Protein AF-A0AAV5PZK2-F1 (afdb_monomer_lite)

pLDDT: mean 74.11, std 14.69, range [27.91, 94.0]

Sequence (622 aa):
MKRLNHRIDTLTKRNEQLEMKLKTRRAEPDDVMRTETTGKLGEQQDKNAQLALKLSDEQYKNAQLALKLRELQNLVNKYISGNSKDGFVKDLESDRNELIMALKEAKLEIEEKEQKIKDLEKNPDFEVGDIEKIKTVIQEKNDKIEEFENVLSGLETEHEAALDEINKLKNERIEIAKDYESIQTEYQVVKDDIYKKDEIIDSLKNDLENISIHYKNEINSHTQQQSNLESRIELLNQEVANKKLEIINLKTEFAGALKPQDNNKHKELIDEITEKVKILTTGKSKLENENQMMDTKLYEISLQLKQIQHKMSGKDDLIKELQEEITDLQKERSLLNKKLSVKSGKMIDIIDAIEQLQIKNSAISRGVDMIMNTERKLAKESSKVSEKIQDADFTKADIELVKSSYAKKLEASNLEYNKLRNELFVTINDIRNERNKARDAYTVSQSELKTLKLKYSGVQNEVAELKKRLKFEIAEKVKLVAQLKSSQISEWSPPTPISPSIIDNNKIKDIEREVEILEHQKQLLLLKLSSVSERCSDLEYQSKFYELEIDNKNELLEKSANILGLSNGRMLSKEMDPLRKLRVIFLVPLAIARMKRRLKVAKEKERKIGNEKKLIQSFLRG

Foldseek 3Di:
DVVVVVVVVVVVVVVVVVVVVVVVVVPPDPVVVVVVVVVVVVVVVVVVVVVVVVVVVVVVVVVVVVVVVVVVVVVVVVVVVCPCPVPVLVVLVVVLVVLVVVLVVLVVVLVVLVVVLVVVVVPPPDDVVVSVVSVVVSVVSVVVSVVSVVVSVVSVVVSVVVVVVVVVVVVVVVVVVVVVVVVVVVVVVVVVVVVVVVVVVVVVVVVVVVVVVVVVVVVVVVVVVVVVVVVVVVVVVVVVVVVVVVVVVVVVVVVPPDDDDDDPPPVVVVVVVVVVVVVVVVVVVVVVVVVVVVVVVVVVVVVVVVVVVVVVVVVVVVVVVVVVVVVVVVVVVVVVVVVVVVVVVVVVVVVVVVVVVVVVVVVVVVVVVVVVVVVVVVVVVVVVVVVVVVVVVVVVVVVVVVVVVVVVVVVVVVVVVVVVVVVVVVVVVVVVVVVVVVVVVVVVVVVVVVVVVVVVVVVVVVVVVVVVVVVVVVVVVVVVVVPPDDDDDDDDDDDDDDDDDDDDPPVVVVVVVVVVVVVVVVVVVVVVVVVVVVVVVVVVVVVVVVVVVVVVVVVVVVVVCVVVVVPDDDDDDPDDPPVVVVCCVVVVVVVVVVVVVVVVVVVVVVVVVVVVVVVVVVVVVD

Radius of gyration: 87.57 Å; chains: 1; bounding box: 189×75×275 Å

Secondary structure (DSSP, 8-state):
-HHHHHHHHHHHHHHHHHHHHHHHHTTS-HHHHHHHHHHHHHHHHHHHHHHHHHHHHHHHHHHHHHHHHHHHHHHHHHHHH--HHHHHHHHHHHHHHHHHHHHHHHHHHHHHHHHHHHHHTT-TTS-HHHHHHHHHHHHHHHHHHHHHHHHHHHHHHHHHHHHHHHHHHHHHHHHHHHHHHHHHHHHHHHHHHHHHHHHHHHHHHHHHHHHHHHHHHHHHHHHHHHHHHHHHHHHHHHHHHHHHHHHHHHHHHHHHS-------HHHHHHHHHHHHHHHHHHHHHHHHHHHHHHHHHHHHHHHHHHHHHHHHHHHHHHHHHHHHHHHHHHHHHHHHHHHHHHHHHHHHHHHHHHHHHHHHHHHHHHHHHHHHHHHHHHHHHHHHHHHHHHHHHHHHHHHHHHHHHHHHHHHHHHHHHHHHHHHHHHHHHHHHHHHHHHHHHHHHHHHHHHHHHHHHHHHHHHHHHHHHHHHHHHHHHHHHHHHSS-------------------TTHHHHHHHHHHHHHHHHHHHHHHHHHHHHHHHHHHHHHHHHHHHHHHHHHHHHHHHHHHT-STT----S---HHHHHHHHHHHHHHHHHHHHHHHHHHHHHHHHHHHHHHHHHTTT-

Structure (mmCIF, N/CA/C/O backbone):
data_AF-A0AAV5PZK2-F1
#
_entry.id   AF-A0AAV5PZK2-F1
#
loop_
_atom_site.group_PDB
_atom_site.id
_atom_site.type_symbol
_atom_site.label_atom_id
_atom_site.label_alt_id
_atom_site.label_comp_id
_atom_site.label_asym_id
_atom_site.label_entity_id
_atom_site.label_seq_id
_atom_site.pdbx_PDB_ins_code
_atom_site.Cartn_x
_atom_site.Cartn_y
_atom_site.Cartn_z
_atom_site.occupancy
_atom_site.B_iso_or_equiv
_atom_site.auth_seq_id
_atom_site.auth_comp_id
_atom_site.auth_asym_id
_atom_site.auth_atom_id
_atom_site.pdbx_PDB_model_num
ATOM 1 N N . MET A 1 1 ? 43.089 33.808 -97.650 1.00 55.25 1 MET A N 1
ATOM 2 C CA . MET A 1 1 ? 42.189 33.057 -98.563 1.00 55.25 1 MET A CA 1
ATOM 3 C C . MET A 1 1 ? 42.349 31.554 -98.338 1.00 55.25 1 MET A C 1
ATOM 5 O O . MET A 1 1 ? 42.499 31.209 -97.178 1.00 55.25 1 MET A O 1
ATOM 9 N N . LYS A 1 2 ? 42.344 30.669 -99.354 1.00 58.62 2 LYS A N 1
ATOM 10 C CA . LYS A 1 2 ? 42.087 29.201 -99.261 1.00 58.62 2 LYS A CA 1
ATOM 11 C C . LYS A 1 2 ? 42.376 28.478 -97.918 1.00 58.62 2 LYS A C 1
ATOM 13 O O . LYS A 1 2 ? 41.446 27.908 -97.358 1.00 58.62 2 LYS A O 1
ATOM 18 N N . ARG A 1 3 ? 43.602 28.510 -97.365 1.00 59.31 3 ARG A N 1
ATOM 19 C CA . ARG A 1 3 ? 43.928 27.857 -96.063 1.00 59.31 3 ARG A CA 1
ATOM 20 C C . ARG A 1 3 ? 43.139 28.406 -94.860 1.00 59.31 3 ARG A C 1
ATOM 22 O O . ARG A 1 3 ? 42.917 27.685 -93.896 1.00 59.31 3 ARG A O 1
ATOM 29 N N . LEU A 1 4 ? 42.748 29.675 -94.912 1.00 65.19 4 LEU A N 1
ATOM 30 C CA . LEU A 1 4 ? 42.010 30.386 -93.869 1.00 65.19 4 LEU A CA 1
ATOM 31 C C . LEU A 1 4 ? 40.519 30.018 -93.925 1.00 65.19 4 LEU A C 1
ATOM 33 O O . LEU A 1 4 ? 39.956 29.661 -92.898 1.00 65.19 4 LEU A O 1
ATOM 37 N N . ASN A 1 5 ? 39.930 29.962 -95.127 1.00 66.75 5 ASN A N 1
ATOM 38 C CA . ASN A 1 5 ? 38.573 29.446 -95.353 1.00 66.75 5 ASN A CA 1
ATOM 39 C C . ASN A 1 5 ? 38.436 28.003 -94.836 1.00 66.75 5 ASN A C 1
ATOM 41 O O . ASN A 1 5 ? 37.579 27.737 -94.007 1.00 66.75 5 ASN A O 1
ATOM 45 N N . HIS A 1 6 ? 39.360 27.106 -95.200 1.00 78.50 6 HIS A N 1
ATOM 46 C CA . HIS A 1 6 ? 39.339 25.717 -94.719 1.00 78.50 6 HIS A CA 1
ATOM 47 C C . HIS A 1 6 ? 39.433 25.592 -93.183 1.00 78.50 6 HIS A C 1
ATOM 49 O O . HIS A 1 6 ? 38.895 24.653 -92.591 1.00 78.50 6 HIS A O 1
ATOM 55 N N . ARG A 1 7 ? 40.096 26.550 -92.516 1.00 75.81 7 ARG A N 1
ATOM 56 C CA . ARG A 1 7 ? 40.164 26.616 -91.049 1.00 75.81 7 ARG A CA 1
ATOM 57 C C . ARG A 1 7 ? 38.897 27.202 -90.418 1.00 75.81 7 ARG A C 1
ATOM 59 O O . ARG A 1 7 ? 38.575 26.832 -89.297 1.00 75.81 7 ARG A O 1
ATOM 66 N N . ILE A 1 8 ? 38.163 28.052 -91.135 1.00 78.44 8 ILE A N 1
ATOM 67 C CA . ILE A 1 8 ? 36.807 28.469 -90.757 1.00 78.44 8 ILE A CA 1
ATOM 68 C C . ILE A 1 8 ? 35.858 27.269 -90.890 1.00 78.44 8 ILE A C 1
ATOM 70 O O . ILE A 1 8 ? 35.242 26.898 -89.900 1.00 78.44 8 ILE A O 1
ATOM 74 N N . ASP A 1 9 ? 35.837 26.574 -92.032 1.00 81.25 9 ASP A N 1
ATOM 75 C CA . ASP A 1 9 ? 34.951 25.419 -92.278 1.00 81.25 9 ASP A CA 1
ATOM 76 C C . ASP A 1 9 ? 35.102 24.306 -91.222 1.00 81.25 9 ASP A C 1
ATOM 78 O O . ASP A 1 9 ? 34.124 23.696 -90.787 1.00 81.25 9 ASP A O 1
ATOM 82 N N . THR A 1 10 ? 36.339 24.037 -90.790 1.00 82.44 10 THR A N 1
ATOM 83 C CA . THR A 1 10 ? 36.637 23.035 -89.750 1.00 82.44 10 THR A CA 1
ATOM 84 C C . THR A 1 10 ? 36.306 23.506 -88.333 1.00 82.44 10 THR A C 1
ATOM 86 O O . THR A 1 10 ? 36.040 22.664 -87.476 1.00 82.44 10 THR A O 1
ATOM 89 N N . LEU A 1 11 ? 36.266 24.817 -88.073 1.00 81.38 11 LEU A N 1
ATOM 90 C CA . LEU A 1 11 ? 35.762 25.372 -86.813 1.00 81.38 11 LEU A CA 1
ATOM 91 C C . LEU A 1 11 ? 34.227 25.396 -86.788 1.00 81.38 11 LEU A C 1
ATOM 93 O O . LEU A 1 11 ? 33.649 24.960 -85.797 1.00 81.38 11 LEU A 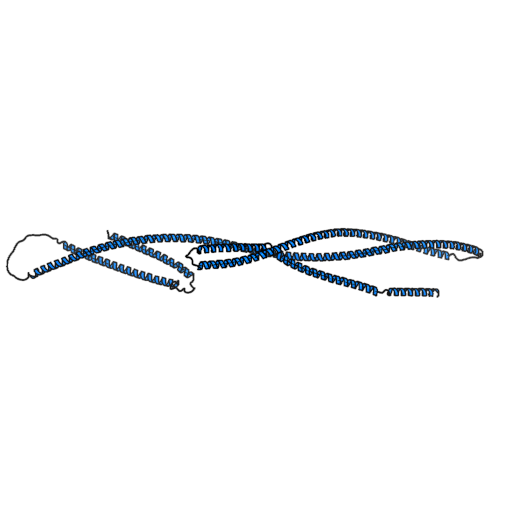O 1
ATOM 97 N N . THR A 1 12 ? 33.566 25.791 -87.882 1.00 84.94 12 THR A N 1
ATOM 98 C CA . THR A 1 12 ? 32.098 25.766 -88.013 1.00 84.94 12 THR A CA 1
ATOM 99 C C . THR A 1 12 ? 31.554 24.359 -87.764 1.00 84.94 12 THR A C 1
ATOM 101 O O . THR A 1 12 ? 30.760 24.168 -86.846 1.00 84.94 12 THR A O 1
ATOM 104 N N . LYS A 1 13 ? 32.088 23.342 -88.457 1.00 84.31 13 LYS A N 1
ATOM 105 C CA . LYS A 1 13 ? 31.694 21.934 -88.250 1.00 84.31 13 LYS A CA 1
ATOM 106 C C . LYS A 1 13 ? 31.956 21.421 -86.833 1.00 84.31 13 LYS A C 1
ATOM 108 O O . LYS A 1 13 ? 31.236 20.554 -86.342 1.00 84.31 13 LYS A O 1
ATOM 113 N N . ARG A 1 14 ? 32.981 21.942 -86.152 1.00 83.00 14 ARG A N 1
ATOM 114 C CA . ARG A 1 14 ? 33.279 21.577 -84.759 1.00 83.00 14 ARG A CA 1
ATOM 115 C C . ARG A 1 14 ? 32.309 22.241 -83.779 1.00 83.00 14 ARG A C 1
ATOM 117 O O . ARG A 1 14 ? 31.931 21.596 -82.805 1.00 83.00 14 ARG A O 1
ATOM 124 N N . ASN A 1 15 ? 31.860 23.464 -84.056 1.00 84.19 15 ASN A N 1
ATOM 125 C CA . ASN A 1 15 ? 30.797 24.121 -83.295 1.00 84.19 15 ASN A CA 1
ATOM 126 C C . ASN A 1 15 ? 29.444 23.426 -83.506 1.00 84.19 15 ASN A C 1
ATOM 128 O O . ASN A 1 15 ? 28.780 23.126 -82.522 1.00 84.19 15 ASN A O 1
ATOM 132 N N . GLU A 1 16 ? 29.081 23.065 -84.740 1.00 85.94 16 GLU A N 1
ATOM 133 C CA . GLU A 1 16 ? 27.873 22.274 -85.044 1.00 85.94 16 GLU A CA 1
ATOM 134 C C . GLU A 1 16 ? 27.852 20.943 -84.265 1.00 85.94 16 GLU A C 1
ATOM 136 O O . GLU A 1 16 ? 26.851 20.589 -83.641 1.00 85.94 16 GLU A O 1
ATOM 141 N N . GLN A 1 17 ? 28.982 20.225 -84.219 1.00 80.25 17 GLN A N 1
ATOM 142 C CA . GLN A 1 17 ? 29.118 18.999 -83.421 1.00 80.25 17 GLN A CA 1
ATOM 143 C C . GLN A 1 17 ? 29.022 19.240 -81.905 1.00 80.25 17 GLN A C 1
ATOM 145 O O . GLN A 1 17 ? 28.528 18.371 -81.183 1.00 80.25 17 GLN A O 1
ATOM 150 N N . LEU A 1 18 ? 29.485 20.390 -81.406 1.00 77.44 18 LEU A N 1
ATOM 151 C CA . LEU A 1 18 ? 29.359 20.761 -79.995 1.00 77.44 18 LEU A CA 1
ATOM 152 C C . LEU A 1 18 ? 27.924 21.171 -79.643 1.00 77.44 18 LEU A C 1
ATOM 154 O O . LEU A 1 18 ? 27.420 20.722 -78.617 1.00 77.44 18 LEU A O 1
ATOM 158 N N . GLU A 1 19 ? 27.231 21.925 -80.499 1.00 80.06 19 GLU A N 1
ATOM 159 C CA . GLU A 1 19 ? 25.806 22.226 -80.327 1.00 80.06 19 GLU A CA 1
ATOM 160 C C . GLU A 1 19 ? 24.946 20.964 -80.352 1.00 80.06 19 GLU A C 1
ATOM 162 O O . GLU A 1 19 ? 24.062 20.818 -79.511 1.00 80.06 19 GLU A O 1
ATOM 167 N N . MET A 1 20 ? 25.215 20.026 -81.266 1.00 77.69 20 MET A N 1
ATOM 168 C CA . MET A 1 20 ? 24.519 18.738 -81.304 1.00 77.69 20 MET A CA 1
ATOM 169 C C . MET A 1 20 ? 24.725 17.954 -80.005 1.00 77.69 20 MET A C 1
ATOM 171 O O . MET A 1 20 ? 23.744 17.478 -79.435 1.00 77.69 20 MET A O 1
ATOM 175 N N . LYS A 1 21 ? 25.960 17.889 -79.481 1.00 74.31 21 LYS A N 1
ATOM 176 C CA . LYS A 1 21 ? 26.269 17.248 -78.187 1.00 74.31 21 LYS A CA 1
ATOM 177 C C . LYS A 1 21 ? 25.634 17.963 -76.989 1.00 74.31 21 LYS A C 1
ATOM 179 O O . LYS A 1 21 ? 25.180 17.301 -76.059 1.00 74.31 21 LYS A O 1
ATOM 184 N N . LEU A 1 22 ? 25.558 19.294 -77.011 1.00 71.94 22 LEU A N 1
ATOM 185 C CA . LEU A 1 22 ? 24.868 20.084 -75.986 1.00 71.94 22 LEU A CA 1
ATOM 186 C C . LEU A 1 22 ? 23.344 19.923 -76.058 1.00 71.94 22 LEU A C 1
ATOM 188 O O . LEU A 1 22 ? 22.700 19.881 -75.016 1.00 71.94 22 LEU A O 1
ATOM 192 N N . LYS A 1 23 ? 22.766 19.772 -77.257 1.00 71.50 23 LYS A N 1
ATOM 193 C CA . LYS A 1 23 ? 21.352 19.415 -77.444 1.00 71.50 23 LYS A CA 1
ATOM 194 C C . LYS A 1 23 ? 21.071 17.993 -76.961 1.00 71.50 23 LYS A C 1
ATOM 196 O O . LYS A 1 23 ? 20.076 17.807 -76.277 1.00 71.50 23 LYS A O 1
ATOM 201 N N . THR A 1 24 ? 21.962 17.025 -77.209 1.00 65.44 24 THR A N 1
ATOM 202 C CA . THR A 1 24 ? 21.801 15.65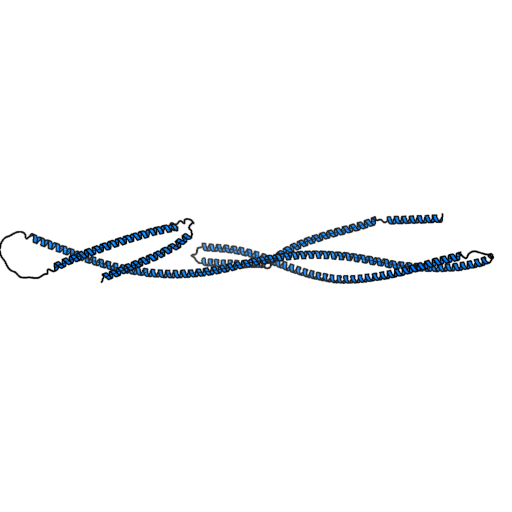9 -76.659 1.00 65.44 24 THR A CA 1
ATOM 203 C C . THR A 1 24 ? 21.842 15.663 -75.129 1.00 65.44 24 THR A C 1
ATOM 205 O O . THR A 1 24 ? 20.932 15.138 -74.502 1.00 65.44 24 THR A O 1
ATOM 208 N N . ARG A 1 25 ? 22.817 16.350 -74.514 1.00 58.09 25 ARG A N 1
ATOM 209 C CA . ARG A 1 25 ? 22.899 16.509 -73.045 1.00 58.09 25 ARG A CA 1
ATOM 210 C C . ARG A 1 25 ? 21.805 17.381 -72.413 1.00 58.09 25 ARG A C 1
ATOM 212 O O . ARG A 1 25 ? 21.695 17.412 -71.197 1.00 58.09 25 ARG A O 1
ATOM 219 N N . ARG A 1 26 ? 21.016 18.107 -73.211 1.00 56.50 26 ARG A N 1
ATOM 220 C CA . ARG A 1 26 ? 19.790 18.805 -72.775 1.00 56.50 26 ARG A CA 1
ATOM 221 C C . ARG A 1 26 ? 18.509 18.039 -73.135 1.00 56.50 26 ARG A C 1
ATOM 223 O O . ARG A 1 26 ? 17.422 18.563 -72.922 1.00 56.50 26 ARG A O 1
ATOM 230 N N . ALA A 1 27 ? 18.640 16.842 -73.709 1.00 50.22 27 ALA A N 1
ATOM 231 C CA . ALA A 1 27 ? 17.541 15.945 -74.066 1.00 50.22 27 ALA A CA 1
ATOM 232 C C . ALA A 1 27 ? 17.549 14.636 -73.249 1.00 50.22 27 ALA A C 1
ATOM 234 O O . ALA A 1 27 ? 16.603 13.858 -73.343 1.00 50.22 27 ALA A O 1
ATOM 235 N N . GLU A 1 28 ? 18.571 14.406 -72.419 1.00 51.72 28 GLU A N 1
ATOM 236 C CA . GLU A 1 28 ? 18.468 13.517 -71.256 1.00 51.72 28 GLU A CA 1
ATOM 237 C C . GLU A 1 28 ? 17.485 14.177 -70.261 1.00 51.72 28 GLU A C 1
ATOM 239 O O . GLU A 1 28 ? 17.747 15.309 -69.846 1.00 51.72 28 GLU A O 1
ATOM 244 N N . PRO A 1 29 ? 16.320 13.577 -69.929 1.00 51.56 29 PRO A N 1
ATOM 245 C CA . PRO A 1 29 ? 15.247 14.353 -69.308 1.00 51.56 29 PRO A CA 1
ATOM 246 C C . PRO A 1 29 ? 15.420 14.500 -67.793 1.00 51.56 29 PRO A C 1
ATOM 248 O O . PRO A 1 29 ? 15.316 13.518 -67.052 1.00 51.56 29 PRO A O 1
ATOM 251 N N . ASP A 1 30 ? 15.527 15.747 -67.322 1.00 51.25 30 ASP A N 1
ATOM 252 C CA . ASP A 1 30 ? 15.334 16.103 -65.905 1.00 51.25 30 ASP A CA 1
ATOM 253 C C . ASP A 1 30 ? 14.009 15.537 -65.354 1.00 51.25 30 ASP A C 1
ATOM 255 O O . ASP A 1 30 ? 13.923 15.178 -64.181 1.00 51.25 30 ASP A O 1
ATOM 259 N N . ASP A 1 31 ? 12.984 15.394 -66.203 1.00 51.59 31 ASP A N 1
ATOM 260 C CA . ASP A 1 31 ? 11.686 14.814 -65.843 1.00 51.59 31 ASP A CA 1
ATOM 261 C C . ASP A 1 31 ? 11.745 13.315 -65.496 1.00 51.59 31 ASP A C 1
ATOM 263 O O . ASP A 1 31 ? 10.973 12.86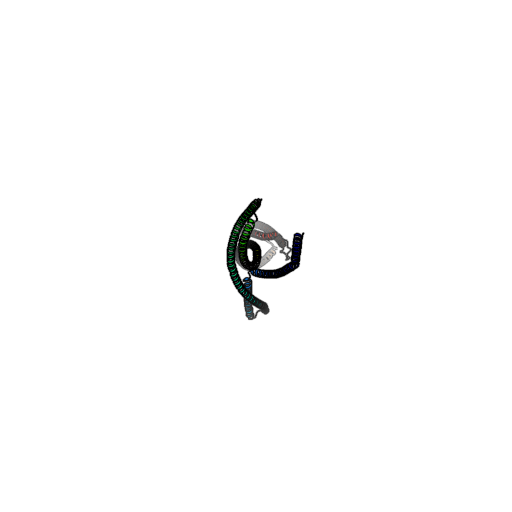5 -64.651 1.00 51.59 31 ASP A O 1
ATOM 267 N N . VAL A 1 32 ? 12.669 12.525 -66.062 1.00 55.09 32 VAL A N 1
ATOM 268 C CA . VAL A 1 32 ? 12.826 11.106 -65.673 1.00 55.09 32 VAL A CA 1
ATOM 269 C C . VAL A 1 32 ? 13.455 11.012 -64.281 1.00 55.09 32 VAL A C 1
ATOM 271 O O . VAL A 1 32 ? 12.925 10.342 -63.400 1.00 55.09 32 VAL A O 1
ATOM 274 N N . MET A 1 33 ? 14.521 11.777 -64.029 1.00 55.03 33 MET A N 1
ATOM 275 C CA . MET A 1 33 ? 15.121 11.873 -62.691 1.00 55.03 33 MET A CA 1
ATOM 276 C C . MET A 1 33 ? 14.135 12.442 -61.660 1.00 55.03 33 MET A C 1
ATOM 278 O O . MET A 1 33 ? 14.099 11.982 -60.517 1.00 55.03 33 MET A O 1
ATOM 282 N N . ARG A 1 34 ? 13.288 13.404 -62.048 1.00 55.16 34 ARG A N 1
ATOM 283 C CA . ARG A 1 34 ? 12.218 13.935 -61.191 1.00 55.16 34 ARG A CA 1
ATOM 284 C C . ARG A 1 34 ? 11.117 12.916 -60.927 1.00 55.16 34 ARG A C 1
ATOM 286 O O . ARG A 1 34 ? 10.726 12.796 -59.776 1.00 55.16 34 ARG A O 1
ATOM 293 N N . THR A 1 35 ? 10.636 12.177 -61.925 1.00 57.97 35 THR A N 1
ATOM 294 C CA . THR A 1 35 ? 9.593 11.150 -61.724 1.00 57.97 35 THR A CA 1
ATOM 295 C C . THR A 1 35 ? 10.094 9.970 -60.893 1.00 57.97 35 THR A C 1
ATOM 297 O O . THR A 1 35 ? 9.372 9.509 -60.013 1.00 57.97 35 THR A O 1
ATOM 300 N N . GLU A 1 36 ? 11.345 9.531 -61.063 1.00 57.41 36 GLU A N 1
ATOM 301 C CA . GLU A 1 36 ? 11.929 8.524 -60.170 1.00 57.41 36 GLU A CA 1
ATOM 302 C C . GLU A 1 36 ? 12.126 9.041 -58.740 1.00 57.41 36 GLU A C 1
ATOM 304 O O . GLU A 1 36 ? 11.847 8.313 -57.788 1.00 57.41 36 GLU A O 1
ATOM 309 N N . THR A 1 37 ? 12.606 10.275 -58.553 1.00 57.44 37 THR A N 1
ATOM 310 C CA . THR A 1 37 ? 12.822 10.821 -57.200 1.00 57.44 37 THR A CA 1
ATOM 311 C C . THR A 1 37 ? 11.512 11.157 -56.490 1.00 57.44 37 THR A C 1
ATOM 313 O O . THR A 1 37 ? 11.410 10.888 -55.296 1.00 57.44 37 THR A O 1
ATOM 316 N N . THR A 1 38 ? 10.482 11.650 -57.188 1.00 62.06 38 THR A N 1
ATOM 317 C CA . THR A 1 38 ? 9.142 11.840 -56.601 1.00 62.06 38 THR A CA 1
ATOM 318 C C . THR A 1 38 ? 8.416 10.518 -56.371 1.00 62.06 38 THR A C 1
ATOM 320 O O . THR A 1 38 ? 7.765 10.384 -55.341 1.00 62.06 38 THR A O 1
ATOM 323 N N . GLY A 1 39 ? 8.583 9.515 -57.240 1.00 68.94 39 GLY A N 1
ATOM 324 C CA . GLY A 1 39 ? 8.065 8.161 -57.022 1.00 68.94 39 GLY A CA 1
ATOM 325 C C . GLY A 1 39 ? 8.684 7.495 -55.789 1.00 68.94 39 GLY A C 1
ATOM 326 O O . GLY A 1 39 ? 7.964 7.037 -54.905 1.00 68.94 39 GLY A O 1
ATOM 327 N N . LYS A 1 40 ? 10.018 7.533 -55.664 1.00 71.94 40 LYS A N 1
ATOM 328 C CA . LYS A 1 40 ? 10.745 7.015 -54.489 1.00 71.94 40 LYS A CA 1
ATOM 329 C C . LYS A 1 40 ? 10.407 7.796 -53.212 1.00 71.94 40 LYS A C 1
ATOM 331 O O . LYS A 1 40 ? 10.293 7.188 -52.149 1.00 71.94 40 LYS A O 1
ATOM 336 N N . LEU A 1 41 ? 10.187 9.112 -53.307 1.00 71.06 41 LEU A N 1
ATOM 337 C CA . LEU A 1 41 ? 9.701 9.934 -52.193 1.00 71.06 41 LEU A CA 1
ATOM 338 C C . LEU A 1 41 ? 8.264 9.563 -51.792 1.00 71.06 41 LEU A C 1
ATOM 340 O O . LEU A 1 41 ? 7.992 9.464 -50.599 1.00 71.06 41 LEU A O 1
ATOM 344 N N . GLY A 1 42 ? 7.376 9.312 -52.758 1.00 75.69 42 GLY A N 1
ATOM 345 C CA . GLY A 1 42 ? 6.009 8.837 -52.531 1.00 75.69 42 GLY A CA 1
ATOM 346 C C . GLY A 1 42 ? 5.988 7.477 -51.836 1.00 75.69 42 GLY A C 1
ATOM 347 O O . GLY A 1 42 ? 5.422 7.354 -50.756 1.00 75.69 42 GLY A O 1
ATOM 348 N N . GLU A 1 43 ? 6.728 6.491 -52.355 1.00 74.69 43 GLU A N 1
ATOM 349 C CA . GLU A 1 43 ? 6.916 5.196 -51.685 1.00 74.69 43 GLU A CA 1
ATOM 350 C C . GLU A 1 43 ? 7.454 5.340 -50.253 1.00 74.69 43 GLU A C 1
ATOM 352 O O . GLU A 1 43 ? 7.084 4.572 -49.365 1.00 74.69 43 GLU A O 1
ATOM 357 N N . GLN A 1 44 ? 8.364 6.289 -50.014 1.00 75.81 44 GLN A N 1
ATOM 358 C CA . GLN A 1 44 ? 8.921 6.538 -48.687 1.00 75.81 44 GLN A CA 1
ATOM 359 C C . GLN A 1 44 ? 7.912 7.236 -47.760 1.00 75.81 44 GLN A C 1
ATOM 361 O O . GLN A 1 44 ? 7.884 6.937 -46.566 1.00 75.81 44 GLN A O 1
ATOM 366 N N . GLN A 1 45 ? 7.051 8.106 -48.292 1.00 76.19 45 GLN A N 1
ATOM 367 C CA . GLN A 1 45 ? 5.924 8.698 -47.569 1.00 76.19 45 GLN A CA 1
ATOM 368 C C . GLN A 1 45 ? 4.862 7.644 -47.227 1.00 76.19 45 GLN A C 1
ATOM 370 O O . GLN A 1 45 ? 4.457 7.580 -46.069 1.00 76.19 45 GLN A O 1
ATOM 375 N N . ASP A 1 46 ? 4.507 6.750 -48.151 1.00 78.38 46 ASP A N 1
ATOM 376 C CA . ASP A 1 46 ? 3.583 5.635 -47.903 1.00 78.38 46 ASP A CA 1
ATOM 377 C C . ASP A 1 46 ? 4.141 4.651 -46.867 1.00 78.38 46 ASP A C 1
ATOM 379 O O . ASP A 1 46 ? 3.438 4.250 -45.937 1.00 78.38 46 ASP A O 1
ATOM 383 N N . LYS A 1 47 ? 5.431 4.298 -46.957 1.00 81.06 47 LYS A N 1
ATOM 384 C CA . LYS A 1 47 ? 6.108 3.462 -45.948 1.00 81.06 47 LYS A CA 1
ATOM 385 C C . LYS A 1 47 ? 6.139 4.154 -44.581 1.00 81.06 47 LYS A C 1
ATOM 387 O O . LYS A 1 47 ? 5.907 3.492 -43.571 1.00 81.06 47 LYS A O 1
ATOM 392 N N . ASN A 1 48 ? 6.352 5.470 -44.528 1.00 75.81 48 ASN A N 1
ATOM 393 C CA . ASN A 1 48 ? 6.270 6.243 -43.286 1.00 75.81 48 ASN A CA 1
ATOM 394 C C . ASN A 1 48 ? 4.834 6.317 -42.736 1.00 75.81 48 ASN A C 1
ATOM 396 O O . ASN A 1 48 ? 4.653 6.182 -41.528 1.00 75.81 48 ASN A O 1
ATOM 400 N N . ALA A 1 49 ? 3.816 6.463 -43.588 1.00 78.19 49 ALA A N 1
ATOM 401 C CA . ALA A 1 49 ? 2.411 6.455 -43.188 1.00 78.19 49 ALA A CA 1
ATOM 402 C C . ALA A 1 49 ? 1.994 5.085 -42.626 1.00 78.19 49 ALA A C 1
ATOM 404 O O . ALA A 1 49 ? 1.414 5.015 -41.546 1.00 78.19 49 ALA A O 1
ATOM 405 N N . GLN A 1 50 ? 2.374 3.985 -43.287 1.00 81.50 50 GLN A N 1
ATOM 406 C CA . GLN A 1 50 ? 2.159 2.622 -42.784 1.00 81.50 50 GLN A CA 1
ATOM 407 C C . GLN A 1 50 ? 2.894 2.359 -41.461 1.00 81.50 50 GLN A C 1
ATOM 409 O O . GLN A 1 50 ? 2.367 1.659 -40.596 1.00 81.50 50 GLN A O 1
ATOM 414 N N . LEU A 1 51 ? 4.101 2.908 -41.282 1.00 80.81 51 LEU A N 1
ATOM 415 C CA . LEU A 1 51 ? 4.833 2.825 -40.016 1.00 80.81 51 LEU A CA 1
ATOM 416 C C . LEU A 1 51 ? 4.157 3.642 -38.909 1.00 80.81 51 LEU A C 1
ATOM 418 O O . LEU A 1 51 ? 4.043 3.139 -37.798 1.00 80.81 51 LEU A O 1
ATOM 422 N N . ALA A 1 52 ? 3.665 4.849 -39.201 1.00 76.94 52 ALA A N 1
ATOM 423 C CA . ALA A 1 52 ? 2.922 5.671 -38.245 1.00 76.94 52 ALA A CA 1
ATOM 424 C C . ALA A 1 52 ? 1.596 5.012 -37.824 1.00 76.94 52 ALA A C 1
ATOM 426 O O . ALA A 1 52 ? 1.254 5.023 -36.644 1.00 76.94 52 ALA A O 1
ATOM 427 N N . LEU A 1 53 ? 0.888 4.376 -38.763 1.00 81.50 53 LEU A N 1
ATOM 428 C CA . LEU A 1 53 ? -0.357 3.653 -38.493 1.00 81.50 53 LEU A CA 1
ATOM 429 C C . LEU A 1 53 ? -0.095 2.429 -37.595 1.00 81.50 53 LEU A C 1
ATOM 431 O O . LEU A 1 53 ? -0.729 2.289 -36.554 1.00 81.50 53 LEU A O 1
ATOM 435 N N . LYS A 1 54 ? 0.946 1.635 -37.892 1.00 83.56 54 LYS A N 1
ATOM 436 C CA . LYS A 1 54 ? 1.406 0.544 -37.009 1.00 83.56 54 LYS A CA 1
ATOM 437 C C . LYS A 1 54 ? 1.878 1.035 -35.636 1.00 83.56 54 LYS A C 1
ATOM 439 O O . LYS A 1 54 ? 1.662 0.348 -34.644 1.00 83.56 54 LYS A O 1
ATOM 444 N N . LEU A 1 55 ? 2.512 2.209 -35.560 1.00 81.81 55 LEU A N 1
ATOM 445 C CA . LEU A 1 55 ? 2.901 2.819 -34.286 1.00 81.81 55 LEU A CA 1
ATOM 446 C C . LEU A 1 55 ? 1.663 3.199 -33.458 1.00 81.81 55 LEU A C 1
ATOM 448 O O . LEU A 1 55 ? 1.660 2.998 -32.247 1.00 81.81 55 LEU A O 1
ATOM 452 N N . SER A 1 56 ? 0.608 3.697 -34.110 1.00 78.62 56 SER A N 1
ATOM 453 C CA . SER A 1 56 ? -0.673 4.018 -33.475 1.00 78.62 56 SER A CA 1
ATOM 454 C C . SER A 1 56 ? -1.397 2.761 -32.974 1.00 78.62 56 SER A C 1
ATOM 456 O O . SER A 1 56 ? -1.865 2.757 -31.837 1.00 78.62 56 SER A O 1
ATOM 458 N N . ASP A 1 57 ? -1.400 1.671 -33.750 1.00 83.25 57 ASP A N 1
ATOM 459 C CA . ASP A 1 57 ? -1.942 0.371 -33.321 1.00 83.25 57 ASP A CA 1
ATOM 460 C C . ASP A 1 57 ? -1.198 -0.186 -32.092 1.00 83.25 57 ASP A C 1
ATOM 462 O O . ASP A 1 57 ? -1.824 -0.656 -31.141 1.00 83.25 57 ASP A O 1
ATOM 466 N N . GLU A 1 58 ? 0.138 -0.116 -32.071 1.00 81.25 58 GLU A N 1
ATOM 467 C CA . GLU A 1 58 ? 0.947 -0.537 -30.916 1.00 81.25 58 GLU A CA 1
ATOM 468 C C . GLU A 1 58 ? 0.730 0.372 -29.694 1.00 81.25 58 GLU A C 1
ATOM 470 O O . GLU A 1 58 ? 0.590 -0.125 -28.576 1.00 81.25 58 GLU A O 1
ATOM 475 N N . GLN A 1 59 ? 0.618 1.692 -29.884 1.00 78.44 59 GLN A N 1
ATOM 476 C CA . GLN A 1 59 ? 0.253 2.628 -28.813 1.00 78.44 59 GLN A CA 1
ATOM 477 C C . GLN A 1 59 ? -1.144 2.333 -28.248 1.00 78.44 59 GLN A C 1
ATOM 479 O O . GLN A 1 59 ? -1.330 2.360 -27.031 1.00 78.44 59 GLN A O 1
ATOM 484 N N . TYR A 1 60 ? -2.111 1.989 -29.101 1.00 84.31 60 TYR A N 1
ATOM 485 C CA . TYR A 1 60 ? -3.461 1.613 -28.685 1.00 84.31 60 TYR A CA 1
ATOM 486 C C . TYR A 1 60 ? -3.476 0.290 -27.897 1.00 84.31 60 TYR A C 1
ATOM 488 O O . TYR A 1 60 ? -4.102 0.215 -26.836 1.00 84.31 60 TYR A O 1
ATOM 496 N N . LYS A 1 61 ? -2.716 -0.727 -28.331 1.00 80.94 61 LYS A N 1
ATOM 497 C CA . LYS A 1 61 ? -2.508 -1.967 -27.555 1.00 80.94 61 LYS A CA 1
ATOM 498 C C . LYS A 1 61 ? -1.846 -1.691 -26.206 1.00 80.94 61 LYS A C 1
ATOM 500 O O . LYS A 1 61 ? -2.315 -2.206 -25.194 1.00 80.94 61 LYS A O 1
ATOM 505 N N . ASN A 1 62 ? -0.804 -0.858 -26.162 1.00 77.50 62 ASN A N 1
ATOM 506 C CA . ASN A 1 62 ? -0.155 -0.471 -24.907 1.00 77.50 62 ASN A CA 1
ATOM 507 C C . ASN A 1 62 ? -1.116 0.274 -23.971 1.00 77.50 62 ASN A C 1
ATOM 509 O O . ASN A 1 62 ? -1.111 0.005 -22.773 1.00 77.50 62 ASN A O 1
ATOM 513 N N . ALA A 1 63 ? -1.995 1.136 -24.489 1.00 75.25 63 ALA A N 1
ATOM 514 C CA . ALA A 1 63 ? -3.038 1.777 -23.689 1.00 75.25 63 ALA A CA 1
ATOM 515 C C . ALA A 1 63 ? -4.043 0.756 -23.114 1.00 75.25 63 ALA A C 1
ATOM 517 O O . ALA A 1 63 ? -4.384 0.832 -21.933 1.00 75.25 63 ALA A O 1
ATOM 518 N N . GLN A 1 64 ? -4.468 -0.244 -23.898 1.00 81.88 64 GLN A N 1
ATOM 519 C CA . GLN A 1 64 ? -5.313 -1.340 -23.399 1.00 81.88 64 GLN A CA 1
ATOM 520 C C . GLN A 1 64 ? -4.598 -2.210 -22.348 1.00 81.88 64 GLN A C 1
ATOM 522 O O . GLN A 1 64 ? -5.200 -2.579 -21.338 1.00 81.88 64 GLN A O 1
ATOM 527 N N . LEU A 1 65 ? -3.312 -2.517 -22.545 1.00 79.31 65 LEU A N 1
ATOM 528 C CA . LEU A 1 65 ? -2.496 -3.263 -21.581 1.00 79.31 65 LEU A CA 1
ATOM 529 C C . LEU A 1 65 ? -2.273 -2.468 -20.288 1.00 79.31 65 LEU A C 1
ATOM 531 O O . LEU A 1 65 ? -2.368 -3.040 -19.206 1.00 79.31 65 LEU A O 1
ATOM 535 N N . ALA A 1 66 ? -2.056 -1.153 -20.375 1.00 74.44 66 ALA A N 1
ATOM 536 C CA . ALA A 1 66 ? -1.946 -0.267 -19.220 1.00 74.44 66 ALA A CA 1
ATOM 537 C C . ALA A 1 66 ? -3.262 -0.179 -18.426 1.00 74.44 66 ALA A C 1
ATOM 539 O O . ALA A 1 66 ? -3.233 -0.157 -17.195 1.00 74.44 66 ALA A O 1
ATOM 540 N N . LEU A 1 67 ? -4.418 -0.188 -19.104 1.00 78.69 67 LEU A N 1
ATOM 541 C CA . LEU A 1 67 ? -5.728 -0.284 -18.450 1.00 78.69 67 LEU A CA 1
ATOM 542 C C . LEU A 1 67 ? -5.894 -1.625 -17.721 1.00 78.69 67 LEU A C 1
ATOM 544 O O . LEU A 1 67 ? -6.170 -1.613 -16.523 1.00 78.69 67 LEU A O 1
ATOM 548 N N . LYS A 1 68 ? -5.607 -2.760 -18.374 1.00 78.19 68 LYS A N 1
ATOM 549 C CA . LYS A 1 68 ? -5.640 -4.086 -17.724 1.00 78.19 68 LYS A CA 1
ATOM 550 C C . LYS A 1 68 ? -4.661 -4.201 -16.553 1.00 78.19 68 LYS A C 1
ATOM 552 O O . LYS A 1 68 ? -5.014 -4.741 -15.510 1.00 78.19 68 LYS A O 1
ATOM 557 N N . LEU A 1 69 ? -3.451 -3.653 -16.674 1.00 74.88 69 LEU A N 1
ATOM 558 C CA . LEU A 1 69 ? -2.486 -3.578 -15.571 1.00 74.88 69 LEU A CA 1
ATOM 559 C C . LEU A 1 69 ? -3.005 -2.723 -14.411 1.00 74.88 69 LEU A C 1
ATOM 561 O O . LEU A 1 69 ? -2.729 -3.041 -13.258 1.00 74.88 69 LEU A O 1
ATOM 565 N N . ARG A 1 70 ? -3.776 -1.666 -14.686 1.00 75.88 70 ARG A N 1
ATOM 566 C CA . ARG A 1 70 ? -4.411 -0.832 -13.658 1.00 75.88 70 ARG A CA 1
ATOM 567 C C . ARG A 1 70 ? -5.591 -1.537 -12.987 1.00 75.88 70 ARG A C 1
ATOM 569 O O . ARG A 1 70 ? -5.743 -1.414 -11.778 1.00 75.88 70 ARG A O 1
ATOM 576 N N . GLU A 1 71 ? -6.382 -2.305 -13.731 1.00 73.69 71 GLU A N 1
ATOM 577 C CA . GLU A 1 71 ? -7.445 -3.166 -13.192 1.00 73.69 71 GLU A CA 1
ATOM 578 C C . GLU A 1 71 ? -6.864 -4.277 -12.307 1.00 73.69 71 GLU A C 1
ATOM 580 O O . GLU A 1 71 ? -7.289 -4.436 -11.163 1.00 73.69 71 GLU A O 1
ATOM 585 N N . LEU A 1 72 ? -5.818 -4.965 -12.776 1.00 69.69 72 LEU A N 1
ATOM 586 C CA . LEU A 1 72 ? -5.073 -5.954 -11.995 1.00 69.69 72 LEU A CA 1
ATOM 587 C C . LEU A 1 72 ? -4.404 -5.325 -10.767 1.00 69.69 72 LEU A C 1
ATOM 589 O O . LEU A 1 72 ? -4.507 -5.887 -9.683 1.00 69.69 72 LEU A O 1
ATOM 593 N N . GLN A 1 73 ? -3.792 -4.139 -10.876 1.00 69.50 73 GLN A N 1
ATOM 594 C CA . GLN A 1 73 ? -3.274 -3.416 -9.706 1.00 69.50 73 GLN A CA 1
ATOM 595 C C . GLN A 1 73 ? -4.390 -3.016 -8.736 1.00 69.50 73 GLN A C 1
ATOM 597 O O . GLN A 1 73 ? -4.170 -3.072 -7.533 1.00 69.50 73 GLN A O 1
ATOM 602 N N . ASN A 1 74 ? -5.586 -2.652 -9.202 1.00 69.00 74 ASN A N 1
ATOM 603 C CA . ASN A 1 74 ? -6.716 -2.351 -8.319 1.00 69.00 74 ASN A CA 1
ATOM 604 C C . ASN A 1 74 ? -7.234 -3.611 -7.602 1.00 69.00 74 ASN A C 1
ATOM 606 O O . ASN A 1 74 ? -7.516 -3.548 -6.407 1.00 69.00 74 ASN A O 1
ATOM 610 N N . LEU A 1 75 ? -7.303 -4.756 -8.291 1.00 61.81 75 LEU A N 1
ATOM 611 C CA . LEU A 1 75 ? -7.635 -6.056 -7.692 1.00 61.81 75 LEU A CA 1
ATOM 612 C C . LEU A 1 75 ? -6.574 -6.494 -6.674 1.00 61.81 75 LEU A C 1
ATOM 614 O O . LEU A 1 75 ? -6.914 -6.828 -5.543 1.00 61.81 75 LEU A O 1
ATOM 618 N N . VAL A 1 76 ? -5.292 -6.425 -7.036 1.00 62.06 76 VAL A N 1
ATOM 619 C CA . VAL A 1 76 ? -4.160 -6.735 -6.149 1.00 62.06 76 VAL A CA 1
ATOM 620 C C . VAL A 1 76 ? -4.131 -5.792 -4.946 1.00 62.06 76 VAL A C 1
ATOM 622 O O . VAL A 1 76 ? -3.992 -6.260 -3.824 1.00 62.06 76 VAL A O 1
ATOM 625 N N . ASN A 1 77 ? -4.355 -4.488 -5.131 1.00 58.38 77 ASN A N 1
ATOM 626 C CA . ASN A 1 77 ? -4.442 -3.537 -4.021 1.00 58.38 77 ASN A CA 1
ATOM 627 C C . ASN A 1 77 ? -5.640 -3.833 -3.109 1.00 58.38 77 ASN A C 1
ATOM 629 O O . ASN A 1 77 ? -5.476 -3.766 -1.898 1.00 58.38 77 ASN A O 1
ATOM 633 N N . LYS A 1 78 ? -6.807 -4.219 -3.651 1.00 56.66 78 LYS A N 1
ATOM 634 C CA . LYS A 1 78 ? -7.970 -4.673 -2.863 1.00 56.66 78 LYS A CA 1
ATOM 635 C C . LYS A 1 78 ? -7.653 -5.948 -2.061 1.00 56.66 78 LYS A C 1
ATOM 637 O O . LYS A 1 78 ? -8.082 -6.070 -0.920 1.00 56.66 78 LYS A O 1
ATOM 642 N N . TYR A 1 79 ? -6.866 -6.862 -2.632 1.00 50.50 79 TYR A N 1
ATOM 643 C CA . TYR A 1 79 ? -6.389 -8.086 -1.976 1.00 50.50 79 TYR A CA 1
ATOM 644 C C . TYR A 1 79 ? -5.211 -7.884 -1.002 1.00 50.50 79 TYR A C 1
ATOM 646 O O . TYR A 1 79 ? -4.953 -8.777 -0.202 1.00 50.50 79 TYR A O 1
ATOM 654 N N . ILE A 1 80 ? -4.489 -6.759 -1.070 1.00 51.31 80 ILE A N 1
ATOM 655 C CA . ILE A 1 80 ? -3.368 -6.422 -0.170 1.00 51.31 80 ILE A CA 1
ATOM 656 C C . ILE A 1 80 ? -3.817 -5.485 0.962 1.00 51.31 80 ILE A C 1
ATOM 658 O O . ILE A 1 80 ? -3.321 -5.605 2.078 1.00 51.31 80 ILE A O 1
ATOM 662 N N . SER A 1 81 ? -4.774 -4.581 0.721 1.00 47.91 81 SER A N 1
ATOM 663 C CA . SER A 1 81 ? -5.427 -3.820 1.797 1.00 47.91 81 SER A CA 1
ATOM 664 C C . SER A 1 81 ? -6.365 -4.697 2.632 1.00 47.91 81 SER A C 1
ATOM 666 O O . SER A 1 81 ? -6.564 -4.433 3.817 1.00 47.91 81 SER A O 1
ATOM 668 N N . GLY A 1 82 ? -6.902 -5.765 2.036 1.00 41.34 82 GLY A N 1
ATOM 669 C CA . GLY A 1 82 ? -7.557 -6.854 2.748 1.00 41.34 82 GLY A CA 1
ATOM 670 C C . GLY A 1 82 ? -6.541 -7.757 3.443 1.00 41.34 82 GLY A C 1
ATOM 671 O O . GLY A 1 82 ? -6.128 -8.772 2.889 1.00 41.34 82 GLY A O 1
ATOM 672 N N . ASN A 1 83 ? -6.222 -7.460 4.705 1.00 40.59 83 ASN A N 1
ATOM 673 C CA . ASN A 1 83 ? -5.436 -8.338 5.592 1.00 40.59 83 ASN A CA 1
ATOM 674 C C . ASN A 1 83 ? -6.212 -9.621 6.007 1.00 40.59 83 ASN A C 1
ATOM 676 O O . ASN A 1 83 ? -5.939 -10.236 7.034 1.00 40.59 83 ASN A O 1
ATOM 680 N N . SER A 1 84 ? -7.219 -10.004 5.216 1.00 45.62 84 SER A N 1
ATOM 681 C CA . SER A 1 84 ? -8.294 -10.947 5.514 1.00 45.62 84 SER A CA 1
ATOM 682 C C . SER A 1 84 ? -8.190 -12.265 4.738 1.00 45.62 84 SER A C 1
ATOM 684 O O . SER A 1 84 ? -9.162 -13.007 4.690 1.00 45.62 84 SER A O 1
ATOM 686 N N . LYS A 1 85 ? -7.033 -12.598 4.144 1.00 48.47 85 LYS A N 1
ATOM 687 C CA . LYS A 1 85 ? -6.813 -13.949 3.583 1.00 48.47 85 LYS A CA 1
ATOM 688 C C . LYS A 1 85 ? -6.789 -15.036 4.657 1.00 48.47 85 LYS A C 1
ATOM 690 O O . LYS A 1 85 ? -7.323 -16.111 4.424 1.00 48.47 85 LYS A O 1
ATOM 695 N N . ASP A 1 86 ? -6.218 -14.724 5.818 1.00 51.25 86 ASP A N 1
ATOM 696 C CA . ASP A 1 86 ? -6.419 -15.510 7.038 1.00 51.25 86 ASP A CA 1
ATOM 697 C C . ASP A 1 86 ? -7.747 -15.137 7.705 1.00 51.25 86 ASP A C 1
ATOM 699 O O . ASP A 1 86 ? -8.447 -16.028 8.162 1.00 51.25 86 ASP A O 1
ATOM 703 N N . GLY A 1 87 ? -8.083 -13.838 7.741 1.00 52.41 87 GLY A N 1
ATOM 704 C CA . GLY A 1 87 ? -9.297 -13.304 8.371 1.00 52.41 87 GLY A CA 1
ATOM 705 C C . GLY A 1 87 ? -10.569 -13.988 7.885 1.00 52.41 87 GLY A C 1
ATOM 706 O O . GLY A 1 87 ? -11.088 -14.819 8.598 1.00 52.41 87 GLY A O 1
ATOM 707 N N . PHE A 1 88 ? -11.017 -13.746 6.652 1.00 54.56 88 PHE A N 1
ATOM 708 C CA . PHE A 1 88 ? -12.340 -14.171 6.179 1.00 54.56 88 PHE A CA 1
ATOM 709 C C . PHE A 1 88 ? -12.586 -15.688 6.279 1.00 54.56 88 PHE A C 1
ATOM 711 O O . PHE A 1 88 ? -13.703 -16.106 6.558 1.00 54.56 88 PHE A O 1
ATOM 718 N N . VAL A 1 89 ? -11.550 -16.519 6.107 1.00 58.62 89 VAL A N 1
ATOM 719 C CA . VAL A 1 89 ? -11.667 -17.975 6.316 1.00 58.62 89 VAL A CA 1
ATOM 720 C C . VAL A 1 89 ? -11.753 -18.312 7.807 1.00 58.62 89 VAL A C 1
ATOM 722 O O . VAL A 1 89 ? -12.604 -19.106 8.182 1.00 58.62 89 VAL A O 1
ATOM 725 N N . LYS A 1 90 ? -10.947 -17.680 8.672 1.00 62.41 90 LYS A N 1
ATOM 726 C CA . LYS A 1 90 ? -11.041 -17.856 10.134 1.00 62.41 90 LYS A CA 1
ATOM 727 C C . LYS A 1 90 ? -12.295 -17.239 10.740 1.00 62.41 90 LYS A C 1
ATOM 729 O O . LYS A 1 90 ? -12.756 -17.743 11.751 1.00 62.41 90 LYS A O 1
ATOM 734 N N . ASP A 1 91 ? -12.828 -16.183 10.141 1.00 66.31 91 ASP A N 1
ATOM 735 C CA . ASP A 1 91 ? -14.075 -15.531 10.522 1.00 66.31 91 ASP A CA 1
ATOM 736 C C . ASP A 1 91 ? -15.231 -16.495 10.198 1.00 66.31 91 ASP A C 1
ATOM 738 O O . ASP A 1 91 ? -15.985 -16.848 11.095 1.00 66.31 91 ASP A O 1
ATOM 742 N N . LEU A 1 92 ? -15.274 -17.069 8.984 1.00 69.69 92 LEU A N 1
ATOM 743 C CA . LEU A 1 92 ? -16.220 -18.140 8.626 1.00 69.69 92 LEU A CA 1
ATOM 744 C C . LEU A 1 92 ? -16.046 -19.414 9.477 1.00 69.69 92 LEU A C 1
ATOM 746 O O . LEU A 1 92 ? -17.039 -20.008 9.896 1.00 69.69 92 LEU A O 1
ATOM 750 N N . GLU A 1 93 ? -14.813 -19.847 9.769 1.00 69.31 93 GLU A N 1
ATOM 751 C CA . GLU A 1 93 ? -14.563 -20.953 10.704 1.00 69.31 93 GLU A CA 1
ATOM 752 C C . GLU A 1 93 ? -15.009 -20.596 12.132 1.00 69.31 93 GLU A C 1
ATOM 754 O O . GLU A 1 93 ? -15.520 -21.465 12.837 1.00 69.31 93 GLU A O 1
ATOM 759 N N . SER A 1 94 ? -14.843 -19.348 12.576 1.00 73.44 94 SER A N 1
ATOM 760 C CA . SER A 1 94 ? -15.260 -18.877 13.901 1.00 73.44 94 SER A CA 1
ATOM 761 C C . SER A 1 94 ? -16.780 -18.834 14.006 1.00 73.44 94 SER A C 1
ATOM 763 O O . SER A 1 94 ? -17.327 -19.470 14.900 1.00 73.44 94 SER A O 1
ATOM 765 N N . ASP A 1 95 ? -17.463 -18.194 13.057 1.00 73.00 95 ASP A N 1
ATOM 766 C CA . ASP A 1 95 ? -18.925 -18.107 12.987 1.00 73.00 95 ASP A CA 1
ATOM 767 C C . ASP A 1 95 ? -19.556 -19.509 12.910 1.00 73.00 95 ASP A C 1
ATOM 769 O O . ASP A 1 95 ? -20.504 -19.816 13.636 1.00 73.00 95 ASP A O 1
ATOM 773 N N . ARG A 1 96 ? -18.977 -20.417 12.108 1.00 75.56 96 ARG A N 1
ATOM 774 C CA . ARG A 1 96 ? -19.364 -21.839 12.057 1.00 75.56 96 ARG A CA 1
ATOM 775 C C . ARG A 1 96 ? -19.171 -22.536 13.407 1.00 75.56 96 ARG A C 1
ATOM 777 O O . ARG A 1 96 ? -20.043 -23.293 13.828 1.00 75.56 96 ARG A O 1
ATOM 784 N N . ASN A 1 97 ? -18.056 -22.298 14.099 1.00 75.12 97 ASN A N 1
ATOM 785 C CA . ASN A 1 97 ? -17.797 -22.887 15.416 1.00 75.12 97 ASN A CA 1
ATOM 786 C C . ASN A 1 97 ? -18.720 -22.313 16.510 1.00 75.12 97 ASN A C 1
ATOM 788 O O . ASN A 1 97 ? -19.206 -23.083 17.340 1.00 75.12 97 ASN A O 1
ATOM 792 N N . GLU A 1 98 ? -19.012 -21.009 16.501 1.00 77.69 98 GLU A N 1
ATOM 793 C CA . GLU A 1 98 ? -19.975 -20.382 17.416 1.00 77.69 98 GLU A CA 1
ATOM 794 C C . GLU A 1 98 ? -21.397 -20.900 17.169 1.00 77.69 98 GLU A C 1
ATOM 796 O O . GLU A 1 98 ? -22.071 -21.291 18.124 1.00 77.69 98 GLU A O 1
ATOM 801 N N . LEU A 1 99 ? -21.826 -21.030 15.907 1.00 73.38 99 LEU A N 1
ATOM 802 C CA . LEU A 1 99 ? -23.101 -21.661 15.549 1.00 73.38 99 LEU A CA 1
ATOM 803 C C . LEU A 1 99 ? -23.171 -23.118 16.028 1.00 73.38 99 LEU A C 1
ATOM 805 O O . LEU A 1 99 ? -24.149 -23.500 16.666 1.00 73.38 99 LEU A O 1
ATOM 809 N N . ILE A 1 100 ? -22.127 -23.926 15.809 1.00 74.94 100 ILE A N 1
ATOM 810 C CA . ILE A 1 100 ? -22.063 -25.316 16.302 1.00 74.94 100 ILE A CA 1
ATOM 811 C C . ILE A 1 100 ? -22.145 -25.383 17.838 1.00 74.94 100 ILE A C 1
ATOM 813 O O . ILE A 1 100 ? -22.736 -26.322 18.381 1.00 74.94 100 ILE A O 1
ATOM 817 N N . MET A 1 101 ? -21.576 -24.411 18.555 1.00 74.75 101 MET A N 1
ATOM 818 C CA . MET A 1 101 ? -21.672 -24.322 20.017 1.00 74.75 101 MET A CA 1
ATOM 819 C C . MET A 1 101 ? -23.079 -23.916 20.477 1.00 74.75 101 MET A C 1
ATOM 821 O O . MET A 1 101 ? -23.666 -24.620 21.298 1.00 74.75 101 MET A O 1
ATOM 825 N N . ALA A 1 102 ? -23.661 -22.862 19.901 1.00 72.69 102 ALA A N 1
ATOM 826 C CA . ALA A 1 102 ? -25.017 -22.407 20.217 1.00 72.69 102 ALA A CA 1
ATOM 827 C C . ALA A 1 102 ? -26.081 -23.480 19.917 1.00 72.69 102 ALA A C 1
ATOM 829 O O . ALA A 1 102 ? -27.031 -23.658 20.679 1.00 72.69 102 ALA A O 1
ATOM 830 N N . LEU A 1 103 ? -25.899 -24.246 18.839 1.00 73.69 103 LEU A N 1
ATOM 831 C CA . LEU A 1 103 ? -26.784 -25.340 18.435 1.00 73.69 103 LEU A CA 1
ATOM 832 C C . LEU A 1 103 ? -26.680 -26.539 19.397 1.00 73.69 103 LEU A C 1
ATOM 834 O O . LEU A 1 103 ? -27.697 -27.150 19.734 1.00 73.69 103 LEU A O 1
ATOM 838 N N . LYS A 1 104 ? -25.481 -26.835 19.924 1.00 78.88 104 LYS A N 1
ATOM 839 C CA . LYS A 1 104 ? -25.300 -27.810 21.018 1.00 78.88 104 LYS A CA 1
ATOM 840 C C . LYS A 1 104 ? -25.978 -27.356 22.308 1.00 78.88 104 LYS A C 1
ATOM 842 O O . LYS A 1 104 ? -26.705 -28.151 22.897 1.00 78.88 104 LYS A O 1
ATOM 847 N N . GLU A 1 105 ? -25.782 -26.106 22.730 1.00 76.50 105 GLU A N 1
ATOM 848 C CA . GLU A 1 105 ? -26.453 -25.565 23.921 1.00 76.50 105 GLU A CA 1
ATOM 849 C C . GLU A 1 105 ? -27.980 -25.590 23.766 1.00 76.50 105 GLU A C 1
ATOM 851 O O . GLU A 1 105 ? -28.677 -26.028 24.677 1.00 76.50 105 GLU A O 1
ATOM 856 N N . ALA A 1 106 ? -28.509 -25.208 22.597 1.00 71.19 106 ALA A N 1
ATOM 857 C CA . ALA A 1 106 ? -29.943 -25.244 22.319 1.00 71.19 106 ALA A CA 1
ATOM 858 C C . ALA A 1 106 ? -30.530 -26.663 22.406 1.00 71.19 106 ALA A C 1
ATOM 860 O O . ALA A 1 106 ? -31.585 -26.839 23.016 1.00 71.19 106 ALA A O 1
ATOM 861 N N . LYS A 1 107 ? -29.847 -27.678 21.853 1.00 77.69 107 LYS A N 1
ATOM 862 C CA . LYS A 1 107 ? -30.283 -29.084 21.949 1.00 77.69 107 LYS A CA 1
ATOM 863 C C . LYS A 1 107 ? -30.246 -29.602 23.391 1.00 77.69 107 LYS A C 1
ATOM 865 O O . LYS A 1 107 ? -31.202 -30.240 23.824 1.00 77.69 107 LYS A O 1
ATOM 870 N N . LEU A 1 108 ? -29.216 -29.253 24.160 1.00 80.31 108 LEU A N 1
ATOM 871 C CA . LEU A 1 108 ? -29.087 -29.643 25.570 1.00 80.31 108 LEU A CA 1
ATOM 872 C C . LEU A 1 108 ? -30.162 -28.962 26.450 1.00 80.31 108 LEU A C 1
ATOM 874 O O . LEU A 1 108 ? -30.779 -29.603 27.299 1.00 80.31 108 LEU A O 1
ATOM 878 N N . GLU A 1 109 ? -30.482 -27.689 26.187 1.00 74.81 109 GLU A N 1
ATOM 879 C CA . GLU A 1 109 ? -31.564 -26.962 26.873 1.00 74.81 109 GLU A CA 1
ATOM 880 C C . GLU A 1 109 ? -32.969 -27.511 26.536 1.00 74.81 109 GLU A C 1
ATOM 882 O O . GLU A 1 109 ? -33.906 -27.347 27.326 1.00 74.81 109 GLU A O 1
ATOM 887 N N . ILE A 1 110 ? -33.138 -28.166 25.378 1.00 74.75 110 ILE A N 1
ATOM 888 C CA . ILE A 1 110 ? -34.356 -28.917 25.036 1.00 74.75 110 ILE A CA 1
ATOM 889 C C . ILE A 1 110 ? -34.394 -30.243 25.798 1.00 74.75 110 ILE A C 1
ATOM 891 O O . ILE A 1 110 ? -35.415 -30.520 26.425 1.00 74.75 110 ILE A O 1
ATOM 895 N N . GLU A 1 111 ? -33.307 -31.025 25.824 1.00 78.81 111 GLU A N 1
ATOM 896 C CA . GLU A 1 111 ? -33.250 -32.285 26.586 1.00 78.81 111 GLU A CA 1
ATOM 897 C C . GLU A 1 111 ? -33.598 -32.072 28.071 1.00 78.81 111 GLU A C 1
ATOM 899 O O . GLU A 1 111 ? -34.420 -32.809 28.621 1.00 78.81 111 GLU A O 1
ATOM 904 N N . GLU A 1 112 ? -33.073 -31.019 28.713 1.00 77.94 112 GLU A N 1
ATOM 905 C CA . GLU A 1 112 ? -33.445 -30.670 30.095 1.00 77.94 112 GLU A CA 1
ATOM 906 C C . GLU A 1 112 ? -34.945 -30.359 30.261 1.00 77.94 112 GLU A C 1
ATOM 908 O O . GLU A 1 112 ? -35.552 -30.711 31.281 1.00 77.94 112 GLU A O 1
ATOM 913 N N . LYS A 1 113 ? -35.564 -29.688 29.281 1.00 77.00 113 LYS A N 1
ATOM 914 C CA . LYS A 1 113 ? -36.988 -29.309 29.326 1.00 77.00 113 LYS A CA 1
ATOM 915 C C . LYS A 1 113 ? -37.906 -30.483 29.012 1.00 77.00 113 LYS A C 1
ATOM 917 O O . LYS A 1 113 ? -38.925 -30.634 29.683 1.00 77.00 113 LYS A O 1
ATOM 922 N N . GLU A 1 114 ? -37.533 -31.353 28.080 1.00 76.06 114 GLU A N 1
ATOM 923 C CA . GLU A 1 114 ? -38.225 -32.621 27.855 1.00 76.06 114 GLU A CA 1
ATOM 924 C C . GLU A 1 114 ? -38.158 -33.534 29.077 1.00 76.06 114 GLU A C 1
ATOM 926 O O . GLU A 1 114 ? -39.151 -34.174 29.421 1.00 76.06 114 GLU A O 1
ATOM 931 N N . GLN A 1 115 ? -37.005 -33.607 29.748 1.00 76.75 115 GLN A N 1
ATOM 932 C CA . GLN A 1 115 ? -36.869 -34.406 30.962 1.00 76.75 115 GLN A CA 1
ATOM 933 C C . GLN A 1 115 ? -37.734 -33.832 32.094 1.00 76.75 115 GLN A C 1
ATOM 935 O O . GLN A 1 115 ? -38.431 -34.586 32.771 1.00 76.75 115 GLN A O 1
ATOM 940 N N . LYS A 1 116 ? -37.809 -32.498 32.216 1.00 77.19 116 LYS A N 1
ATOM 941 C CA . LYS A 1 116 ? -38.791 -31.817 33.079 1.00 77.19 116 LYS A CA 1
ATOM 942 C C . LYS A 1 116 ? -40.237 -32.161 32.726 1.00 77.19 116 LYS A C 1
ATOM 944 O O . LYS A 1 116 ? -41.005 -32.426 33.642 1.00 77.19 116 LYS A O 1
ATOM 949 N N . ILE A 1 117 ? -40.615 -32.206 31.445 1.00 69.75 117 ILE A N 1
ATOM 950 C CA . ILE A 1 117 ? -41.951 -32.674 31.036 1.00 69.75 117 ILE A CA 1
ATOM 951 C C . ILE A 1 117 ? -42.168 -34.120 31.500 1.00 69.75 117 ILE A C 1
ATOM 953 O O . ILE A 1 117 ? -43.159 -34.381 32.173 1.00 69.75 117 ILE A O 1
ATOM 957 N N . LYS A 1 118 ? -41.227 -35.036 31.236 1.00 77.19 118 LYS A N 1
ATOM 958 C CA . LYS A 1 118 ? -41.315 -36.455 31.638 1.00 77.19 118 LYS A CA 1
ATOM 959 C C . LYS A 1 118 ? -41.414 -36.651 33.157 1.00 77.19 118 LYS A C 1
ATOM 961 O O . LYS A 1 118 ? -41.922 -37.682 33.590 1.00 77.19 118 LYS A O 1
ATOM 966 N N . ASP A 1 119 ? -40.932 -35.711 33.969 1.00 74.44 119 ASP A N 1
ATOM 967 C CA . ASP A 1 119 ? -41.060 -35.747 35.432 1.00 74.44 119 ASP A CA 1
ATOM 968 C C . ASP A 1 119 ? -42.322 -35.035 35.955 1.00 74.44 119 ASP A C 1
ATOM 970 O O . ASP A 1 119 ? -42.885 -35.467 36.962 1.00 74.44 119 ASP A O 1
ATOM 974 N N . LEU A 1 120 ? -42.830 -34.020 35.247 1.00 67.12 120 LEU A N 1
ATOM 975 C CA . LEU A 1 120 ? -44.131 -33.397 35.525 1.00 67.12 120 LEU A CA 1
ATOM 976 C C . LEU A 1 120 ? -45.306 -34.300 35.110 1.00 67.12 120 LEU A C 1
ATOM 978 O O . LEU A 1 120 ? -46.255 -34.440 35.872 1.00 67.12 120 LEU A O 1
ATOM 982 N N . GLU A 1 121 ? -45.219 -34.992 33.970 1.00 66.69 121 GLU A N 1
ATOM 983 C CA . GLU A 1 121 ? -46.232 -35.947 33.480 1.00 66.69 121 GLU A CA 1
ATOM 984 C C . GLU A 1 121 ? -46.395 -37.181 34.403 1.00 66.69 121 GLU A C 1
ATOM 986 O O . GLU A 1 121 ? -47.385 -37.904 34.299 1.00 66.69 121 GLU A O 1
ATOM 991 N N . LYS A 1 122 ? -45.470 -37.409 35.351 1.00 69.94 122 LYS A N 1
ATOM 992 C CA . LYS A 1 122 ? -45.586 -38.430 36.417 1.00 69.94 122 LYS A CA 1
ATOM 993 C C . LYS A 1 122 ? -46.317 -37.935 37.672 1.00 69.94 122 LYS A C 1
ATOM 995 O O . LYS A 1 122 ? -46.571 -38.742 38.566 1.00 69.94 122 LYS A O 1
ATOM 1000 N N . ASN A 1 123 ? -46.597 -36.636 37.785 1.00 56.03 123 ASN A N 1
ATOM 1001 C CA . ASN A 1 123 ? -47.019 -35.997 39.029 1.00 56.03 123 ASN A CA 1
ATOM 1002 C C . ASN A 1 123 ? -48.469 -35.472 38.899 1.00 56.03 123 ASN A C 1
ATOM 1004 O O . ASN A 1 123 ? -48.694 -34.480 38.206 1.00 56.03 123 ASN A O 1
ATOM 1008 N N . PRO A 1 124 ? -49.473 -36.127 39.517 1.00 54.56 124 PRO A N 1
ATOM 1009 C CA . PRO A 1 124 ? -50.883 -35.977 39.130 1.00 54.56 124 PRO A CA 1
ATOM 1010 C C . PRO A 1 124 ? -51.541 -34.637 39.502 1.00 54.56 124 PRO A C 1
ATOM 1012 O O . PRO A 1 124 ? -52.636 -34.362 39.020 1.00 54.56 124 PRO A O 1
ATOM 1015 N N . ASP A 1 125 ? -50.894 -33.810 40.328 1.00 52.88 125 ASP A N 1
ATOM 1016 C CA . ASP A 1 125 ? -51.434 -32.534 40.824 1.00 52.88 125 ASP A CA 1
ATOM 1017 C C . ASP A 1 125 ? -51.022 -31.305 39.973 1.00 52.88 125 ASP A C 1
ATOM 1019 O O . ASP A 1 125 ? -51.213 -30.167 40.404 1.00 52.88 125 ASP A O 1
ATOM 1023 N N . PHE A 1 126 ? -50.417 -31.494 38.790 1.00 51.44 126 PHE A N 1
ATOM 1024 C CA . PHE A 1 126 ? -49.881 -30.393 37.970 1.00 51.44 126 PHE A CA 1
ATOM 1025 C C . PHE A 1 126 ? -50.852 -29.905 36.877 1.00 51.44 126 PHE A C 1
ATOM 1027 O O . PHE A 1 126 ? -51.486 -30.703 36.187 1.00 51.44 126 PHE A O 1
ATOM 1034 N N . GLU A 1 127 ? -50.951 -28.585 36.671 1.00 57.44 127 GLU A N 1
ATOM 1035 C CA . GLU A 1 127 ? -51.850 -28.012 35.659 1.00 57.44 127 GLU A CA 1
ATOM 1036 C C . GLU A 1 127 ? -51.333 -28.239 34.225 1.00 57.44 127 GLU A C 1
ATOM 1038 O O . GLU A 1 127 ? -50.233 -27.820 33.858 1.00 57.44 127 GLU A O 1
ATOM 1043 N N . VAL A 1 128 ? -52.178 -28.839 33.376 1.00 62.28 128 VAL A N 1
ATOM 1044 C CA . VAL A 1 128 ? -51.885 -29.158 31.960 1.00 62.28 128 VAL A CA 1
ATOM 1045 C C . VAL A 1 128 ? -51.382 -27.940 31.171 1.00 62.28 128 VAL A C 1
ATOM 1047 O O . VAL A 1 128 ? -50.476 -28.068 30.348 1.00 62.28 128 VAL A O 1
ATOM 1050 N N . GLY A 1 129 ? -51.907 -26.748 31.472 1.00 65.75 129 GLY A N 1
ATOM 1051 C CA . GLY A 1 129 ? -51.544 -25.507 30.788 1.00 65.75 129 GLY A CA 1
ATOM 1052 C C . GLY A 1 129 ? -50.084 -25.072 30.969 1.00 65.75 129 GLY A C 1
ATOM 1053 O O . GLY A 1 129 ? -49.595 -24.285 30.163 1.00 65.75 129 GLY A O 1
ATOM 1054 N N . ASP A 1 130 ? -49.356 -25.571 31.974 1.00 68.44 130 ASP A N 1
ATOM 1055 C CA . ASP A 1 130 ? -47.905 -25.347 32.078 1.00 68.44 130 ASP A CA 1
ATOM 1056 C C . ASP A 1 130 ? -47.104 -26.325 31.206 1.00 68.44 130 ASP A C 1
ATOM 1058 O O . ASP A 1 130 ? -46.093 -25.934 30.621 1.00 68.44 130 ASP A O 1
ATOM 1062 N N . ILE A 1 131 ? -47.585 -27.559 31.020 1.00 68.75 131 ILE A N 1
ATOM 1063 C CA . ILE A 1 131 ? -46.984 -28.516 30.077 1.00 68.75 131 ILE A CA 1
ATOM 1064 C C . ILE A 1 131 ? -47.152 -28.008 28.637 1.00 68.75 131 ILE A C 1
ATOM 1066 O O . ILE A 1 131 ? -46.211 -28.089 27.848 1.00 68.75 131 ILE A O 1
ATOM 1070 N N . GLU A 1 132 ? -48.306 -27.424 28.299 1.00 74.94 132 GLU A N 1
ATOM 1071 C CA . GLU A 1 132 ? -48.535 -26.806 26.986 1.00 74.94 132 GLU A CA 1
ATOM 1072 C C . GLU A 1 132 ? -47.607 -25.607 26.735 1.00 74.94 132 GLU A C 1
ATOM 1074 O O . GLU A 1 132 ? -46.995 -25.544 25.670 1.00 74.94 132 GLU A O 1
ATOM 1079 N N . LYS A 1 133 ? -47.391 -24.725 27.728 1.00 76.06 133 LYS A N 1
ATOM 1080 C CA . LYS A 1 133 ? -46.411 -23.621 27.626 1.00 76.06 133 LYS A CA 1
ATOM 1081 C C . LYS A 1 133 ? -44.993 -24.132 27.356 1.00 76.06 133 LYS A C 1
ATOM 1083 O O . LYS A 1 133 ? -44.293 -23.575 26.509 1.00 76.06 133 LYS A O 1
ATOM 1088 N N . ILE A 1 134 ? -44.557 -25.189 28.050 1.00 72.25 134 ILE A N 1
ATOM 1089 C CA . ILE A 1 134 ? -43.224 -25.772 27.826 1.00 72.25 134 ILE A CA 1
ATOM 1090 C C . ILE A 1 134 ? -43.157 -26.416 26.431 1.00 72.25 134 ILE A C 1
ATOM 1092 O O . ILE A 1 134 ? -42.157 -26.229 25.743 1.00 72.25 134 ILE A O 1
ATOM 1096 N N . LYS A 1 135 ? -44.221 -27.085 25.962 1.00 78.38 135 LYS A N 1
ATOM 1097 C CA . LYS A 1 135 ? -44.294 -27.641 24.596 1.00 78.38 135 LYS A CA 1
ATOM 1098 C C . LYS A 1 135 ? -44.218 -26.548 23.519 1.00 78.38 135 LYS A C 1
ATOM 1100 O O . LYS A 1 135 ? -43.454 -26.718 22.573 1.00 78.38 135 LYS A O 1
ATOM 1105 N N . THR A 1 136 ? -44.877 -25.396 23.685 1.00 79.06 136 THR A N 1
ATOM 1106 C CA . THR A 1 136 ? -44.696 -24.254 22.761 1.00 79.06 136 THR A CA 1
ATOM 1107 C C . THR A 1 136 ? -43.274 -23.687 22.785 1.00 79.06 136 THR A C 1
ATOM 1109 O O . THR A 1 136 ? -42.719 -23.414 21.728 1.00 79.06 136 THR A O 1
ATOM 1112 N N . VAL A 1 137 ? -42.634 -23.587 23.958 1.00 76.81 137 VAL A N 1
ATOM 1113 C CA . VAL A 1 137 ? -41.236 -23.118 24.075 1.00 76.81 137 VAL A CA 1
ATOM 1114 C C . VAL A 1 137 ? -40.232 -24.117 23.484 1.00 76.81 137 VAL A C 1
ATOM 1116 O O . VAL A 1 137 ? -39.183 -23.704 22.994 1.00 76.81 137 VAL A O 1
ATOM 1119 N N . ILE A 1 138 ? -40.533 -25.420 23.504 1.00 75.88 138 ILE A N 1
ATOM 1120 C CA . ILE A 1 138 ? -39.745 -26.442 22.798 1.00 75.88 138 ILE A CA 1
ATOM 1121 C C . ILE A 1 138 ? -39.930 -26.304 21.282 1.00 75.88 138 ILE A C 1
ATOM 1123 O O . ILE A 1 138 ? -38.935 -26.344 20.563 1.00 75.88 138 ILE A O 1
ATOM 1127 N N . GLN A 1 139 ? -41.149 -26.062 20.787 1.00 79.88 139 GLN A N 1
ATOM 1128 C CA . GLN A 1 139 ? -41.375 -25.844 19.354 1.00 79.88 139 GLN A CA 1
ATOM 1129 C C . GLN A 1 139 ? -40.635 -24.596 18.843 1.00 79.88 139 GLN A C 1
ATOM 1131 O O . GLN A 1 139 ? -39.824 -24.716 17.935 1.00 79.88 139 GLN A O 1
ATOM 1136 N N . GLU A 1 140 ? -40.770 -23.442 19.512 1.00 78.81 140 GLU A N 1
ATOM 1137 C CA . GLU A 1 140 ? -40.022 -22.212 19.176 1.00 78.81 140 GLU A CA 1
ATOM 1138 C C . GLU A 1 140 ? -38.487 -22.379 19.212 1.00 78.81 140 GLU A C 1
ATOM 1140 O O . GLU A 1 140 ? -37.750 -21.562 18.651 1.00 78.81 140 GLU A O 1
ATOM 1145 N N . LYS A 1 141 ? -37.986 -23.395 19.926 1.00 77.75 141 LYS A N 1
ATOM 1146 C CA . LYS A 1 141 ? -36.565 -23.762 19.988 1.00 77.75 141 LYS A CA 1
ATOM 1147 C C . LYS A 1 141 ? -36.172 -24.744 18.880 1.00 77.75 141 LYS A C 1
ATOM 1149 O O . LYS A 1 141 ? -35.085 -24.588 18.334 1.00 77.75 141 LYS A O 1
ATOM 1154 N N . ASN A 1 142 ? -37.043 -25.685 18.512 1.00 79.50 142 ASN A N 1
ATOM 1155 C CA . ASN A 1 142 ? -36.860 -26.573 17.361 1.00 79.50 142 ASN A CA 1
ATOM 1156 C C . ASN A 1 142 ? -36.856 -25.789 16.043 1.00 79.50 142 ASN A C 1
ATOM 1158 O O . ASN A 1 142 ? -35.928 -25.951 15.257 1.00 79.50 142 ASN A O 1
ATOM 1162 N N . ASP A 1 143 ? -37.815 -24.879 15.850 1.00 81.38 143 ASP A N 1
ATOM 1163 C CA . ASP A 1 143 ? -37.921 -24.043 14.644 1.00 81.38 143 ASP A CA 1
ATOM 1164 C C . ASP A 1 143 ? -36.628 -23.223 14.419 1.00 81.38 143 ASP A C 1
ATOM 1166 O O . ASP A 1 143 ? -36.147 -23.073 13.297 1.00 81.38 143 ASP A O 1
ATOM 1170 N N . LYS A 1 144 ? -36.000 -22.754 15.509 1.00 79.31 144 LYS A N 1
ATOM 1171 C CA . LYS A 1 144 ? -34.703 -22.051 15.479 1.00 79.31 144 LYS A CA 1
ATOM 1172 C C . LYS A 1 144 ? -33.505 -22.967 15.254 1.00 79.31 144 LYS A C 1
ATOM 1174 O O . LYS A 1 144 ? -32.507 -22.523 14.699 1.00 79.31 144 LYS A O 1
ATOM 1179 N N . ILE A 1 145 ? -33.568 -24.227 15.682 1.00 77.25 145 ILE A N 1
ATOM 1180 C CA . ILE A 1 145 ? -32.539 -25.215 15.338 1.00 77.25 145 ILE A CA 1
ATOM 1181 C C . ILE A 1 145 ? -32.595 -25.509 13.839 1.00 77.25 145 ILE A C 1
ATOM 1183 O O . ILE A 1 145 ? -31.543 -25.533 13.212 1.00 77.25 145 ILE A O 1
ATOM 1187 N N . GLU A 1 146 ? -33.785 -25.647 13.251 1.00 83.00 146 GLU A N 1
ATOM 1188 C CA . GLU A 1 146 ? -33.935 -25.808 11.801 1.00 83.00 146 GLU A CA 1
ATOM 1189 C C . GLU A 1 146 ? -33.420 -24.567 11.042 1.00 83.00 146 GLU A C 1
ATOM 1191 O O . GLU A 1 146 ? -32.695 -24.708 10.057 1.00 83.00 146 GLU A O 1
ATOM 1196 N N . GLU A 1 147 ? -33.680 -23.350 11.537 1.00 82.69 147 GLU A N 1
ATOM 1197 C CA . GLU A 1 147 ? -33.079 -22.114 11.004 1.00 82.69 147 GLU A CA 1
ATOM 1198 C C . GLU A 1 147 ? -31.533 -22.143 11.066 1.00 82.69 147 GLU A C 1
ATOM 1200 O O . GLU A 1 147 ? -30.870 -21.896 10.055 1.00 82.69 147 GLU A O 1
ATOM 1205 N N . PHE A 1 148 ? -30.940 -22.522 12.207 1.00 75.31 148 PHE A N 1
ATOM 1206 C CA . PHE A 1 148 ? -29.481 -22.638 12.351 1.00 75.31 148 PHE A CA 1
ATOM 1207 C C . PHE A 1 148 ? -28.859 -23.759 11.501 1.00 75.31 148 PHE A C 1
ATOM 1209 O O . PHE A 1 148 ? -27.764 -23.569 10.974 1.00 75.31 148 PHE A O 1
ATOM 1216 N N . GLU A 1 149 ? -29.519 -24.911 11.341 1.00 82.75 149 GLU A N 1
ATOM 1217 C CA . GLU A 1 149 ? -29.024 -26.020 10.509 1.00 82.75 149 GLU A CA 1
ATOM 1218 C C . GLU A 1 149 ? -29.027 -25.646 9.019 1.00 82.75 149 GLU A C 1
ATOM 1220 O O . GLU A 1 149 ? -28.057 -25.930 8.311 1.00 82.75 149 GLU A O 1
ATOM 1225 N N . ASN A 1 150 ? -30.046 -24.911 8.557 1.00 83.62 150 ASN A N 1
ATOM 1226 C CA . ASN A 1 150 ? -30.059 -24.345 7.207 1.00 83.62 150 ASN A CA 1
ATOM 1227 C C . ASN A 1 150 ? -28.911 -23.336 7.002 1.00 83.62 150 ASN A C 1
ATOM 1229 O O . ASN A 1 150 ? -28.175 -23.452 6.019 1.00 83.62 150 ASN A O 1
ATOM 1233 N N . VAL A 1 151 ? -28.700 -22.397 7.937 1.00 81.62 151 VAL A N 1
ATOM 1234 C CA . VAL A 1 151 ? -27.596 -21.414 7.863 1.00 81.62 151 VAL A CA 1
ATOM 1235 C C . VAL A 1 151 ? -26.221 -22.093 7.866 1.00 81.62 151 VAL A C 1
ATOM 1237 O O . VAL A 1 151 ? -25.362 -21.724 7.064 1.00 81.62 151 VAL A O 1
ATOM 1240 N N . LEU A 1 152 ? -26.018 -23.119 8.701 1.00 78.81 152 LEU A N 1
ATOM 1241 C CA . LEU A 1 152 ? -24.781 -23.909 8.713 1.00 78.81 152 LEU A CA 1
ATOM 1242 C C . LEU A 1 152 ? -24.521 -24.596 7.369 1.00 78.81 152 LEU A C 1
ATOM 1244 O O . LEU A 1 152 ? -23.396 -24.532 6.881 1.00 78.81 152 LEU A O 1
ATOM 1248 N N . SER A 1 153 ? -25.541 -25.188 6.737 1.00 81.25 153 SER A N 1
ATOM 1249 C CA . SER A 1 153 ? -25.367 -25.822 5.421 1.00 81.25 153 SER A CA 1
ATOM 1250 C C . SER A 1 153 ? -24.945 -24.820 4.335 1.00 81.25 153 SER A C 1
ATOM 1252 O O . SER A 1 153 ? -24.082 -25.128 3.513 1.00 81.25 153 SER A O 1
ATOM 1254 N N . GLY A 1 154 ? -25.480 -23.592 4.377 1.00 81.44 154 GLY A N 1
ATOM 1255 C CA . GLY A 1 154 ? -25.064 -22.502 3.494 1.00 81.44 154 GLY A CA 1
ATOM 1256 C C . GLY A 1 154 ? -23.593 -22.138 3.697 1.00 81.44 154 GLY A C 1
ATOM 1257 O O . GLY A 1 154 ? -22.812 -22.203 2.747 1.00 81.44 154 GLY A O 1
ATOM 1258 N N . LEU A 1 155 ? -23.199 -21.853 4.943 1.00 76.44 155 LEU A N 1
ATOM 1259 C CA . LEU A 1 155 ? -21.816 -21.524 5.312 1.00 76.44 155 LEU A CA 1
ATOM 1260 C C . LEU A 1 155 ? -20.820 -22.628 4.928 1.00 76.44 155 LEU A C 1
ATOM 1262 O O . LEU A 1 155 ? -19.715 -22.322 4.483 1.00 76.44 155 LEU A O 1
ATOM 1266 N N . GLU A 1 156 ? -21.191 -23.904 5.057 1.00 79.75 156 GLU A N 1
ATOM 1267 C CA . GLU A 1 156 ? -20.329 -25.016 4.642 1.00 79.75 156 GLU A CA 1
ATOM 1268 C C . GLU A 1 156 ? -20.138 -25.060 3.116 1.00 79.75 156 GLU A C 1
ATOM 1270 O O . GLU A 1 156 ? -19.003 -25.216 2.662 1.00 79.75 156 GLU A O 1
ATOM 1275 N N . THR A 1 157 ? -21.185 -24.807 2.318 1.00 84.62 157 THR A N 1
ATOM 1276 C CA . THR A 1 157 ? -21.038 -24.712 0.850 1.00 84.62 157 THR A CA 1
ATOM 1277 C C . THR A 1 157 ? -20.253 -23.479 0.387 1.00 84.62 157 THR A C 1
ATOM 1279 O O . THR A 1 157 ? -19.463 -23.579 -0.554 1.00 84.62 157 THR A O 1
ATOM 1282 N N . GLU A 1 158 ? -20.401 -22.328 1.052 1.00 78.00 158 GLU A N 1
ATOM 1283 C CA . GLU A 1 158 ? -19.594 -21.133 0.758 1.00 78.00 158 GLU A CA 1
ATOM 1284 C C . GLU A 1 158 ? -18.118 -21.343 1.132 1.00 78.00 158 GLU A C 1
ATOM 1286 O O . GLU A 1 158 ? -17.222 -20.932 0.391 1.00 78.00 158 GLU A O 1
ATOM 1291 N N . HIS A 1 159 ? -17.850 -22.045 2.237 1.00 78.12 159 HIS A N 1
ATOM 1292 C CA . HIS A 1 159 ? -16.501 -22.397 2.674 1.00 78.12 159 HIS A CA 1
ATOM 1293 C C . HIS A 1 159 ? -15.807 -23.390 1.721 1.00 78.12 159 HIS A C 1
ATOM 1295 O O . HIS A 1 159 ? -14.633 -23.200 1.395 1.00 78.12 159 HIS A O 1
ATOM 1301 N N . GLU A 1 160 ? -16.507 -24.417 1.218 1.00 82.25 160 GLU A N 1
ATOM 1302 C CA . GLU A 1 160 ? -15.956 -25.308 0.181 1.00 82.25 160 GLU A CA 1
ATOM 1303 C C . GLU A 1 160 ? -15.663 -24.556 -1.128 1.00 82.25 160 GLU A C 1
ATOM 1305 O O . GLU A 1 160 ? -14.567 -24.689 -1.679 1.00 82.25 160 GLU A O 1
ATOM 1310 N N . ALA A 1 161 ? -16.577 -23.693 -1.588 1.00 82.50 161 ALA A N 1
ATOM 1311 C CA . ALA A 1 161 ? -16.359 -22.877 -2.784 1.00 82.50 161 ALA A CA 1
ATOM 1312 C C . ALA A 1 161 ? -15.152 -21.926 -2.637 1.00 82.50 161 ALA A C 1
ATOM 1314 O O . ALA A 1 161 ? -14.348 -21.785 -3.565 1.00 82.50 161 ALA A O 1
ATOM 1315 N N . ALA A 1 162 ? -14.981 -21.314 -1.460 1.00 74.12 162 ALA A N 1
ATOM 1316 C CA . ALA A 1 162 ? -13.827 -20.474 -1.150 1.00 74.12 162 ALA A CA 1
ATOM 1317 C C . ALA A 1 162 ? -12.510 -21.273 -1.127 1.00 74.12 162 ALA A C 1
ATOM 1319 O O . ALA A 1 162 ? -11.493 -20.789 -1.631 1.00 74.12 162 ALA A O 1
ATOM 1320 N N . LEU A 1 163 ? -12.509 -22.501 -0.593 1.00 78.69 163 LEU A N 1
ATOM 1321 C CA . LEU A 1 163 ? -11.339 -23.385 -0.619 1.00 78.69 163 LEU A CA 1
ATOM 1322 C C . LEU A 1 163 ? -10.927 -23.765 -2.047 1.00 78.69 163 LEU A C 1
ATOM 1324 O O . LEU A 1 163 ? -9.732 -23.740 -2.358 1.00 78.69 163 LEU A O 1
ATOM 1328 N N . ASP A 1 164 ? -11.881 -24.066 -2.927 1.00 84.81 164 ASP A N 1
ATOM 1329 C CA . ASP A 1 164 ? -11.594 -24.384 -4.330 1.00 84.81 164 ASP A CA 1
ATOM 1330 C C . ASP A 1 164 ? -11.048 -23.175 -5.106 1.00 84.81 164 ASP A C 1
ATOM 1332 O O . ASP A 1 164 ? -10.064 -23.312 -5.844 1.00 84.81 164 ASP A O 1
ATOM 1336 N N . GLU A 1 165 ? -11.584 -21.967 -4.891 1.00 83.38 165 GLU A N 1
ATOM 1337 C CA . GLU A 1 165 ? -11.010 -20.749 -5.482 1.00 83.38 165 GLU A CA 1
ATOM 1338 C C . GLU A 1 165 ? -9.597 -20.464 -4.935 1.00 83.38 165 GLU A C 1
ATOM 1340 O O . GLU A 1 165 ? -8.681 -20.160 -5.707 1.00 83.38 165 GLU A O 1
ATOM 1345 N N . ILE A 1 166 ? -9.363 -20.648 -3.629 1.00 74.50 166 ILE A N 1
ATOM 1346 C CA . ILE A 1 166 ? -8.028 -20.538 -3.016 1.00 74.50 166 ILE A CA 1
ATOM 1347 C C . ILE A 1 166 ? -7.048 -21.543 -3.637 1.00 74.50 166 ILE A C 1
ATOM 1349 O O . ILE A 1 166 ? -5.916 -21.169 -3.960 1.00 74.50 166 ILE A O 1
ATOM 1353 N N . ASN A 1 167 ? -7.458 -22.798 -3.840 1.00 79.94 167 ASN A N 1
ATOM 1354 C CA . ASN A 1 167 ? -6.628 -23.830 -4.464 1.00 79.94 167 ASN A CA 1
ATOM 1355 C C . ASN A 1 167 ? -6.310 -23.500 -5.930 1.00 79.94 167 ASN A C 1
ATOM 1357 O O . ASN A 1 167 ? -5.159 -23.633 -6.355 1.00 79.94 167 ASN A O 1
ATOM 1361 N N . LYS A 1 168 ? -7.287 -22.991 -6.688 1.00 88.25 168 LYS A N 1
ATOM 1362 C CA . LYS A 1 168 ? -7.085 -22.521 -8.063 1.00 88.25 168 LYS A CA 1
ATOM 1363 C C . LYS A 1 168 ? -6.086 -21.359 -8.130 1.00 88.25 168 LYS A C 1
ATOM 1365 O O . LYS A 1 168 ? -5.077 -21.467 -8.825 1.00 88.25 168 LYS A O 1
ATOM 1370 N N . LEU A 1 169 ? -6.291 -20.300 -7.342 1.00 79.00 169 LEU A N 1
ATOM 1371 C CA . LEU A 1 169 ? -5.390 -19.137 -7.271 1.00 79.00 169 LEU A CA 1
ATOM 1372 C C . LEU A 1 169 ? -3.970 -19.516 -6.805 1.00 79.00 169 LEU A C 1
ATOM 1374 O O . LEU A 1 169 ? -2.980 -18.896 -7.199 1.00 79.00 169 LEU A O 1
ATOM 1378 N N . LYS A 1 170 ? -3.848 -20.547 -5.961 1.00 80.94 170 LYS A N 1
ATOM 1379 C CA . LYS A 1 170 ? -2.566 -21.103 -5.506 1.00 80.94 170 LYS A CA 1
ATOM 1380 C C . LYS A 1 170 ? -1.822 -21.833 -6.630 1.00 80.94 170 LYS A C 1
ATOM 1382 O O . LYS A 1 170 ? -0.600 -21.716 -6.687 1.00 80.94 170 LYS A O 1
ATOM 1387 N N . ASN A 1 171 ? -2.535 -22.512 -7.530 1.00 85.38 171 ASN A N 1
ATOM 1388 C CA . ASN A 1 171 ? -1.957 -23.137 -8.723 1.00 85.38 171 ASN A CA 1
ATOM 1389 C C . ASN A 1 171 ? -1.552 -22.089 -9.773 1.00 85.38 171 ASN A C 1
ATOM 1391 O O . ASN A 1 171 ? -0.411 -22.109 -10.226 1.00 85.38 171 ASN A O 1
ATOM 1395 N N . GLU A 1 172 ? -2.415 -21.112 -10.070 1.00 86.44 172 GLU A N 1
ATOM 1396 C CA . GLU A 1 172 ? -2.103 -19.995 -10.984 1.00 86.44 172 GLU A CA 1
ATOM 1397 C C . GLU A 1 172 ? -0.849 -19.223 -10.528 1.00 86.44 172 GLU A C 1
ATOM 1399 O O . GLU A 1 172 ? 0.033 -18.908 -11.327 1.00 86.44 172 GLU A O 1
ATOM 1404 N N . ARG A 1 173 ? -0.690 -19.002 -9.213 1.00 82.50 173 ARG A N 1
ATOM 1405 C CA . ARG A 1 173 ? 0.532 -18.420 -8.630 1.00 82.50 173 ARG A CA 1
ATOM 1406 C C . ARG A 1 173 ? 1.793 -19.256 -8.903 1.00 82.50 173 ARG A C 1
ATOM 1408 O O . ARG A 1 173 ? 2.869 -18.677 -9.041 1.00 82.50 173 ARG A O 1
ATOM 1415 N N . ILE A 1 174 ? 1.692 -20.586 -8.930 1.00 83.56 174 ILE A N 1
ATOM 1416 C CA . ILE A 1 174 ? 2.830 -21.485 -9.191 1.00 83.56 174 ILE A CA 1
ATOM 1417 C C . ILE A 1 174 ? 3.229 -21.439 -10.672 1.00 83.56 174 ILE A C 1
ATOM 1419 O O . ILE A 1 174 ? 4.417 -21.516 -10.974 1.00 83.56 174 ILE A O 1
ATOM 1423 N N . GLU A 1 175 ? 2.277 -21.275 -11.590 1.00 87.81 175 GLU A N 1
ATOM 1424 C CA . GLU A 1 175 ? 2.575 -21.095 -13.017 1.00 87.81 175 GLU A CA 1
ATOM 1425 C C . GLU A 1 175 ? 3.235 -19.735 -13.279 1.00 87.81 175 GLU A C 1
ATOM 1427 O O . GLU A 1 175 ? 4.334 -19.696 -13.828 1.00 87.81 175 GLU A O 1
ATOM 1432 N N . ILE A 1 176 ? 2.678 -18.644 -12.737 1.00 83.62 176 ILE A N 1
ATOM 1433 C CA . ILE A 1 176 ? 3.272 -17.295 -12.829 1.00 83.62 176 ILE A CA 1
ATOM 1434 C C . ILE A 1 176 ? 4.708 -17.258 -12.265 1.00 83.62 176 ILE A C 1
ATOM 1436 O O . ILE A 1 176 ? 5.559 -16.532 -12.780 1.00 83.62 176 ILE A O 1
ATOM 1440 N N . ALA A 1 177 ? 5.007 -18.044 -11.223 1.00 76.19 177 ALA A N 1
ATOM 1441 C CA . ALA A 1 177 ? 6.361 -18.152 -10.679 1.00 76.19 177 ALA A CA 1
ATOM 1442 C C . ALA A 1 177 ? 7.346 -18.828 -11.656 1.00 76.19 177 ALA A C 1
ATOM 1444 O O . ALA A 1 177 ? 8.467 -18.346 -11.805 1.00 76.19 177 ALA A O 1
ATOM 1445 N N . LYS A 1 178 ? 6.926 -19.890 -12.359 1.00 85.31 178 LYS A N 1
ATOM 1446 C CA . LYS A 1 178 ? 7.747 -20.560 -13.387 1.00 85.31 178 LYS A CA 1
ATOM 1447 C C . LYS A 1 178 ? 7.989 -19.659 -14.596 1.00 85.31 178 LYS A C 1
ATOM 1449 O O . LYS A 1 178 ? 9.115 -19.582 -15.081 1.00 85.31 178 LYS A O 1
ATOM 1454 N N . ASP A 1 179 ? 6.955 -18.953 -15.052 1.00 86.31 179 ASP A N 1
ATOM 1455 C CA . ASP A 1 179 ? 7.066 -18.000 -16.161 1.00 86.31 179 ASP A CA 1
ATOM 1456 C C . ASP A 1 179 ? 8.068 -16.889 -15.817 1.00 86.31 179 ASP A C 1
ATOM 1458 O O . ASP A 1 179 ? 8.927 -16.541 -16.628 1.00 86.31 179 ASP A O 1
ATOM 1462 N N . TYR A 1 180 ? 8.021 -16.381 -14.580 1.00 80.25 180 TYR A N 1
ATOM 1463 C CA . TYR A 1 180 ? 8.986 -15.405 -14.079 1.00 80.25 180 TYR A CA 1
ATOM 1464 C C . TYR A 1 180 ? 10.426 -15.956 -14.046 1.00 80.25 180 TYR A C 1
ATOM 1466 O O . TYR A 1 180 ? 11.347 -15.266 -14.485 1.00 80.25 180 TYR A O 1
ATOM 1474 N N . GLU A 1 181 ? 10.639 -17.197 -13.593 1.00 84.19 181 GLU A N 1
ATOM 1475 C CA . GLU A 1 181 ? 11.959 -17.853 -13.619 1.00 84.19 181 GLU A CA 1
ATOM 1476 C C . GLU A 1 181 ? 12.486 -18.065 -15.053 1.00 84.19 181 GLU A C 1
ATOM 1478 O O . GLU A 1 181 ? 13.675 -17.838 -15.312 1.00 84.19 181 GLU A O 1
ATOM 1483 N N . SER A 1 182 ? 11.616 -18.414 -16.011 1.00 88.62 182 SER A N 1
ATOM 1484 C CA . SER A 1 182 ? 11.975 -18.511 -17.436 1.00 88.62 182 SER A CA 1
ATOM 1485 C C . SER A 1 182 ? 12.394 -17.149 -17.992 1.00 88.62 182 SER A C 1
ATOM 1487 O O . SER A 1 182 ? 13.497 -17.011 -18.522 1.00 88.62 182 SER A O 1
ATOM 1489 N N . ILE A 1 183 ? 11.578 -16.110 -17.780 1.00 85.56 183 ILE A N 1
ATOM 1490 C CA . ILE A 1 183 ? 11.856 -14.737 -18.231 1.00 85.56 183 ILE A CA 1
ATOM 1491 C C . ILE A 1 183 ? 13.156 -14.200 -17.611 1.00 85.56 183 ILE A C 1
ATOM 1493 O O . ILE A 1 183 ? 13.947 -13.551 -18.298 1.00 85.56 183 ILE A O 1
ATOM 1497 N N . GLN A 1 184 ? 13.420 -14.485 -16.331 1.00 81.88 184 GLN A N 1
ATOM 1498 C CA . GLN A 1 184 ? 14.668 -14.098 -15.667 1.00 81.88 184 GLN A CA 1
ATOM 1499 C C . GLN A 1 184 ? 15.888 -14.814 -16.275 1.00 81.88 184 GLN A C 1
ATOM 1501 O O . GLN A 1 184 ? 16.952 -14.203 -16.419 1.00 81.88 184 GLN A O 1
ATOM 1506 N N . THR A 1 185 ? 15.734 -16.079 -16.672 1.00 87.62 185 THR A N 1
ATOM 1507 C CA . THR A 1 185 ? 16.786 -16.863 -17.338 1.00 87.62 185 THR A CA 1
ATOM 1508 C C . THR A 1 185 ? 17.066 -16.332 -18.747 1.00 87.62 185 THR A C 1
ATOM 1510 O O . THR A 1 185 ? 18.217 -16.052 -19.085 1.00 87.62 185 THR A O 1
ATOM 1513 N N . GLU A 1 186 ? 16.022 -16.098 -19.547 1.00 88.06 186 GLU A N 1
ATOM 1514 C CA . GLU A 1 186 ? 16.118 -15.487 -20.880 1.00 88.06 186 GLU A CA 1
ATOM 1515 C C . GLU A 1 186 ? 16.757 -14.093 -20.832 1.00 88.06 186 GLU A C 1
ATOM 1517 O O . GLU A 1 186 ? 17.634 -13.779 -21.640 1.00 88.06 186 GLU A O 1
ATOM 1522 N N . TYR A 1 187 ? 16.380 -13.265 -19.852 1.00 83.19 187 TYR A N 1
ATOM 1523 C CA . TYR A 1 187 ? 16.970 -11.943 -19.642 1.00 83.19 187 TYR A CA 1
ATOM 1524 C C . TYR A 1 187 ? 18.482 -12.014 -19.388 1.00 83.19 187 TYR A C 1
ATOM 1526 O O . TYR A 1 187 ? 19.236 -11.220 -19.957 1.00 83.19 187 TYR A O 1
ATOM 1534 N N . GLN A 1 188 ? 18.942 -12.966 -18.571 1.00 82.06 188 GLN A N 1
ATOM 1535 C CA . GLN A 1 188 ? 20.368 -13.130 -18.292 1.00 82.06 188 GLN A CA 1
ATOM 1536 C C . GLN A 1 188 ? 21.130 -13.630 -19.534 1.00 82.06 188 GLN A C 1
ATOM 1538 O O . GLN A 1 188 ? 22.179 -13.071 -19.847 1.00 82.06 188 GLN A O 1
ATOM 1543 N N . VAL A 1 189 ? 20.562 -14.557 -20.319 1.00 91.00 189 VAL A N 1
ATOM 1544 C CA . VAL A 1 189 ? 21.132 -14.960 -21.621 1.00 91.00 189 VAL A CA 1
ATOM 1545 C C . VAL A 1 189 ? 21.256 -13.758 -22.564 1.00 91.00 189 VAL A C 1
ATOM 1547 O O . VAL A 1 189 ? 22.327 -13.527 -23.117 1.00 91.00 189 VAL A O 1
ATOM 1550 N N . VAL A 1 190 ? 20.201 -12.948 -22.714 1.00 86.19 190 VAL A N 1
ATOM 1551 C CA . VAL A 1 190 ? 20.209 -11.742 -23.567 1.00 86.19 190 VAL A CA 1
ATOM 1552 C C . VAL A 1 190 ? 21.230 -10.703 -23.091 1.00 86.19 190 VAL A C 1
ATOM 1554 O O . VAL A 1 190 ? 21.836 -10.025 -23.919 1.00 86.19 190 VAL A O 1
ATOM 1557 N N . LYS A 1 191 ? 21.442 -10.576 -21.779 1.00 83.94 191 LYS A N 1
ATOM 1558 C CA . LYS A 1 191 ? 22.444 -9.683 -21.183 1.00 83.94 191 LYS A CA 1
ATOM 1559 C C . LYS A 1 191 ? 23.873 -10.146 -21.483 1.00 83.94 191 LYS A C 1
ATOM 1561 O O . LYS A 1 191 ? 24.687 -9.333 -21.916 1.00 83.94 191 LYS A O 1
ATOM 1566 N N . ASP A 1 192 ? 24.161 -11.436 -21.347 1.00 87.38 192 ASP A N 1
ATOM 1567 C CA . ASP A 1 192 ? 25.480 -11.994 -21.672 1.00 87.38 192 ASP A CA 1
ATOM 1568 C C . ASP A 1 192 ? 25.766 -11.931 -23.180 1.00 87.38 192 ASP A C 1
ATOM 1570 O O . ASP A 1 192 ? 26.895 -11.691 -23.607 1.00 87.38 192 ASP A O 1
ATOM 1574 N N . ASP A 1 193 ? 24.727 -12.051 -24.006 1.00 88.88 193 ASP A N 1
ATOM 1575 C CA . ASP A 1 193 ? 24.810 -11.859 -25.452 1.00 88.88 193 ASP A CA 1
ATOM 1576 C C . ASP A 1 193 ? 24.915 -10.389 -25.898 1.00 88.88 193 ASP A C 1
ATOM 1578 O O . ASP A 1 193 ? 25.204 -10.139 -27.071 1.00 88.88 193 ASP A O 1
ATOM 1582 N N . ILE A 1 194 ? 24.687 -9.423 -25.000 1.00 83.81 194 ILE A N 1
ATOM 1583 C CA . ILE A 1 194 ? 25.002 -8.005 -25.220 1.00 83.81 194 ILE A CA 1
ATOM 1584 C C . ILE A 1 194 ? 26.486 -7.763 -24.937 1.00 83.81 194 ILE A C 1
ATOM 1586 O O . ILE A 1 194 ? 27.163 -7.252 -25.822 1.00 83.81 194 ILE A O 1
ATOM 1590 N N . TYR A 1 195 ? 27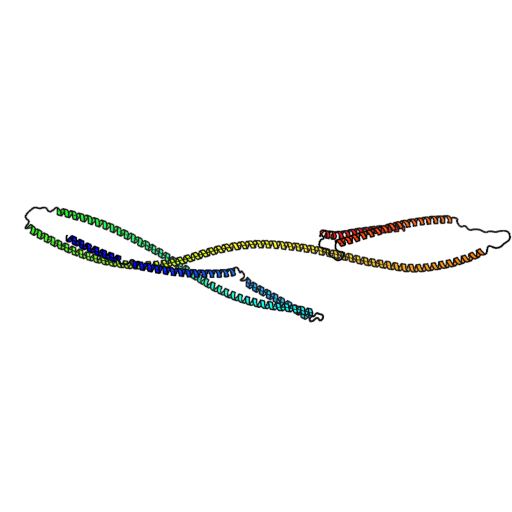.018 -8.223 -23.797 1.00 84.38 195 TYR A N 1
ATOM 1591 C CA . TYR A 1 195 ? 28.437 -8.028 -23.461 1.00 84.38 195 TYR A CA 1
ATOM 1592 C C . TYR A 1 195 ? 29.389 -8.579 -24.534 1.00 84.38 195 TYR A C 1
ATOM 1594 O O . TYR A 1 195 ? 30.269 -7.853 -24.986 1.00 84.38 195 TYR A O 1
ATOM 1602 N N . LYS A 1 196 ? 29.149 -9.795 -25.049 1.00 87.88 196 LYS A N 1
ATOM 1603 C CA . LYS A 1 196 ? 29.932 -10.360 -26.173 1.00 87.88 196 LYS A CA 1
ATOM 1604 C C . LYS A 1 196 ? 29.902 -9.486 -27.434 1.00 87.88 196 LYS A C 1
ATOM 1606 O O . LYS A 1 196 ? 30.830 -9.512 -28.234 1.00 87.88 196 LYS A O 1
ATOM 1611 N N . LYS A 1 197 ? 28.807 -8.753 -27.667 1.00 87.25 197 LYS A N 1
ATOM 1612 C CA . LYS A 1 197 ? 28.663 -7.867 -28.834 1.00 87.25 197 LYS A CA 1
ATOM 1613 C C . LYS A 1 197 ? 29.334 -6.519 -28.594 1.00 87.25 197 LYS A C 1
ATOM 1615 O O . LYS A 1 197 ? 29.894 -5.979 -29.540 1.00 87.25 197 LYS A O 1
ATOM 1620 N N . ASP A 1 198 ? 29.349 -6.028 -27.358 1.00 83.94 198 ASP A N 1
ATOM 1621 C CA . ASP A 1 198 ? 30.135 -4.854 -26.975 1.00 83.94 198 ASP A CA 1
ATOM 1622 C C . ASP A 1 198 ? 31.651 -5.142 -27.100 1.00 83.94 198 ASP A C 1
ATOM 1624 O O . ASP A 1 198 ? 32.369 -4.332 -27.682 1.00 83.94 198 ASP A O 1
ATOM 1628 N N . GLU A 1 199 ? 32.121 -6.336 -26.708 1.00 87.56 199 GLU A N 1
ATOM 1629 C CA . GLU A 1 199 ? 33.503 -6.805 -26.947 1.00 87.56 199 GLU A CA 1
ATOM 1630 C C . GLU A 1 199 ? 33.869 -6.837 -28.446 1.00 87.56 199 GLU A C 1
ATOM 1632 O O . GLU A 1 199 ? 34.922 -6.337 -28.846 1.00 87.56 199 GLU A O 1
ATOM 1637 N N . ILE A 1 200 ? 32.986 -7.375 -29.301 1.00 88.19 200 ILE A N 1
ATOM 1638 C CA . ILE A 1 200 ? 33.178 -7.381 -30.765 1.00 88.19 200 ILE A CA 1
ATOM 1639 C C . ILE A 1 200 ? 33.199 -5.950 -31.324 1.00 88.19 200 ILE A C 1
ATOM 1641 O O . ILE A 1 200 ? 34.034 -5.632 -32.171 1.00 88.19 200 ILE A O 1
ATOM 1645 N N . ILE A 1 201 ? 32.314 -5.070 -30.845 1.00 85.81 201 ILE A N 1
ATOM 1646 C CA . ILE A 1 201 ? 32.272 -3.655 -31.241 1.00 85.81 201 ILE A CA 1
ATOM 1647 C C . ILE A 1 201 ? 33.577 -2.939 -30.865 1.00 85.81 201 ILE A C 1
ATOM 1649 O O . ILE A 1 201 ? 34.065 -2.132 -31.656 1.00 85.81 201 ILE A O 1
ATOM 1653 N N . ASP A 1 202 ? 34.162 -3.231 -29.703 1.00 86.81 202 ASP A N 1
ATOM 1654 C CA . ASP A 1 202 ? 35.437 -2.642 -29.286 1.00 86.81 202 ASP A CA 1
ATOM 1655 C C . ASP A 1 202 ? 36.634 -3.196 -30.077 1.00 86.81 202 ASP A C 1
ATOM 1657 O O . ASP A 1 202 ? 37.527 -2.420 -30.423 1.00 86.81 202 ASP A O 1
ATOM 1661 N N . SER A 1 203 ? 36.622 -4.473 -30.486 1.00 90.94 203 SER A N 1
ATOM 1662 C CA . SER A 1 203 ? 37.592 -4.982 -31.475 1.00 90.94 203 SER A CA 1
ATOM 1663 C C . SER A 1 203 ? 37.484 -4.221 -32.798 1.00 90.94 203 SER A C 1
ATOM 1665 O O . SER A 1 203 ? 38.469 -3.652 -33.263 1.00 90.94 203 SER A O 1
ATOM 1667 N N . LEU A 1 204 ? 36.274 -4.114 -33.359 1.00 88.38 204 LEU A N 1
ATOM 1668 C CA . LEU A 1 204 ? 36.037 -3.448 -34.644 1.00 88.38 204 LEU A CA 1
ATOM 1669 C C . LEU A 1 204 ? 36.397 -1.952 -34.624 1.00 88.38 204 LEU A C 1
ATOM 1671 O O . LEU A 1 204 ? 36.808 -1.412 -35.651 1.00 88.38 204 LEU A O 1
ATOM 1675 N N . LYS A 1 205 ? 36.293 -1.270 -33.471 1.00 88.06 205 LYS A N 1
ATOM 1676 C CA . LYS A 1 205 ? 36.819 0.099 -33.298 1.00 88.06 205 LYS A CA 1
ATOM 1677 C C . LYS A 1 205 ? 38.339 0.138 -33.444 1.00 88.06 205 LYS A C 1
ATOM 1679 O O . LYS A 1 205 ? 38.838 0.975 -34.192 1.00 88.06 205 LYS A O 1
ATOM 1684 N N . ASN A 1 206 ? 39.054 -0.761 -32.765 1.00 90.50 206 ASN A N 1
ATOM 1685 C CA . ASN A 1 206 ? 40.515 -0.838 -32.832 1.00 90.50 206 ASN A CA 1
ATOM 1686 C C . ASN A 1 206 ? 40.984 -1.180 -34.255 1.00 90.50 206 ASN A C 1
ATOM 1688 O O . ASN A 1 206 ? 41.910 -0.556 -34.770 1.00 90.50 206 ASN A O 1
ATOM 1692 N N . ASP A 1 207 ? 40.315 -2.122 -34.922 1.00 90.00 207 ASP A N 1
ATOM 1693 C CA . ASP A 1 207 ? 40.613 -2.501 -36.306 1.00 90.00 207 ASP A CA 1
ATOM 1694 C C . ASP A 1 207 ? 40.385 -1.325 -37.275 1.00 90.00 207 ASP A C 1
ATOM 1696 O O . ASP A 1 207 ? 41.241 -1.028 -38.111 1.00 90.00 207 ASP A O 1
ATOM 1700 N N . LEU A 1 208 ? 39.287 -0.578 -37.115 1.00 87.94 208 LEU A N 1
ATOM 1701 C CA . LEU A 1 208 ? 38.996 0.609 -37.923 1.00 87.94 208 LEU A CA 1
ATOM 1702 C C . LEU A 1 208 ? 39.959 1.779 -37.637 1.00 87.94 208 LEU A C 1
ATOM 1704 O O . LEU A 1 208 ? 40.313 2.517 -38.560 1.00 87.94 208 LEU A O 1
ATOM 1708 N N . GLU A 1 209 ? 40.438 1.938 -36.400 1.00 89.62 209 GLU A N 1
ATOM 1709 C CA . GLU A 1 209 ? 41.501 2.895 -36.066 1.00 89.62 209 GLU A CA 1
ATOM 1710 C C . GLU A 1 209 ? 42.841 2.496 -36.710 1.00 89.62 209 GLU A C 1
ATOM 1712 O O . GLU A 1 209 ? 43.483 3.333 -37.349 1.00 89.62 209 GLU A O 1
ATOM 1717 N N . ASN A 1 210 ? 43.217 1.214 -36.660 1.00 91.62 210 ASN A N 1
ATOM 1718 C CA . ASN A 1 210 ? 44.405 0.687 -37.339 1.00 91.62 210 ASN A CA 1
ATOM 1719 C C . ASN A 1 210 ? 44.349 0.907 -38.864 1.00 91.62 210 ASN A C 1
ATOM 1721 O O . ASN A 1 210 ? 45.324 1.371 -39.460 1.00 91.62 210 ASN A O 1
ATOM 1725 N N . ILE A 1 211 ? 43.199 0.647 -39.497 1.00 90.06 211 ILE A N 1
ATOM 1726 C CA . ILE A 1 211 ? 42.967 0.895 -40.932 1.00 90.06 211 ILE A CA 1
ATOM 1727 C C . ILE A 1 211 ? 43.051 2.399 -41.256 1.00 90.06 211 ILE A C 1
ATOM 1729 O O . ILE A 1 211 ? 43.669 2.793 -42.247 1.00 90.06 211 ILE A O 1
ATOM 1733 N N . SER A 1 212 ? 42.492 3.259 -40.399 1.00 89.75 212 SER A N 1
ATOM 1734 C CA . SER A 1 212 ? 42.581 4.721 -40.531 1.00 89.75 212 SER A CA 1
ATOM 1735 C C . SER A 1 212 ? 44.033 5.218 -40.457 1.00 89.75 212 SER A C 1
ATOM 1737 O O . SER A 1 212 ? 44.463 6.036 -41.278 1.00 89.75 212 SER A O 1
ATOM 1739 N N . ILE A 1 213 ? 44.830 4.674 -39.531 1.00 90.31 213 ILE A N 1
ATOM 1740 C CA . ILE A 1 213 ? 46.269 4.951 -39.411 1.00 90.31 213 ILE A CA 1
ATOM 1741 C C . ILE A 1 213 ? 47.028 4.463 -40.657 1.00 90.31 213 ILE A C 1
ATOM 1743 O O . ILE A 1 213 ? 47.870 5.202 -41.173 1.00 90.31 213 ILE A O 1
ATOM 1747 N N . HIS A 1 214 ? 46.711 3.272 -41.181 1.00 92.31 214 HIS A N 1
ATOM 1748 C CA . HIS A 1 214 ? 47.320 2.734 -42.404 1.00 92.31 214 HIS A CA 1
ATOM 1749 C C . HIS A 1 214 ? 47.109 3.668 -43.603 1.00 92.31 214 HIS A C 1
ATOM 1751 O O . HIS A 1 214 ? 48.082 4.169 -44.171 1.00 92.31 214 HIS A O 1
ATOM 1757 N N . TYR A 1 215 ? 45.854 3.986 -43.936 1.00 88.81 215 TYR A N 1
ATOM 1758 C CA . TYR A 1 215 ? 45.547 4.857 -45.074 1.00 88.81 215 TYR A CA 1
ATOM 1759 C C . TYR A 1 215 ? 46.118 6.268 -44.907 1.00 88.81 215 TYR A C 1
ATOM 1761 O O . TYR A 1 215 ? 46.593 6.859 -45.876 1.00 88.81 215 TYR A O 1
ATOM 1769 N N . LYS A 1 216 ? 46.151 6.812 -43.684 1.00 91.19 216 LYS A N 1
ATOM 1770 C CA . LYS A 1 216 ? 46.802 8.101 -43.406 1.00 91.19 216 LYS A CA 1
ATOM 1771 C C . LYS A 1 216 ? 48.302 8.067 -43.726 1.00 91.19 216 LYS A C 1
ATOM 1773 O O . LYS A 1 216 ? 48.830 9.034 -44.275 1.00 91.19 216 LYS A O 1
ATOM 1778 N N . ASN A 1 217 ? 48.982 6.958 -43.436 1.00 91.44 217 ASN A N 1
ATOM 1779 C CA . ASN A 1 217 ? 50.397 6.775 -43.759 1.00 91.44 217 ASN A CA 1
ATOM 1780 C C . ASN A 1 217 ? 50.633 6.581 -45.269 1.00 91.44 217 ASN A C 1
ATOM 1782 O O . ASN A 1 217 ? 51.573 7.168 -45.810 1.00 91.44 217 ASN A O 1
ATOM 1786 N N . GLU A 1 218 ? 49.765 5.849 -45.973 1.00 91.56 218 GLU A N 1
ATOM 1787 C CA . GLU A 1 218 ? 49.820 5.730 -47.440 1.00 91.56 218 GLU A CA 1
ATOM 1788 C C . GLU A 1 218 ? 49.586 7.075 -48.140 1.00 91.56 218 GLU A C 1
ATOM 1790 O O . GLU A 1 218 ? 50.349 7.444 -49.033 1.00 91.56 218 GLU A O 1
ATOM 1795 N N . ILE A 1 219 ? 48.595 7.858 -47.696 1.00 89.81 219 ILE A N 1
ATOM 1796 C CA . ILE A 1 219 ? 48.321 9.208 -48.215 1.00 89.81 219 ILE A CA 1
ATOM 1797 C C . ILE A 1 219 ? 49.538 10.122 -48.018 1.00 89.81 219 ILE A C 1
ATOM 1799 O O . ILE A 1 219 ? 49.932 10.824 -48.952 1.00 89.81 219 ILE A O 1
ATOM 1803 N N . ASN A 1 220 ? 50.183 10.084 -46.847 1.00 90.19 220 ASN A N 1
ATOM 1804 C CA . ASN A 1 220 ? 51.421 10.831 -46.601 1.00 90.19 220 ASN A CA 1
ATOM 1805 C C . ASN A 1 220 ? 52.550 10.392 -47.555 1.00 90.19 220 ASN A C 1
ATOM 1807 O O . ASN A 1 220 ? 53.231 11.241 -48.134 1.00 90.19 220 ASN A O 1
ATOM 1811 N N . SER A 1 221 ? 52.718 9.082 -47.772 1.00 93.00 221 SER A N 1
ATOM 1812 C CA . SER A 1 221 ? 53.731 8.534 -48.687 1.00 93.00 221 SER A CA 1
ATOM 1813 C C . SER A 1 221 ? 53.485 8.952 -50.142 1.00 93.00 221 SER A C 1
ATOM 1815 O O . SER A 1 221 ? 54.398 9.438 -50.811 1.00 93.00 221 SER A O 1
ATOM 1817 N N . HIS A 1 222 ? 52.244 8.857 -50.626 1.00 89.81 222 HIS A N 1
ATOM 1818 C CA . HIS A 1 222 ? 51.872 9.306 -51.968 1.00 89.81 222 HIS A CA 1
ATOM 1819 C C . HIS A 1 222 ? 51.992 10.826 -52.141 1.00 89.81 222 HIS A C 1
ATOM 1821 O O . HIS A 1 222 ? 52.448 11.276 -53.189 1.00 89.81 222 HIS A O 1
ATOM 1827 N N . THR A 1 223 ? 51.686 11.619 -51.109 1.00 89.94 223 THR A N 1
ATOM 1828 C CA . THR A 1 223 ? 51.900 13.079 -51.123 1.00 89.94 223 THR A CA 1
ATOM 1829 C C . THR A 1 223 ? 53.391 13.415 -51.265 1.00 89.94 223 THR A C 1
ATOM 1831 O O . THR A 1 223 ? 53.770 14.271 -52.065 1.00 89.94 223 THR A O 1
ATOM 1834 N N . GLN A 1 224 ? 54.266 12.688 -50.560 1.00 90.19 224 GLN A N 1
ATOM 1835 C CA . GLN A 1 224 ? 55.717 12.839 -50.695 1.00 90.19 224 GLN A CA 1
ATOM 1836 C C . GLN A 1 224 ? 56.220 12.394 -52.083 1.00 90.19 224 GLN A C 1
ATOM 1838 O O . GLN A 1 224 ? 57.061 13.065 -52.681 1.00 90.19 224 GLN A O 1
ATOM 1843 N N . GLN A 1 225 ? 55.684 11.297 -52.633 1.00 89.69 225 GLN A N 1
ATOM 1844 C CA . GLN A 1 225 ? 55.981 10.855 -54.002 1.00 89.69 225 GLN A CA 1
ATOM 1845 C C . GLN A 1 225 ? 55.555 11.897 -55.046 1.00 89.69 225 GLN A C 1
ATOM 1847 O O . GLN A 1 225 ? 56.329 12.183 -55.958 1.00 89.69 225 GLN A O 1
ATOM 1852 N N . GLN A 1 226 ? 54.370 12.497 -54.896 1.00 88.94 226 GLN A N 1
ATOM 1853 C CA . GLN A 1 226 ? 53.892 13.568 -55.769 1.00 88.94 226 GLN A CA 1
ATOM 1854 C C . GLN A 1 226 ? 54.828 14.784 -55.723 1.00 88.94 226 GLN A C 1
ATOM 1856 O O . GLN A 1 226 ? 55.282 15.223 -56.776 1.00 88.94 226 GLN A O 1
ATOM 1861 N N . SER A 1 227 ? 55.202 15.267 -54.533 1.00 89.00 227 SER A N 1
ATOM 1862 C CA . SER A 1 227 ? 56.123 16.408 -54.396 1.00 89.00 227 SER A CA 1
ATOM 1863 C C . SER A 1 227 ? 57.485 16.153 -55.065 1.00 89.00 227 SER A C 1
ATOM 1865 O O . SER A 1 227 ? 58.005 17.010 -55.787 1.00 89.00 227 SER A O 1
ATOM 1867 N N . ASN A 1 228 ? 58.032 14.941 -54.906 1.00 89.88 228 ASN A N 1
ATOM 1868 C CA . ASN A 1 228 ? 59.275 14.530 -55.568 1.00 89.88 228 ASN A CA 1
ATOM 1869 C C . ASN A 1 228 ? 59.144 14.528 -57.106 1.00 89.88 228 ASN A C 1
ATOM 1871 O O . ASN A 1 228 ? 60.074 14.930 -57.812 1.00 89.88 228 ASN A O 1
ATOM 1875 N N . LEU A 1 229 ? 57.997 14.089 -57.638 1.00 89.38 229 LEU A N 1
ATOM 1876 C CA . LEU A 1 229 ? 57.714 14.102 -59.077 1.00 89.38 229 LEU A CA 1
ATOM 1877 C C . LEU A 1 229 ? 57.526 15.526 -59.615 1.00 89.38 229 LEU A C 1
ATOM 1879 O O . LEU A 1 229 ? 58.054 15.836 -60.681 1.00 89.38 229 LEU A O 1
ATOM 1883 N N . GLU A 1 230 ? 56.847 16.402 -58.876 1.00 89.88 230 GLU A N 1
ATOM 1884 C CA . GLU A 1 230 ? 56.662 17.816 -59.229 1.00 89.88 230 GLU A CA 1
ATOM 1885 C C . GLU A 1 230 ? 58.010 18.545 -59.328 1.00 89.88 230 GLU A C 1
ATOM 1887 O O . GLU A 1 230 ? 58.300 19.162 -60.355 1.00 89.88 230 GLU A O 1
ATOM 1892 N N . SER A 1 231 ? 58.900 18.358 -58.346 1.00 89.56 231 SER A N 1
ATOM 1893 C CA . SER A 1 231 ? 60.271 18.893 -58.401 1.00 89.56 231 SER A CA 1
ATOM 1894 C C . SER A 1 231 ? 61.081 18.330 -59.578 1.00 89.56 231 SER A C 1
ATOM 1896 O O . SER A 1 231 ? 61.859 19.051 -60.208 1.00 89.56 231 SER A O 1
ATOM 1898 N N . ARG A 1 232 ? 60.895 17.051 -59.947 1.00 90.62 232 ARG A N 1
ATOM 1899 C CA . ARG A 1 232 ? 61.577 16.483 -61.125 1.00 90.62 232 ARG A CA 1
ATOM 1900 C C . ARG A 1 232 ? 61.014 17.021 -62.444 1.00 90.62 232 ARG A C 1
ATOM 1902 O O . ARG A 1 232 ? 61.789 17.217 -63.380 1.00 90.62 232 ARG A O 1
ATOM 1909 N N . ILE A 1 233 ? 59.711 17.296 -62.520 1.00 86.88 233 ILE A N 1
ATOM 1910 C CA . ILE A 1 233 ? 59.070 17.962 -63.664 1.00 86.88 233 ILE A CA 1
ATOM 1911 C C . ILE A 1 233 ? 59.591 19.398 -63.810 1.00 86.88 233 ILE A C 1
ATOM 1913 O O . ILE A 1 233 ? 59.879 19.827 -64.927 1.00 86.88 233 ILE A O 1
ATOM 1917 N N . GLU A 1 234 ? 59.774 20.131 -62.710 1.00 89.88 234 GLU A N 1
ATOM 1918 C CA . GLU A 1 234 ? 60.347 21.481 -62.740 1.00 89.88 234 GLU A CA 1
ATOM 1919 C C . GLU A 1 234 ? 61.784 21.486 -63.290 1.00 89.88 234 GLU A C 1
ATOM 1921 O O . GLU A 1 234 ? 62.076 22.234 -64.227 1.00 89.88 234 GLU A O 1
ATOM 1926 N N . LEU A 1 235 ? 62.650 20.585 -62.810 1.00 88.94 235 LEU A N 1
ATOM 1927 C CA . LEU A 1 235 ? 64.010 20.417 -63.342 1.00 88.94 235 LEU A CA 1
ATOM 1928 C C . LEU A 1 235 ? 64.012 20.088 -64.846 1.00 88.94 235 LEU A C 1
ATOM 1930 O O . LEU A 1 235 ? 64.752 20.704 -65.612 1.00 88.94 235 LEU A O 1
ATOM 1934 N N . LEU A 1 236 ? 63.149 19.172 -65.299 1.00 87.69 236 LEU A N 1
ATOM 1935 C CA . LEU A 1 236 ? 63.025 18.831 -66.722 1.00 87.69 236 LEU A CA 1
ATOM 1936 C C . LEU A 1 236 ? 62.529 20.018 -67.569 1.00 87.69 236 LEU A C 1
ATOM 1938 O O . LEU A 1 236 ? 62.983 20.205 -68.699 1.00 87.69 236 LEU A O 1
ATOM 1942 N N . ASN A 1 237 ? 61.645 20.863 -67.032 1.00 87.44 237 ASN A N 1
ATOM 1943 C CA . ASN A 1 237 ? 61.217 22.091 -67.704 1.00 87.44 237 ASN A CA 1
ATOM 1944 C C . ASN A 1 237 ? 62.365 23.110 -67.837 1.00 87.44 237 ASN A C 1
ATOM 1946 O O . ASN A 1 237 ? 62.470 23.763 -68.879 1.00 87.44 237 ASN A O 1
ATOM 1950 N N . GLN A 1 238 ? 63.254 23.208 -66.842 1.00 86.31 238 GLN A N 1
ATOM 1951 C CA . GLN A 1 238 ? 64.474 24.024 -66.922 1.00 86.31 238 GLN A CA 1
ATOM 1952 C C . GLN A 1 238 ? 65.470 23.461 -67.954 1.00 86.31 238 GLN A C 1
ATOM 1954 O O . GLN A 1 238 ? 65.961 24.212 -68.799 1.00 86.31 238 GLN A O 1
ATOM 1959 N N . GLU A 1 239 ? 65.708 22.143 -67.972 1.00 88.62 239 GLU A N 1
ATOM 1960 C CA . GLU A 1 239 ? 66.527 21.467 -68.995 1.00 88.62 239 GLU A CA 1
ATOM 1961 C C . GLU A 1 239 ? 65.996 21.757 -70.421 1.00 88.62 239 GLU A C 1
ATOM 1963 O O . GLU A 1 239 ? 66.756 22.137 -71.319 1.00 88.62 239 GLU A O 1
ATOM 1968 N N . VAL A 1 240 ? 64.674 21.674 -70.625 1.00 84.94 240 VAL A N 1
ATOM 1969 C CA . VAL A 1 240 ? 64.004 21.989 -71.902 1.00 84.94 240 VAL A CA 1
ATOM 1970 C C . VAL A 1 240 ? 64.088 23.480 -72.262 1.00 84.94 240 VAL A C 1
ATOM 1972 O O . VAL A 1 240 ? 64.211 23.813 -73.444 1.00 84.94 240 VAL A O 1
ATOM 1975 N N . ALA A 1 241 ? 64.032 24.393 -71.289 1.00 83.00 241 ALA A N 1
ATOM 1976 C CA . ALA A 1 241 ? 64.221 25.826 -71.527 1.00 83.00 241 ALA A CA 1
ATOM 1977 C C . ALA A 1 241 ? 65.658 26.136 -71.981 1.00 83.00 241 ALA A C 1
ATOM 1979 O O . ALA A 1 241 ? 65.851 26.809 -72.997 1.00 83.00 241 ALA A O 1
ATOM 1980 N N . ASN A 1 242 ? 66.656 25.558 -71.309 1.00 85.75 242 ASN A N 1
ATOM 1981 C CA . ASN A 1 242 ? 68.067 25.700 -71.667 1.00 85.75 242 ASN A CA 1
ATOM 1982 C C . ASN A 1 242 ? 68.348 25.155 -73.077 1.00 85.75 242 ASN A C 1
ATOM 1984 O O . ASN A 1 242 ? 68.960 25.843 -73.895 1.00 85.75 242 ASN A O 1
ATOM 1988 N N . LYS A 1 243 ? 67.808 23.978 -73.428 1.00 87.88 243 LYS A N 1
ATOM 1989 C CA . LYS A 1 243 ? 67.946 23.424 -74.787 1.00 87.88 243 LYS A CA 1
ATOM 1990 C C . LYS A 1 243 ? 67.237 24.249 -75.867 1.00 87.88 243 LYS A C 1
ATOM 1992 O O . LYS A 1 243 ? 67.714 24.290 -76.998 1.00 87.88 243 LYS A O 1
ATOM 1997 N N . LYS A 1 244 ? 66.154 24.969 -75.547 1.00 84.31 244 LYS A N 1
ATOM 1998 C CA . LYS A 1 244 ? 65.551 25.943 -76.481 1.00 84.31 244 LYS A CA 1
ATOM 1999 C C . LYS A 1 244 ? 66.471 27.141 -76.737 1.00 84.31 244 LYS A C 1
ATOM 2001 O O . LYS A 1 244 ? 66.560 27.568 -77.885 1.00 84.31 244 LYS A O 1
ATOM 2006 N N . LEU A 1 245 ? 67.166 27.652 -75.717 1.00 82.50 245 LEU A N 1
ATOM 2007 C CA . LEU A 1 245 ? 68.149 28.736 -75.875 1.00 82.50 245 LEU A CA 1
ATOM 2008 C C . LEU A 1 245 ? 69.362 28.286 -76.704 1.00 82.50 245 LEU A C 1
ATOM 2010 O O . LEU A 1 245 ? 69.759 28.985 -77.630 1.00 82.50 245 LEU A O 1
ATOM 2014 N N . GLU A 1 246 ? 69.884 27.084 -76.457 1.00 84.94 246 GLU A N 1
ATOM 2015 C CA . GLU A 1 246 ? 70.972 26.479 -77.242 1.00 84.94 246 GLU A CA 1
ATOM 2016 C C . GLU A 1 246 ? 70.611 26.368 -78.739 1.00 84.94 246 GLU A C 1
ATOM 2018 O O . GLU A 1 246 ? 71.381 26.781 -79.605 1.00 84.94 246 GLU A O 1
ATOM 2023 N N . ILE A 1 247 ? 69.387 25.921 -79.053 1.00 79.12 247 ILE A N 1
ATOM 2024 C CA . ILE A 1 247 ? 68.857 25.860 -80.429 1.00 79.12 247 ILE A CA 1
ATOM 2025 C C . ILE A 1 247 ? 68.690 27.256 -81.061 1.00 79.12 247 ILE A C 1
ATOM 2027 O O . ILE A 1 247 ? 68.808 27.389 -82.281 1.00 79.12 247 ILE A O 1
ATOM 2031 N N . ILE A 1 248 ? 68.398 28.295 -80.273 1.00 79.25 248 ILE A N 1
ATOM 2032 C CA . ILE A 1 248 ? 68.322 29.681 -80.763 1.00 79.25 248 ILE A CA 1
ATOM 2033 C C . ILE A 1 248 ? 69.727 30.202 -81.091 1.00 79.25 248 ILE A C 1
ATOM 2035 O O . ILE A 1 248 ? 69.931 30.693 -82.201 1.00 79.25 248 ILE A O 1
ATOM 2039 N N . ASN A 1 249 ? 70.693 30.016 -80.188 1.00 78.12 249 ASN A N 1
ATOM 2040 C CA . ASN A 1 249 ? 72.077 30.460 -80.368 1.00 78.12 249 ASN A CA 1
ATOM 2041 C C . ASN A 1 249 ? 72.713 29.830 -81.620 1.00 78.12 249 ASN A C 1
ATOM 2043 O O . ASN A 1 249 ? 73.203 30.552 -82.492 1.00 78.12 249 ASN A O 1
ATOM 2047 N N . LEU A 1 250 ? 72.590 28.507 -81.775 1.00 78.25 250 LEU A N 1
ATOM 2048 C CA . LEU A 1 250 ? 73.069 27.779 -82.956 1.00 78.25 250 LEU A CA 1
ATOM 2049 C C . LEU A 1 250 ? 72.415 28.278 -84.258 1.00 78.25 250 LEU A C 1
ATOM 2051 O O . LEU A 1 250 ? 73.069 28.338 -85.298 1.00 78.25 250 LEU A O 1
ATOM 2055 N N . LYS A 1 251 ? 71.138 28.688 -84.227 1.00 76.50 251 LYS A N 1
ATOM 2056 C CA . LYS A 1 251 ? 70.469 29.289 -85.397 1.00 76.50 251 LYS A CA 1
ATOM 2057 C C . LYS A 1 251 ? 71.002 30.680 -85.736 1.00 76.50 251 LYS A C 1
ATOM 2059 O O . LYS A 1 251 ? 71.084 31.003 -86.920 1.00 76.50 251 LYS A O 1
ATOM 2064 N N . THR A 1 252 ? 71.365 31.496 -84.746 1.00 71.50 252 THR A N 1
ATOM 2065 C CA . THR A 1 252 ? 72.005 32.799 -84.994 1.00 71.50 252 THR A CA 1
ATOM 2066 C C . THR A 1 252 ? 73.433 32.663 -85.517 1.00 71.50 252 THR A C 1
ATOM 2068 O O . THR A 1 252 ? 73.794 33.384 -86.443 1.00 71.50 252 THR A O 1
ATOM 2071 N N . GLU A 1 253 ? 74.217 31.702 -85.021 1.00 67.12 253 GLU A N 1
ATOM 2072 C CA . GLU A 1 253 ? 75.551 31.395 -85.562 1.00 67.12 253 GLU A CA 1
ATOM 2073 C C . GLU A 1 253 ? 75.464 30.927 -87.022 1.00 67.12 253 GLU A C 1
ATOM 2075 O O . GLU A 1 253 ? 76.143 31.469 -87.897 1.00 67.12 253 GLU A O 1
ATOM 2080 N N . PHE A 1 254 ? 74.547 30.000 -87.320 1.00 61.41 254 PHE A N 1
ATOM 2081 C CA . PHE A 1 254 ? 74.317 29.498 -88.679 1.00 61.41 254 PHE A CA 1
ATOM 2082 C C . PHE A 1 254 ? 73.843 30.593 -89.656 1.00 61.41 254 PHE A C 1
ATOM 2084 O O . PHE A 1 254 ? 74.120 30.522 -90.853 1.00 61.41 254 PHE A O 1
ATOM 2091 N N . ALA A 1 255 ? 73.160 31.631 -89.160 1.00 54.53 255 ALA A N 1
ATOM 2092 C CA . ALA A 1 255 ? 72.762 32.795 -89.954 1.00 54.53 255 ALA A CA 1
ATOM 2093 C C . ALA A 1 255 ? 73.914 33.791 -90.213 1.00 54.53 255 ALA A C 1
ATOM 2095 O O . ALA A 1 255 ? 73.838 34.566 -91.167 1.00 54.53 255 ALA A O 1
ATOM 2096 N N . GLY A 1 256 ? 74.974 33.782 -89.396 1.00 56.84 256 GLY A N 1
ATOM 2097 C CA . GLY A 1 256 ? 76.125 34.680 -89.540 1.00 56.84 256 GLY A CA 1
ATOM 2098 C C . GLY A 1 256 ? 77.138 34.252 -90.609 1.00 56.84 256 GLY A C 1
ATOM 2099 O O . GLY A 1 256 ? 77.799 35.099 -91.204 1.00 56.84 256 GLY A O 1
ATOM 2100 N N . ALA A 1 257 ? 77.242 32.952 -90.895 1.00 50.84 257 ALA A N 1
ATOM 2101 C CA . ALA A 1 257 ? 78.332 32.366 -91.685 1.00 50.84 257 ALA A CA 1
ATOM 2102 C C . ALA A 1 257 ? 78.226 32.517 -93.226 1.00 50.84 257 ALA A C 1
ATOM 2104 O O . ALA A 1 257 ? 79.000 31.893 -93.950 1.00 50.84 257 ALA A O 1
ATOM 2105 N N . LEU A 1 258 ? 77.272 33.295 -93.760 1.00 46.44 258 LEU A N 1
ATOM 2106 C CA . LEU A 1 258 ? 76.890 33.251 -95.186 1.00 46.44 258 LEU A CA 1
ATOM 2107 C C . LEU A 1 258 ? 76.822 34.626 -95.887 1.00 46.44 258 LEU A C 1
ATOM 2109 O O . LEU A 1 258 ? 75.747 35.091 -96.271 1.00 46.44 258 LEU A O 1
ATOM 2113 N N . LYS A 1 259 ? 77.987 35.238 -96.157 1.00 35.97 259 LYS A N 1
ATOM 2114 C CA . LYS A 1 259 ? 78.181 36.246 -97.230 1.00 35.97 259 LYS A CA 1
ATOM 2115 C C . LYS A 1 259 ? 79.534 36.051 -97.960 1.00 35.97 259 LYS A C 1
ATOM 2117 O O . LYS A 1 259 ? 80.425 35.454 -97.364 1.00 35.97 259 LYS A O 1
ATOM 2122 N N . PRO A 1 260 ? 79.678 36.447 -99.249 1.00 52.78 260 PRO A N 1
ATOM 2123 C CA . PRO A 1 260 ? 80.425 35.597 -100.194 1.00 52.78 260 PRO A CA 1
ATOM 2124 C C . PRO A 1 260 ? 81.490 36.275 -101.089 1.00 52.78 260 PRO A C 1
ATOM 2126 O O . PRO A 1 260 ? 81.288 37.394 -101.546 1.00 52.78 260 PRO A O 1
ATOM 2129 N N . GLN A 1 261 ? 82.529 35.512 -101.457 1.00 31.83 261 GLN A N 1
ATOM 2130 C CA . GLN A 1 261 ? 83.396 35.626 -102.656 1.00 31.83 261 GLN A CA 1
ATOM 2131 C C . GLN A 1 261 ? 84.245 34.327 -102.768 1.00 31.83 261 GLN A C 1
ATOM 2133 O O . GLN A 1 261 ? 84.443 33.672 -101.752 1.00 31.83 261 GLN A O 1
ATOM 2138 N N . ASP A 1 262 ? 84.760 33.864 -103.916 1.00 35.16 262 ASP A N 1
ATOM 2139 C CA . ASP A 1 262 ? 84.357 34.107 -105.311 1.00 35.16 262 ASP A CA 1
ATOM 2140 C C . ASP A 1 262 ? 84.733 32.908 -106.231 1.00 35.16 262 ASP A C 1
ATOM 2142 O O . ASP A 1 262 ? 85.336 31.931 -105.801 1.00 35.16 262 ASP A O 1
ATOM 2146 N N . ASN A 1 263 ? 84.320 32.972 -107.496 1.00 46.91 263 ASN A N 1
ATOM 2147 C CA . ASN A 1 263 ? 84.351 31.955 -108.561 1.00 46.91 263 ASN A CA 1
ATOM 2148 C C . ASN A 1 263 ? 85.526 30.939 -108.645 1.00 46.91 263 ASN A C 1
ATOM 2150 O O . ASN A 1 263 ? 86.544 31.208 -109.277 1.00 46.91 263 ASN A O 1
ATOM 2154 N N . ASN A 1 264 ? 85.266 29.683 -108.251 1.00 54.38 264 ASN A N 1
ATOM 2155 C CA . ASN A 1 264 ? 85.841 28.476 -108.894 1.00 54.38 264 ASN A CA 1
ATOM 2156 C C . ASN A 1 264 ? 84.802 27.330 -109.062 1.00 54.38 264 ASN A C 1
ATOM 2158 O O . ASN A 1 264 ? 85.108 26.148 -109.227 1.00 54.38 264 ASN A O 1
ATOM 2162 N N . LYS A 1 265 ? 83.516 27.704 -109.015 1.00 52.16 265 LYS A N 1
ATOM 2163 C CA . LYS A 1 265 ? 82.422 26.881 -108.473 1.00 52.16 265 LYS A CA 1
ATOM 2164 C C . LYS A 1 265 ? 82.022 25.618 -109.234 1.00 52.16 265 LYS A C 1
ATOM 2166 O O . LYS A 1 265 ? 81.374 24.777 -108.629 1.00 52.16 265 LYS A O 1
ATOM 2171 N N . HIS A 1 266 ? 82.308 25.454 -110.526 1.00 50.59 266 HIS A N 1
ATOM 2172 C CA . HIS A 1 266 ? 81.647 24.386 -111.300 1.00 50.59 266 HIS A CA 1
ATOM 2173 C C . HIS A 1 266 ? 82.207 22.973 -111.102 1.00 50.59 266 HIS A C 1
ATOM 2175 O O . HIS A 1 266 ? 81.478 22.018 -111.362 1.00 50.59 266 HIS A O 1
ATOM 2181 N N . LYS A 1 267 ? 83.440 22.820 -110.603 1.00 54.06 267 LYS A N 1
ATOM 2182 C CA . LYS A 1 267 ? 83.946 21.507 -110.168 1.00 54.06 267 LYS A CA 1
ATOM 2183 C C . LYS A 1 267 ? 83.588 21.241 -108.706 1.00 54.06 267 LYS A C 1
ATOM 2185 O O . LYS A 1 267 ? 82.993 20.214 -108.404 1.00 54.06 267 LYS A O 1
ATOM 2190 N N . GLU A 1 268 ? 83.826 22.228 -107.843 1.00 56.19 268 GLU A N 1
ATOM 2191 C CA . GLU A 1 268 ? 83.459 22.168 -106.425 1.00 56.19 268 GLU A CA 1
ATOM 2192 C C . GLU A 1 268 ? 81.961 21.929 -106.218 1.00 56.19 268 GLU A C 1
ATOM 2194 O O . GLU A 1 268 ? 81.615 21.161 -105.340 1.00 56.19 268 GLU A O 1
ATOM 2199 N N . LEU A 1 269 ? 81.058 22.476 -107.044 1.00 56.94 269 LEU A N 1
ATOM 2200 C CA . LEU A 1 269 ? 79.623 22.168 -106.959 1.00 56.94 269 LEU A CA 1
ATOM 2201 C C . LEU A 1 269 ? 79.305 20.692 -107.214 1.00 56.94 269 LEU A C 1
ATOM 2203 O O . LEU A 1 269 ? 78.321 20.206 -106.673 1.00 56.94 269 LEU A O 1
ATOM 2207 N N . ILE A 1 270 ? 80.087 19.969 -108.019 1.00 59.25 270 ILE A N 1
ATOM 2208 C CA . ILE A 1 270 ? 79.846 18.540 -108.272 1.00 59.25 270 ILE A CA 1
ATOM 2209 C C . ILE A 1 270 ? 80.319 17.714 -107.072 1.00 59.25 270 ILE A C 1
ATOM 2211 O O . ILE A 1 270 ? 79.582 16.844 -106.605 1.00 59.25 270 ILE A O 1
ATOM 2215 N N . ASP A 1 271 ? 81.489 18.033 -106.521 1.00 65.62 271 ASP A N 1
ATOM 2216 C CA . ASP A 1 271 ? 82.010 17.380 -105.317 1.00 65.62 271 ASP A CA 1
ATOM 2217 C C . ASP A 1 271 ? 81.166 17.744 -104.071 1.00 65.62 271 ASP A C 1
ATOM 2219 O O . ASP A 1 271 ? 80.823 16.874 -103.274 1.00 65.62 271 ASP A O 1
ATOM 2223 N N . GLU A 1 272 ? 80.713 18.996 -103.950 1.00 68.50 272 GLU A N 1
ATOM 2224 C CA . GLU A 1 272 ? 79.825 19.490 -102.889 1.00 68.50 272 GLU A CA 1
ATOM 2225 C C . GLU A 1 272 ? 78.403 18.922 -103.018 1.00 68.50 272 GLU A C 1
ATOM 2227 O O . GLU A 1 272 ? 77.804 18.573 -102.004 1.00 68.50 272 GLU A O 1
ATOM 2232 N N . ILE A 1 273 ? 77.847 18.769 -104.229 1.00 68.56 273 ILE A N 1
ATOM 2233 C CA . ILE A 1 273 ? 76.574 18.052 -104.430 1.00 68.56 273 ILE A CA 1
ATOM 2234 C C . ILE A 1 273 ? 76.745 16.569 -104.092 1.00 68.56 273 ILE A C 1
ATOM 2236 O O . ILE A 1 273 ? 75.864 16.003 -103.450 1.00 68.56 273 ILE A O 1
ATOM 2240 N N . THR A 1 274 ? 77.869 15.946 -104.449 1.00 72.19 274 THR A N 1
ATOM 2241 C CA . THR A 1 274 ? 78.149 14.542 -104.111 1.00 72.19 274 THR A CA 1
ATOM 2242 C C . THR A 1 274 ? 78.255 14.352 -102.596 1.00 72.19 274 THR A C 1
ATOM 2244 O O . THR A 1 274 ? 77.590 13.477 -102.038 1.00 72.19 274 THR A O 1
ATOM 2247 N N . GLU A 1 275 ? 78.993 15.216 -101.896 1.00 72.81 275 GLU A N 1
ATOM 2248 C CA . GLU A 1 275 ? 79.112 15.161 -100.437 1.00 72.81 275 GLU A CA 1
ATOM 2249 C C . GLU A 1 275 ? 77.792 15.557 -99.750 1.00 72.81 275 GLU A C 1
ATOM 2251 O O . GLU A 1 275 ? 77.399 14.913 -98.781 1.00 72.81 275 GLU A O 1
ATOM 2256 N N . LYS A 1 276 ? 77.011 16.508 -100.289 1.00 77.81 276 LYS A N 1
ATOM 2257 C CA . LYS A 1 276 ? 75.638 16.796 -99.824 1.00 77.81 276 LYS A CA 1
ATOM 2258 C C . LYS A 1 276 ? 74.700 15.608 -100.022 1.00 77.81 276 LYS A C 1
ATOM 2260 O O . LYS A 1 276 ? 73.919 15.324 -99.123 1.00 77.81 276 LYS A O 1
ATOM 2265 N N . VAL A 1 277 ? 74.778 14.873 -101.132 1.00 75.25 277 VAL A N 1
ATOM 2266 C CA . VAL A 1 277 ? 74.000 13.638 -101.355 1.00 75.25 277 VAL A CA 1
ATOM 2267 C C . VAL A 1 277 ? 74.421 12.546 -100.370 1.00 75.25 277 VAL A C 1
ATOM 2269 O O . VAL A 1 277 ? 73.568 11.843 -99.833 1.00 75.25 277 VAL A O 1
ATOM 2272 N N . LYS A 1 278 ? 75.708 12.437 -100.046 1.00 76.44 278 LYS A N 1
ATOM 2273 C CA . LYS A 1 278 ? 76.255 11.500 -99.050 1.00 76.44 278 LYS A CA 1
ATOM 2274 C C . LYS A 1 278 ? 75.846 11.872 -97.613 1.00 76.44 278 LYS A C 1
ATOM 2276 O O . LYS A 1 278 ? 75.452 10.998 -96.838 1.00 76.44 278 LYS A O 1
ATOM 2281 N N . ILE A 1 279 ? 75.825 13.166 -97.280 1.00 76.81 279 ILE A N 1
ATOM 2282 C CA . ILE A 1 279 ? 75.278 13.728 -96.031 1.00 76.81 279 ILE A CA 1
ATOM 2283 C C . ILE A 1 279 ? 73.758 13.516 -95.955 1.00 76.81 279 ILE A C 1
ATOM 2285 O O . ILE A 1 279 ? 73.250 13.136 -94.907 1.00 76.81 279 ILE A O 1
ATOM 2289 N N . LEU A 1 280 ? 73.021 13.682 -97.056 1.00 78.75 280 LEU A N 1
ATOM 2290 C CA . LEU A 1 280 ? 71.582 13.400 -97.123 1.00 78.75 280 LEU A CA 1
ATOM 2291 C C . LEU A 1 280 ? 71.277 11.898 -97.063 1.00 78.75 280 LEU A C 1
ATOM 2293 O O . LEU A 1 280 ? 70.259 11.516 -96.499 1.00 78.75 280 LEU A O 1
ATOM 2297 N N . THR A 1 281 ? 72.156 11.036 -97.576 1.00 78.06 281 THR A N 1
ATOM 2298 C CA . THR A 1 281 ? 72.001 9.572 -97.508 1.00 78.06 281 THR A CA 1
ATOM 2299 C C . THR A 1 281 ? 72.272 9.060 -96.094 1.00 78.06 281 THR A C 1
ATOM 2301 O O . THR A 1 281 ? 71.475 8.299 -95.553 1.00 78.06 281 THR A O 1
ATOM 2304 N N . THR A 1 282 ? 73.342 9.536 -95.450 1.00 76.56 282 THR A N 1
ATOM 2305 C CA . THR A 1 282 ? 73.627 9.233 -94.034 1.00 76.56 282 THR A CA 1
ATOM 2306 C C . THR A 1 282 ? 72.645 9.917 -93.076 1.00 76.56 282 THR A C 1
ATOM 2308 O O . THR A 1 282 ? 72.319 9.369 -92.025 1.00 76.56 282 THR A O 1
ATOM 2311 N N . GLY A 1 283 ? 72.115 11.084 -93.448 1.00 82.38 283 GLY A N 1
ATOM 2312 C CA . GLY A 1 283 ? 70.995 11.747 -92.784 1.00 82.38 283 GLY A CA 1
ATOM 2313 C C . GLY A 1 283 ? 69.700 10.945 -92.906 1.00 82.38 283 GLY A C 1
ATOM 2314 O O . GLY A 1 283 ? 69.032 10.733 -91.898 1.00 82.38 283 GLY A O 1
ATOM 2315 N N . LYS A 1 284 ? 69.388 10.410 -94.097 1.00 79.88 284 LYS A N 1
ATOM 2316 C CA . LYS A 1 284 ? 68.266 9.485 -94.300 1.00 79.88 284 LYS A CA 1
ATOM 2317 C C . LYS A 1 284 ? 68.424 8.255 -93.416 1.00 79.88 284 LYS A C 1
ATOM 2319 O O . LYS A 1 284 ? 67.513 7.987 -92.651 1.00 79.88 284 LYS A O 1
ATOM 2324 N N . SER A 1 285 ? 69.562 7.556 -93.443 1.00 77.56 285 SER A N 1
ATOM 2325 C CA . SER A 1 285 ? 69.742 6.353 -92.615 1.00 77.56 285 SER A CA 1
ATOM 2326 C C . SER A 1 285 ? 69.678 6.646 -91.110 1.00 77.56 285 SER A C 1
ATOM 2328 O O . SER A 1 285 ? 69.205 5.808 -90.350 1.00 77.56 285 SER A O 1
ATOM 2330 N N . LYS A 1 286 ? 70.102 7.838 -90.660 1.00 81.38 286 LYS A N 1
ATOM 2331 C CA . LYS A 1 286 ? 69.889 8.283 -89.270 1.00 81.38 286 LYS A CA 1
ATOM 2332 C C . LYS A 1 286 ? 68.406 8.476 -88.957 1.00 81.38 286 LYS A C 1
ATOM 2334 O O . LYS A 1 286 ? 67.935 7.891 -87.994 1.00 81.38 286 LYS A O 1
ATOM 2339 N N . LEU A 1 287 ? 67.669 9.211 -89.792 1.00 81.00 287 LEU A N 1
ATOM 2340 C CA . LEU A 1 287 ? 66.223 9.416 -89.633 1.00 81.00 287 LEU A CA 1
ATOM 2341 C C . LEU A 1 287 ? 65.427 8.102 -89.721 1.00 81.00 287 LEU A C 1
ATOM 2343 O O . LEU A 1 287 ? 64.442 7.930 -89.018 1.00 81.00 287 LEU A O 1
ATOM 2347 N N . GLU A 1 288 ? 65.861 7.162 -90.557 1.00 79.88 288 GLU A N 1
ATOM 2348 C CA . GLU A 1 288 ? 65.240 5.846 -90.749 1.00 79.88 288 GLU A CA 1
ATOM 2349 C C . GLU A 1 288 ? 65.460 4.954 -89.509 1.00 79.88 288 GLU A C 1
ATOM 2351 O O . GLU A 1 288 ? 64.516 4.325 -89.031 1.00 79.88 288 GLU A O 1
ATOM 2356 N N . ASN A 1 289 ? 66.650 5.013 -88.894 1.00 79.75 289 ASN A N 1
ATOM 2357 C CA . ASN A 1 289 ? 66.931 4.399 -87.589 1.00 79.75 289 ASN A CA 1
ATOM 2358 C C . ASN A 1 289 ? 66.186 5.099 -86.432 1.00 79.75 289 ASN A C 1
ATOM 2360 O O . ASN A 1 289 ? 65.653 4.432 -85.547 1.00 79.75 289 ASN A O 1
ATOM 2364 N N . GLU A 1 290 ? 66.117 6.434 -86.424 1.00 83.56 290 GLU A N 1
ATOM 2365 C CA . GLU A 1 290 ? 65.352 7.210 -85.435 1.00 83.56 290 GLU A CA 1
ATOM 2366 C C . GLU A 1 290 ? 63.851 6.905 -85.521 1.00 83.56 290 GLU A C 1
ATOM 2368 O O . GLU A 1 290 ? 63.193 6.799 -84.485 1.00 83.56 290 GLU A O 1
ATOM 2373 N N . ASN A 1 291 ? 63.312 6.693 -86.727 1.00 80.75 291 ASN A N 1
ATOM 2374 C CA . ASN A 1 291 ? 61.925 6.280 -86.919 1.00 80.75 291 ASN A CA 1
ATOM 2375 C C . ASN A 1 291 ? 61.691 4.866 -86.374 1.00 80.75 291 ASN A C 1
ATOM 2377 O O . ASN A 1 291 ? 60.761 4.683 -85.600 1.00 80.75 291 ASN A O 1
ATOM 2381 N N . GLN A 1 292 ? 62.579 3.904 -86.654 1.00 82.56 292 GLN A N 1
ATOM 2382 C CA . GLN A 1 292 ? 62.506 2.560 -86.056 1.00 82.56 292 GLN A CA 1
ATOM 2383 C C . GLN A 1 292 ? 62.592 2.596 -84.516 1.00 82.56 292 GLN A C 1
ATOM 2385 O O . GLN A 1 292 ? 61.867 1.868 -83.833 1.00 82.56 292 GLN A O 1
ATOM 2390 N N . MET A 1 293 ? 63.421 3.477 -83.940 1.00 82.88 293 MET A N 1
ATOM 2391 C CA . MET A 1 293 ? 63.446 3.708 -82.489 1.00 82.88 293 MET A CA 1
ATOM 2392 C C . MET A 1 293 ? 62.150 4.346 -81.967 1.00 82.88 293 MET A C 1
ATOM 2394 O O . MET A 1 293 ? 61.735 4.037 -80.850 1.00 82.88 293 MET A O 1
ATOM 2398 N N . MET A 1 294 ? 61.507 5.230 -82.734 1.00 81.69 294 MET A N 1
ATOM 2399 C CA . MET A 1 294 ? 60.207 5.803 -82.373 1.00 81.69 294 MET A CA 1
ATOM 2400 C C . MET A 1 294 ? 59.079 4.772 -82.475 1.00 81.69 294 MET A C 1
ATOM 2402 O O . MET A 1 294 ? 58.299 4.674 -81.534 1.00 81.69 294 MET A O 1
ATOM 2406 N N . ASP A 1 295 ? 59.039 3.945 -83.520 1.00 85.31 295 ASP A N 1
ATOM 2407 C CA . ASP A 1 295 ? 58.083 2.839 -83.663 1.00 85.31 295 ASP A CA 1
ATOM 2408 C C . ASP A 1 295 ? 58.221 1.830 -82.506 1.00 85.31 295 ASP A C 1
ATOM 2410 O O . ASP A 1 295 ? 57.225 1.423 -81.903 1.00 85.31 295 ASP A O 1
ATOM 2414 N N . THR A 1 296 ? 59.459 1.508 -82.110 1.00 86.38 296 THR A N 1
ATOM 2415 C CA . THR A 1 296 ? 59.749 0.656 -80.940 1.00 86.38 296 THR A CA 1
ATOM 2416 C C . THR A 1 296 ? 59.211 1.280 -79.645 1.00 86.38 296 THR A C 1
ATOM 2418 O O . THR A 1 296 ? 58.482 0.626 -78.900 1.00 86.38 296 THR A O 1
ATOM 2421 N N . LYS A 1 297 ? 59.479 2.571 -79.399 1.00 90.31 297 LYS A N 1
ATOM 2422 C CA . LYS A 1 297 ? 58.958 3.293 -78.221 1.00 90.31 297 LYS A CA 1
ATOM 2423 C C . LYS A 1 297 ? 57.433 3.420 -78.230 1.00 90.31 297 LYS A C 1
ATOM 2425 O O . LYS A 1 297 ? 56.808 3.336 -77.177 1.00 90.31 297 LYS A O 1
ATOM 2430 N N . LEU A 1 298 ? 56.811 3.603 -79.395 1.00 85.94 298 LEU A N 1
ATOM 2431 C CA . LEU A 1 298 ? 55.352 3.634 -79.537 1.00 85.94 298 LEU A CA 1
ATOM 2432 C C . LEU A 1 298 ? 54.729 2.272 -79.200 1.00 85.94 298 LEU A C 1
ATOM 2434 O O . LEU A 1 298 ? 53.679 2.228 -78.555 1.00 85.94 298 LEU A O 1
ATOM 2438 N N . TYR A 1 299 ? 55.390 1.168 -79.562 1.00 88.88 299 TYR A N 1
ATOM 2439 C CA . TYR A 1 299 ? 54.980 -0.176 -79.160 1.00 88.88 299 TYR A CA 1
ATOM 2440 C C . TYR A 1 299 ? 55.109 -0.392 -77.640 1.00 88.88 299 TYR A C 1
ATOM 2442 O O . TYR A 1 299 ? 54.158 -0.859 -77.010 1.00 88.88 299 TYR A O 1
ATOM 2450 N N . GLU A 1 300 ? 56.223 0.021 -77.025 1.00 90.12 300 GLU A N 1
ATOM 2451 C CA . GLU A 1 300 ? 56.411 -0.024 -75.564 1.00 90.12 300 GLU A CA 1
ATOM 2452 C C . GLU A 1 300 ? 55.345 0.795 -74.817 1.00 90.12 300 GLU A C 1
ATOM 2454 O O . GLU A 1 300 ? 54.720 0.291 -73.881 1.00 90.12 300 GLU A O 1
ATOM 2459 N N . ILE A 1 301 ? 55.068 2.025 -75.264 1.00 88.56 301 ILE A N 1
ATOM 2460 C CA . ILE A 1 301 ? 54.016 2.888 -74.703 1.00 88.56 301 ILE A CA 1
ATOM 2461 C C . ILE A 1 301 ? 52.632 2.239 -74.870 1.00 88.56 301 ILE A C 1
ATOM 2463 O O . ILE A 1 301 ? 51.830 2.253 -73.936 1.00 88.56 301 ILE A O 1
ATOM 2467 N N . SER A 1 302 ? 52.344 1.615 -76.018 1.00 90.12 302 SER A N 1
ATOM 2468 C CA . SER A 1 302 ? 51.090 0.879 -76.242 1.00 90.12 302 SER A CA 1
ATOM 2469 C C . SER A 1 302 ? 50.930 -0.306 -75.279 1.00 90.12 302 SER A C 1
ATOM 2471 O O . SER A 1 302 ? 49.836 -0.545 -74.759 1.00 90.12 302 SER A O 1
ATOM 2473 N N . LEU A 1 303 ? 52.021 -1.021 -74.984 1.00 89.19 303 LEU A N 1
ATOM 2474 C CA . LEU A 1 303 ? 52.029 -2.122 -74.022 1.00 89.19 303 LEU A CA 1
ATOM 2475 C C . LEU A 1 303 ? 51.821 -1.622 -72.582 1.00 89.19 303 LEU A C 1
ATOM 2477 O O . LEU A 1 303 ? 50.998 -2.180 -71.854 1.00 89.19 303 LEU A O 1
ATOM 2481 N N . GLN A 1 304 ? 52.497 -0.537 -72.192 1.00 91.12 304 GLN A N 1
ATOM 2482 C CA . GLN A 1 304 ? 52.318 0.110 -70.886 1.00 91.12 304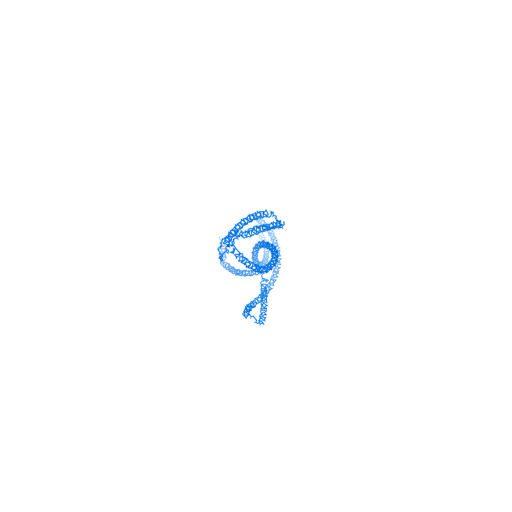 GLN A CA 1
ATOM 2483 C C . GLN A 1 304 ? 50.884 0.624 -70.697 1.00 91.12 304 GLN A C 1
ATOM 2485 O O . GLN A 1 304 ? 50.288 0.393 -69.646 1.00 91.12 304 GLN A O 1
ATOM 2490 N N . LEU A 1 305 ? 50.283 1.244 -71.719 1.00 86.94 305 LEU A N 1
ATOM 2491 C CA . LEU A 1 305 ? 48.889 1.700 -71.675 1.00 86.94 305 LEU A CA 1
ATOM 2492 C C . LEU A 1 305 ? 47.906 0.542 -71.444 1.00 86.94 305 LEU A C 1
ATOM 2494 O O . LEU A 1 305 ? 47.012 0.675 -70.611 1.00 86.94 305 LEU A O 1
ATOM 2498 N N . LYS A 1 306 ? 48.101 -0.614 -72.094 1.00 87.56 306 LYS A N 1
ATOM 2499 C CA . LYS A 1 306 ? 47.286 -1.820 -71.842 1.00 87.56 306 LYS A CA 1
ATOM 2500 C C . LYS A 1 306 ? 47.449 -2.346 -70.412 1.00 87.56 306 LYS A C 1
ATOM 2502 O O . LYS A 1 306 ? 46.460 -2.709 -69.778 1.00 87.56 306 LYS A O 1
ATOM 2507 N N . GLN A 1 307 ? 48.673 -2.354 -69.878 1.00 87.44 307 GLN A N 1
ATOM 2508 C CA . GLN A 1 307 ? 48.925 -2.743 -68.483 1.00 87.44 307 GLN A CA 1
ATOM 2509 C C . GLN A 1 307 ? 48.272 -1.773 -67.485 1.00 87.44 307 GLN A C 1
ATOM 2511 O O . GLN A 1 307 ? 47.732 -2.210 -66.470 1.00 87.44 307 GLN A O 1
ATOM 2516 N N . ILE A 1 308 ? 48.278 -0.468 -67.776 1.00 87.88 308 ILE A N 1
ATOM 2517 C CA . ILE A 1 308 ? 47.590 0.549 -66.969 1.00 87.88 308 ILE A CA 1
ATOM 2518 C C . ILE A 1 308 ? 46.071 0.349 -67.039 1.00 87.88 308 ILE A C 1
ATOM 2520 O O . ILE A 1 308 ? 45.430 0.327 -65.996 1.00 87.88 308 ILE A O 1
ATOM 2524 N N . GLN A 1 309 ? 45.494 0.117 -68.223 1.00 88.31 309 GLN A N 1
ATOM 2525 C CA . GLN A 1 309 ? 44.060 -0.174 -68.379 1.00 88.31 309 GLN A CA 1
ATOM 2526 C C . GLN A 1 309 ? 43.616 -1.401 -67.569 1.00 88.31 309 GLN A C 1
ATOM 2528 O O . GLN A 1 309 ? 42.622 -1.323 -66.852 1.00 88.31 309 GLN A O 1
ATOM 2533 N N . HIS A 1 310 ? 44.382 -2.496 -67.596 1.00 87.00 310 HIS A N 1
ATOM 2534 C CA . HIS A 1 310 ? 44.092 -3.673 -66.769 1.00 87.00 310 HIS A CA 1
ATOM 2535 C C . HIS A 1 310 ? 44.189 -3.366 -65.261 1.00 87.00 310 HIS A C 1
ATOM 2537 O O . HIS A 1 310 ? 43.378 -3.854 -64.473 1.00 87.00 310 HIS A O 1
ATOM 2543 N N . LYS A 1 311 ? 45.163 -2.547 -64.839 1.00 89.75 311 LYS A N 1
ATOM 2544 C CA . LYS A 1 311 ? 45.296 -2.108 -63.438 1.00 89.75 311 LYS A CA 1
ATOM 2545 C C . LYS A 1 311 ? 44.188 -1.146 -62.999 1.00 89.75 311 LYS A C 1
ATOM 2547 O O . LYS A 1 311 ? 43.867 -1.133 -61.817 1.00 89.75 311 LYS A O 1
ATOM 2552 N N . MET A 1 312 ? 43.615 -0.359 -63.913 1.00 84.94 312 MET A N 1
ATOM 2553 C CA . MET A 1 312 ? 42.440 0.471 -63.628 1.00 84.94 312 MET A CA 1
ATOM 2554 C C . MET A 1 312 ? 41.190 -0.397 -63.472 1.00 84.94 312 MET A C 1
ATOM 2556 O O . MET A 1 312 ? 40.566 -0.309 -62.426 1.00 84.94 312 MET A O 1
ATOM 2560 N N . SER A 1 313 ? 40.916 -1.329 -64.396 1.00 87.19 313 SER A N 1
ATOM 2561 C CA . SER A 1 313 ? 39.757 -2.237 -64.285 1.00 87.19 313 SER A CA 1
ATOM 2562 C C . SER A 1 313 ? 39.729 -2.986 -62.948 1.00 87.19 313 SER A C 1
ATOM 2564 O O . SER A 1 313 ? 38.718 -2.970 -62.260 1.00 87.19 313 SER A O 1
ATOM 2566 N N . GLY A 1 314 ? 40.863 -3.556 -62.519 1.00 88.94 314 GLY A N 1
ATOM 2567 C CA . GLY A 1 314 ? 40.948 -4.240 -61.221 1.00 88.94 314 GLY A CA 1
ATOM 2568 C C . GLY A 1 314 ? 40.763 -3.325 -60.000 1.00 88.94 314 GLY A C 1
ATOM 2569 O O . GLY A 1 314 ? 40.413 -3.811 -58.929 1.00 88.94 314 GLY A O 1
ATOM 2570 N N . LYS A 1 315 ? 40.965 -2.006 -60.141 1.00 89.44 315 LYS A N 1
ATOM 2571 C CA . LYS A 1 315 ? 40.589 -1.019 -59.116 1.00 89.44 315 LYS A CA 1
ATOM 2572 C C . LYS A 1 315 ? 39.116 -0.629 -59.211 1.00 89.44 315 LYS A C 1
ATOM 2574 O O . LYS A 1 315 ? 38.486 -0.482 -58.174 1.00 89.44 315 LYS A O 1
ATOM 2579 N N . ASP A 1 316 ? 38.570 -0.489 -60.416 1.00 88.75 316 ASP A N 1
ATOM 2580 C CA . ASP A 1 316 ? 37.152 -0.185 -60.639 1.00 88.75 316 ASP A CA 1
ATOM 2581 C C . ASP A 1 316 ? 36.244 -1.309 -60.111 1.00 88.75 316 ASP A C 1
ATOM 2583 O O . ASP A 1 316 ? 35.152 -1.036 -59.619 1.00 88.75 316 ASP A O 1
ATOM 2587 N N . ASP A 1 317 ? 36.698 -2.565 -60.169 1.00 90.12 317 ASP A N 1
ATOM 2588 C CA . ASP A 1 317 ? 35.997 -3.714 -59.587 1.00 90.12 317 ASP A CA 1
ATOM 2589 C C . ASP A 1 317 ? 36.084 -3.729 -58.047 1.00 90.12 317 ASP A C 1
ATOM 2591 O O . ASP A 1 317 ? 35.049 -3.821 -57.389 1.00 90.12 317 ASP A O 1
ATOM 2595 N N . LEU A 1 318 ? 37.268 -3.496 -57.460 1.00 90.50 318 LEU A N 1
ATOM 2596 C CA . LEU A 1 318 ? 37.433 -3.332 -56.003 1.00 90.50 318 LEU A CA 1
ATOM 2597 C C . LEU A 1 318 ? 36.612 -2.149 -55.445 1.00 90.50 318 LEU A C 1
ATOM 2599 O O . LEU A 1 318 ? 36.086 -2.207 -54.337 1.00 90.50 318 LEU A O 1
ATOM 2603 N N . ILE A 1 319 ? 36.465 -1.070 -56.220 1.00 88.75 319 ILE A N 1
ATOM 2604 C CA . ILE A 1 319 ? 35.627 0.082 -55.858 1.00 88.75 319 ILE A CA 1
ATOM 2605 C C . ILE A 1 319 ? 34.139 -0.302 -55.780 1.00 88.75 319 ILE A C 1
ATOM 2607 O O . ILE A 1 319 ? 33.434 0.264 -54.947 1.00 88.75 319 ILE A O 1
ATOM 2611 N N . LYS A 1 320 ? 33.653 -1.257 -56.589 1.00 90.69 320 LYS A N 1
ATOM 2612 C CA . LYS A 1 320 ? 32.267 -1.761 -56.491 1.00 90.69 320 LYS A CA 1
ATOM 2613 C C . LYS A 1 320 ? 32.076 -2.610 -55.240 1.00 90.69 320 LYS A C 1
ATOM 2615 O O . LYS A 1 320 ? 31.117 -2.386 -54.514 1.00 90.69 320 LYS A O 1
ATOM 2620 N N . GLU A 1 321 ? 33.007 -3.521 -54.964 1.00 92.25 321 GLU A N 1
ATOM 2621 C CA . GLU A 1 321 ? 32.977 -4.396 -53.783 1.00 92.25 321 GLU A CA 1
ATOM 2622 C C . GLU A 1 321 ? 32.920 -3.571 -52.483 1.00 92.25 321 GLU A C 1
ATOM 2624 O O . GLU A 1 321 ? 32.013 -3.740 -51.668 1.00 92.25 321 GLU A O 1
ATOM 2629 N N . LEU A 1 322 ? 33.789 -2.559 -52.362 1.00 90.31 322 LEU A N 1
ATOM 2630 C CA . LEU A 1 322 ? 33.770 -1.604 -51.246 1.00 90.31 322 LEU A CA 1
ATOM 2631 C C . LEU A 1 322 ? 32.494 -0.741 -51.207 1.00 90.31 322 LEU A C 1
ATOM 2633 O O . LEU A 1 322 ? 32.039 -0.359 -50.130 1.00 90.31 322 LEU A O 1
ATOM 2637 N N . GLN A 1 323 ? 31.892 -0.406 -52.355 1.00 91.38 323 GLN A N 1
ATOM 2638 C CA . GLN A 1 323 ? 30.608 0.307 -52.388 1.00 91.38 323 GLN A CA 1
ATOM 2639 C C . GLN A 1 323 ? 29.460 -0.570 -51.877 1.00 91.38 323 GLN A C 1
ATOM 2641 O O . GLN A 1 323 ? 28.634 -0.078 -51.107 1.00 91.38 323 GLN A O 1
ATOM 2646 N N . GLU A 1 324 ? 29.414 -1.847 -52.261 1.00 91.31 324 GLU A N 1
ATOM 2647 C CA . GLU A 1 324 ? 28.409 -2.806 -51.796 1.00 91.31 324 GLU A CA 1
ATOM 2648 C C . GLU A 1 324 ? 28.516 -3.020 -50.278 1.00 91.31 324 GLU A C 1
ATOM 2650 O O . GLU A 1 324 ? 27.513 -2.816 -49.581 1.00 91.31 324 GLU A O 1
ATOM 2655 N N . GLU A 1 325 ? 29.727 -3.265 -49.756 1.00 94.00 325 GLU A N 1
ATOM 2656 C CA . GLU A 1 325 ? 30.019 -3.364 -48.315 1.00 94.00 325 GLU A CA 1
ATOM 2657 C C . GLU A 1 325 ? 29.563 -2.107 -47.551 1.00 94.00 325 GLU A C 1
ATOM 2659 O O . GLU A 1 325 ? 28.841 -2.198 -46.553 1.00 94.00 325 GLU A O 1
ATOM 2664 N N . ILE A 1 326 ? 29.889 -0.911 -48.059 1.00 89.50 326 ILE A N 1
ATOM 2665 C CA . ILE A 1 326 ? 29.424 0.358 -47.482 1.00 89.50 326 ILE A CA 1
ATOM 2666 C C . ILE A 1 326 ? 27.888 0.435 -47.455 1.00 89.50 326 ILE A C 1
ATOM 2668 O O . ILE A 1 326 ? 27.332 0.970 -46.489 1.00 89.50 326 ILE A O 1
ATOM 2672 N N . THR A 1 327 ? 27.169 -0.097 -48.454 1.00 91.38 327 THR A N 1
ATOM 2673 C CA . THR A 1 327 ? 25.695 -0.119 -48.400 1.00 91.38 327 THR A CA 1
ATOM 2674 C C . THR A 1 327 ? 25.156 -1.077 -47.338 1.00 91.38 327 THR A C 1
ATOM 2676 O O . THR A 1 327 ? 24.147 -0.755 -46.708 1.00 91.38 327 THR A O 1
ATOM 2679 N N . ASP A 1 328 ? 25.796 -2.223 -47.103 1.00 92.88 328 ASP A N 1
ATOM 2680 C CA . ASP A 1 328 ? 25.362 -3.182 -46.080 1.00 92.88 328 ASP A CA 1
ATOM 2681 C C . ASP A 1 328 ? 25.669 -2.687 -44.663 1.00 92.88 328 ASP A C 1
ATOM 2683 O O . ASP A 1 328 ? 24.776 -2.698 -43.811 1.00 92.88 328 ASP A O 1
ATOM 2687 N N . LEU A 1 329 ? 26.842 -2.091 -44.433 1.00 91.94 329 LEU A N 1
ATOM 2688 C CA . LEU A 1 329 ? 27.160 -1.405 -43.174 1.00 91.94 329 LEU A CA 1
ATOM 2689 C C . LEU A 1 329 ? 26.188 -0.242 -42.887 1.00 91.94 329 LEU A C 1
ATOM 2691 O O . LEU A 1 329 ? 25.799 -0.008 -41.738 1.00 91.94 329 LEU A O 1
ATOM 2695 N N . GLN A 1 330 ? 25.717 0.472 -43.918 1.00 89.62 330 GLN A N 1
ATOM 2696 C CA . GLN A 1 330 ? 24.656 1.479 -43.766 1.00 89.62 330 GLN A CA 1
ATOM 2697 C C . GLN A 1 330 ? 23.297 0.859 -43.396 1.00 89.62 330 GLN A C 1
ATOM 2699 O O . GLN A 1 330 ? 22.597 1.403 -42.531 1.00 89.62 330 GLN A O 1
ATOM 2704 N N . LYS A 1 331 ? 22.921 -0.281 -43.998 1.00 91.06 331 LYS A N 1
ATOM 2705 C CA . LYS A 1 331 ? 21.698 -1.028 -43.644 1.00 91.06 331 LYS A CA 1
ATOM 2706 C C . LYS A 1 331 ? 21.763 -1.494 -42.188 1.00 91.06 331 LYS A C 1
ATOM 2708 O O . LYS A 1 331 ? 20.823 -1.214 -41.437 1.00 91.06 331 LYS A O 1
ATOM 2713 N N . GLU A 1 332 ? 22.871 -2.103 -41.761 1.00 93.31 332 GLU A N 1
ATOM 2714 C CA . GLU A 1 332 ? 23.073 -2.545 -40.377 1.00 93.31 332 GLU A CA 1
ATOM 2715 C C . GLU A 1 332 ? 23.016 -1.371 -39.395 1.00 93.31 332 GLU A C 1
ATOM 2717 O O . GLU A 1 332 ? 22.219 -1.407 -38.455 1.00 93.31 332 GLU A O 1
ATOM 2722 N N . ARG A 1 333 ? 23.755 -0.281 -39.645 1.00 90.31 333 ARG A N 1
ATOM 2723 C CA . ARG A 1 333 ? 23.711 0.933 -38.811 1.00 90.31 333 ARG A CA 1
ATOM 2724 C C . ARG A 1 333 ? 22.289 1.486 -38.672 1.00 90.31 333 ARG A C 1
ATOM 2726 O O . ARG A 1 333 ? 21.898 1.911 -37.584 1.00 90.31 333 ARG A O 1
ATOM 2733 N N . SER A 1 334 ? 21.482 1.451 -39.737 1.00 90.75 334 SER A N 1
ATOM 2734 C CA . SER A 1 334 ? 20.073 1.872 -39.679 1.00 90.75 334 SER A CA 1
ATOM 2735 C C . SER A 1 334 ? 19.220 0.973 -38.770 1.00 90.75 334 SER A C 1
ATOM 2737 O O . SER A 1 334 ? 18.310 1.453 -38.089 1.00 90.75 334 SER A O 1
ATOM 2739 N N . LEU A 1 335 ? 19.528 -0.325 -38.723 1.00 91.50 335 LEU A N 1
ATOM 2740 C CA . LEU A 1 335 ? 18.827 -1.332 -37.930 1.00 91.50 335 LEU A CA 1
ATOM 2741 C C . LEU A 1 335 ? 19.280 -1.302 -36.460 1.00 91.50 335 LEU A C 1
ATOM 2743 O O . LEU A 1 335 ? 18.443 -1.420 -35.562 1.00 91.50 335 LEU A O 1
ATOM 2747 N N . LEU A 1 336 ? 20.566 -1.041 -36.206 1.00 90.62 336 LEU A N 1
ATOM 2748 C CA . LEU A 1 336 ? 21.108 -0.748 -34.877 1.00 90.62 336 LEU A CA 1
ATOM 2749 C C . LEU A 1 336 ? 20.476 0.520 -34.288 1.00 90.62 336 LEU A C 1
ATOM 2751 O O . LEU A 1 336 ? 19.974 0.479 -33.168 1.00 90.62 336 LEU A O 1
ATOM 2755 N N . ASN A 1 337 ? 20.394 1.610 -35.059 1.00 90.00 337 ASN A N 1
ATOM 2756 C CA . ASN A 1 337 ? 19.754 2.857 -34.621 1.00 90.00 337 ASN A CA 1
ATOM 2757 C C . ASN A 1 337 ? 18.267 2.662 -34.264 1.00 90.00 337 ASN A C 1
ATOM 2759 O O . ASN A 1 337 ? 17.794 3.223 -33.276 1.00 90.00 337 ASN A O 1
ATOM 2763 N N . LYS A 1 338 ? 17.530 1.826 -35.012 1.00 91.00 338 LYS A N 1
ATOM 2764 C CA . LYS A 1 338 ? 16.143 1.454 -34.671 1.00 91.00 338 LYS A CA 1
ATOM 2765 C C . LYS A 1 338 ? 16.069 0.668 -33.356 1.00 91.00 338 LYS A C 1
ATOM 2767 O O . LYS A 1 338 ? 15.253 0.999 -32.500 1.00 91.00 338 LYS A O 1
ATOM 2772 N N . LYS A 1 339 ? 16.945 -0.327 -33.155 1.00 91.69 339 LYS A N 1
ATOM 2773 C CA . LYS A 1 339 ? 17.043 -1.080 -31.886 1.00 91.69 339 LYS A CA 1
ATOM 2774 C C . LYS A 1 339 ? 17.405 -0.171 -30.703 1.00 91.69 339 LYS A C 1
ATOM 2776 O O . LYS A 1 339 ? 16.829 -0.326 -29.628 1.00 91.69 339 LYS A O 1
ATOM 2781 N N . LEU A 1 340 ? 18.315 0.784 -30.907 1.00 91.00 340 LEU A N 1
ATOM 2782 C CA . LEU A 1 340 ? 18.710 1.777 -29.908 1.00 91.00 340 LEU A CA 1
ATOM 2783 C C . LEU A 1 340 ? 17.521 2.667 -29.526 1.00 91.00 340 LEU A C 1
ATOM 2785 O O . LEU A 1 340 ? 17.197 2.757 -28.350 1.00 91.00 340 LEU A O 1
ATOM 2789 N N . SER A 1 341 ? 16.814 3.231 -30.511 1.00 90.81 341 SER A N 1
ATOM 2790 C CA . SER A 1 341 ? 15.622 4.063 -30.293 1.00 90.81 341 SER A CA 1
ATOM 2791 C C . SER A 1 341 ? 14.531 3.336 -29.492 1.00 90.81 341 SER A C 1
ATOM 2793 O O . SER A 1 341 ? 13.987 3.911 -28.551 1.00 90.81 341 SER A O 1
ATOM 2795 N N . VAL A 1 342 ? 14.272 2.054 -29.784 1.00 91.69 342 VAL A N 1
ATOM 2796 C CA . VAL A 1 342 ? 13.324 1.230 -29.008 1.00 91.69 342 VAL A CA 1
ATOM 2797 C C . VAL A 1 342 ? 13.813 0.986 -27.573 1.00 91.69 342 VAL A C 1
ATOM 2799 O O . VAL A 1 342 ? 13.007 1.044 -26.644 1.00 91.69 342 VAL A O 1
ATOM 2802 N N . LYS A 1 343 ? 15.117 0.752 -27.353 1.00 91.31 343 LYS A N 1
ATOM 2803 C CA . LYS A 1 343 ? 15.685 0.658 -25.994 1.00 91.31 343 LYS A CA 1
ATOM 2804 C C . LYS A 1 343 ? 15.582 1.988 -25.235 1.00 91.31 343 LYS A C 1
ATOM 2806 O O . LYS A 1 343 ? 15.223 1.969 -24.063 1.00 91.31 343 LYS A O 1
ATOM 2811 N N . SER A 1 344 ? 15.848 3.122 -25.886 1.00 87.56 344 SER A N 1
ATOM 2812 C CA . SER A 1 344 ? 15.726 4.455 -25.282 1.00 87.56 344 SER A CA 1
ATOM 2813 C C . SER A 1 344 ? 14.286 4.784 -24.888 1.00 87.56 344 SER A C 1
ATOM 2815 O O . SER A 1 344 ? 14.081 5.282 -23.788 1.00 87.56 344 SER A O 1
ATOM 2817 N N . GLY A 1 345 ? 13.296 4.443 -25.724 1.00 89.62 345 GLY A N 1
ATOM 2818 C CA . GLY A 1 345 ? 11.875 4.567 -25.372 1.00 89.62 345 GLY A CA 1
ATOM 2819 C C . GLY A 1 345 ? 11.534 3.781 -24.103 1.00 89.62 345 GLY A C 1
ATOM 2820 O O . GLY A 1 345 ? 11.112 4.372 -23.115 1.00 89.62 345 GLY A O 1
ATOM 2821 N N . LYS A 1 346 ? 11.873 2.484 -24.072 1.00 91.44 346 LYS A N 1
ATOM 2822 C CA . LYS A 1 346 ? 11.683 1.637 -22.880 1.00 91.44 346 LYS A CA 1
ATOM 2823 C C . LYS A 1 346 ? 12.398 2.160 -21.631 1.00 91.44 346 LYS A C 1
ATOM 2825 O O . LYS A 1 346 ? 11.935 1.919 -20.522 1.00 91.44 346 LYS A O 1
ATOM 2830 N N . MET A 1 347 ? 13.529 2.848 -21.782 1.00 89.69 347 MET A N 1
ATOM 2831 C CA . MET A 1 347 ? 14.237 3.443 -20.648 1.00 89.69 347 MET A CA 1
ATOM 2832 C C . MET A 1 347 ? 13.532 4.696 -20.108 1.00 89.69 347 MET A C 1
ATOM 2834 O O . MET A 1 347 ? 13.553 4.903 -18.899 1.00 89.69 347 MET A O 1
ATOM 2838 N N . ILE A 1 348 ? 12.863 5.478 -20.963 1.00 90.12 348 ILE A N 1
ATOM 2839 C CA . ILE A 1 348 ? 11.980 6.576 -20.537 1.00 90.12 348 ILE A CA 1
ATOM 2840 C C . ILE A 1 348 ? 10.758 6.003 -19.805 1.00 90.12 348 ILE A C 1
ATOM 2842 O O . ILE A 1 348 ? 10.502 6.407 -18.676 1.00 90.12 348 ILE A O 1
ATOM 2846 N N . ASP A 1 349 ? 10.100 4.976 -20.362 1.00 91.06 349 ASP A N 1
ATOM 2847 C CA . ASP A 1 349 ? 8.962 4.294 -19.715 1.00 91.06 349 ASP A CA 1
ATOM 2848 C C . ASP A 1 349 ? 9.314 3.791 -18.292 1.00 91.06 349 ASP A C 1
ATOM 2850 O O . ASP A 1 349 ? 8.497 3.840 -17.370 1.00 91.06 349 ASP A O 1
ATOM 2854 N N . ILE A 1 350 ? 10.552 3.313 -18.097 1.00 90.12 350 ILE A N 1
ATOM 2855 C CA . ILE A 1 350 ? 11.080 2.865 -16.797 1.00 90.12 350 ILE A CA 1
ATOM 2856 C C . ILE A 1 350 ? 11.350 4.044 -15.847 1.00 90.12 350 ILE A C 1
ATOM 2858 O O . ILE A 1 350 ? 11.081 3.919 -14.652 1.00 90.12 350 ILE A O 1
ATOM 2862 N N . ILE A 1 351 ? 11.860 5.176 -16.341 1.00 90.06 351 ILE A N 1
ATOM 2863 C CA . ILE A 1 351 ? 12.083 6.386 -15.531 1.00 90.06 351 ILE A CA 1
ATOM 2864 C C . ILE A 1 351 ? 10.742 6.932 -15.024 1.00 90.06 351 ILE A C 1
ATOM 2866 O O . ILE A 1 351 ? 10.582 7.106 -13.815 1.00 90.06 351 ILE A O 1
ATOM 2870 N N . ASP A 1 352 ? 9.752 7.079 -15.906 1.00 91.44 352 ASP A N 1
ATOM 2871 C CA . ASP A 1 352 ? 8.396 7.509 -15.550 1.00 91.44 352 ASP A CA 1
ATOM 2872 C C . ASP A 1 352 ? 7.769 6.565 -14.505 1.00 91.44 352 ASP A C 1
ATOM 2874 O O . ASP A 1 352 ? 7.179 7.007 -13.514 1.00 91.44 352 ASP A O 1
ATOM 2878 N N . ALA A 1 353 ? 7.943 5.247 -14.666 1.00 90.75 353 ALA A N 1
ATOM 2879 C CA . ALA A 1 353 ? 7.479 4.262 -13.690 1.00 90.75 353 ALA A CA 1
ATOM 2880 C C . ALA A 1 353 ? 8.174 4.401 -12.319 1.00 90.75 353 ALA A C 1
ATOM 2882 O O . ALA A 1 353 ? 7.518 4.248 -11.283 1.00 90.75 353 ALA A O 1
ATOM 2883 N N . ILE A 1 354 ? 9.472 4.722 -12.289 1.00 88.06 354 ILE A N 1
ATOM 2884 C CA . ILE A 1 354 ? 10.226 4.984 -11.054 1.00 88.06 354 ILE A CA 1
ATOM 2885 C C . ILE A 1 354 ? 9.719 6.259 -10.368 1.00 88.06 354 ILE A C 1
ATOM 2887 O O . ILE A 1 354 ? 9.484 6.227 -9.158 1.00 88.06 354 ILE A O 1
ATOM 2891 N N . GLU A 1 355 ? 9.477 7.350 -11.099 1.00 91.25 355 GLU A N 1
ATOM 2892 C CA . GLU A 1 355 ? 8.903 8.576 -10.523 1.00 91.25 355 GLU A CA 1
ATOM 2893 C C . GLU A 1 355 ? 7.507 8.325 -9.931 1.00 91.25 355 GLU A C 1
ATOM 2895 O O . GLU A 1 355 ? 7.229 8.707 -8.791 1.00 91.25 355 GLU A O 1
ATOM 2900 N N . GLN A 1 356 ? 6.642 7.589 -10.637 1.00 90.50 356 GLN A N 1
ATOM 2901 C CA . GLN A 1 356 ? 5.323 7.204 -10.120 1.00 90.50 356 GLN A CA 1
ATOM 2902 C C . GLN A 1 356 ? 5.416 6.329 -8.856 1.00 90.50 356 GLN A C 1
ATOM 2904 O O . GLN A 1 356 ? 4.596 6.472 -7.943 1.00 90.50 356 GLN A O 1
ATOM 2909 N N . LEU A 1 357 ? 6.417 5.448 -8.753 1.00 89.88 357 LEU A N 1
ATOM 2910 C CA . LEU A 1 357 ? 6.681 4.671 -7.537 1.00 89.88 357 LEU A CA 1
ATOM 2911 C C . LEU A 1 357 ? 7.194 5.550 -6.385 1.00 89.88 357 LEU A C 1
ATOM 2913 O O . LEU A 1 357 ? 6.748 5.368 -5.252 1.00 89.88 357 LEU A O 1
ATOM 2917 N N . GLN A 1 358 ? 8.054 6.538 -6.650 1.00 91.44 358 GLN A N 1
ATOM 2918 C CA . GLN A 1 358 ? 8.501 7.508 -5.641 1.00 91.44 358 GLN A CA 1
ATOM 2919 C C . GLN A 1 358 ? 7.334 8.362 -5.119 1.00 91.44 358 GLN A C 1
ATOM 2921 O O . GLN A 1 358 ? 7.180 8.523 -3.905 1.00 91.44 358 GLN A O 1
ATOM 2926 N N . ILE A 1 359 ? 6.451 8.835 -6.008 1.00 90.44 359 ILE A N 1
ATOM 2927 C CA . ILE A 1 359 ? 5.231 9.569 -5.639 1.00 90.44 359 ILE A CA 1
ATOM 2928 C C . ILE A 1 359 ? 4.333 8.700 -4.747 1.00 90.44 359 ILE A C 1
ATOM 2930 O O . ILE A 1 359 ? 3.934 9.155 -3.670 1.00 90.44 359 ILE A O 1
ATOM 2934 N N . LYS A 1 360 ? 4.071 7.439 -5.132 1.00 90.94 360 LYS A N 1
ATOM 2935 C CA . LYS A 1 360 ? 3.311 6.475 -4.312 1.00 90.94 360 LYS A CA 1
ATOM 2936 C C . LYS A 1 360 ? 3.960 6.249 -2.942 1.00 90.94 360 LYS A C 1
ATOM 2938 O O . LYS A 1 360 ? 3.266 6.326 -1.931 1.00 90.94 360 LYS A O 1
ATOM 2943 N N . ASN A 1 361 ? 5.278 6.057 -2.880 1.00 90.19 361 ASN A N 1
ATOM 2944 C CA . ASN A 1 361 ? 6.005 5.864 -1.622 1.00 90.19 361 ASN A CA 1
ATOM 2945 C C . ASN A 1 361 ? 5.896 7.099 -0.700 1.00 90.19 361 ASN A C 1
ATOM 2947 O O . ASN A 1 361 ? 5.636 6.972 0.496 1.00 90.19 361 ASN A O 1
ATOM 2951 N N . SER A 1 362 ? 5.962 8.314 -1.262 1.00 90.25 362 SER A N 1
ATOM 2952 C CA . SER A 1 362 ? 5.737 9.560 -0.507 1.00 90.25 362 SER A CA 1
ATOM 2953 C C . SER A 1 362 ? 4.321 9.669 0.080 1.00 90.25 362 SER A C 1
ATOM 2955 O O . SER A 1 362 ? 4.123 10.330 1.101 1.00 90.25 362 SER A O 1
ATOM 2957 N N . ALA A 1 363 ? 3.319 9.069 -0.571 1.00 89.44 363 ALA A N 1
ATOM 2958 C CA . ALA A 1 363 ? 1.939 9.045 -0.095 1.00 89.44 363 ALA A CA 1
ATOM 2959 C C . ALA A 1 363 ? 1.744 7.980 0.995 1.00 89.44 363 ALA A C 1
ATOM 2961 O O . ALA A 1 363 ? 1.113 8.267 2.010 1.00 89.44 363 ALA A O 1
ATOM 2962 N N . ILE A 1 364 ? 2.354 6.799 0.832 1.00 89.88 364 ILE A N 1
ATOM 2963 C CA . ILE A 1 364 ? 2.374 5.735 1.848 1.00 89.88 364 ILE A CA 1
ATOM 2964 C C . ILE A 1 364 ? 3.031 6.241 3.137 1.00 89.88 364 ILE A C 1
ATOM 2966 O O . ILE A 1 364 ? 2.430 6.119 4.200 1.00 89.88 364 ILE A O 1
ATOM 2970 N N . SER A 1 365 ? 4.200 6.885 3.049 1.00 89.19 365 SER A N 1
ATOM 2971 C CA . SER A 1 365 ? 4.905 7.438 4.216 1.00 89.19 365 SER A CA 1
ATOM 2972 C C . SER A 1 365 ? 4.039 8.442 4.999 1.00 89.19 365 SER A C 1
ATOM 2974 O O . SER A 1 365 ? 3.853 8.304 6.207 1.00 89.19 365 SER A O 1
ATOM 2976 N N . ARG A 1 366 ? 3.363 9.367 4.295 1.00 90.88 366 ARG A N 1
ATOM 2977 C CA . ARG A 1 366 ? 2.375 10.284 4.900 1.00 90.88 366 ARG A CA 1
ATOM 2978 C C . ARG A 1 366 ? 1.183 9.555 5.536 1.00 90.88 366 ARG A C 1
ATOM 2980 O O . ARG A 1 366 ? 0.663 10.018 6.548 1.00 90.88 366 ARG A O 1
ATOM 2987 N N . GLY A 1 367 ? 0.751 8.428 4.970 1.00 90.00 367 GLY A N 1
ATOM 2988 C CA . GLY A 1 367 ? -0.270 7.561 5.563 1.00 90.00 367 GLY A CA 1
ATOM 2989 C C . GLY A 1 367 ? 0.192 6.919 6.875 1.00 90.00 367 GLY A C 1
ATOM 2990 O O . GLY A 1 367 ? -0.548 6.939 7.856 1.00 90.00 367 GLY A O 1
ATOM 2991 N N . VAL A 1 368 ? 1.434 6.428 6.927 1.00 88.81 368 VAL A N 1
ATOM 2992 C CA . VAL A 1 368 ? 2.050 5.871 8.146 1.00 88.81 368 VAL A CA 1
ATOM 2993 C C . VAL A 1 368 ? 2.161 6.936 9.244 1.00 88.81 368 VAL A C 1
ATOM 2995 O O . VAL A 1 368 ? 1.785 6.672 10.386 1.00 88.81 368 VAL A O 1
ATOM 2998 N N . ASP A 1 369 ? 2.562 8.166 8.905 1.00 90.44 369 ASP A N 1
ATOM 2999 C CA . ASP A 1 369 ? 2.566 9.294 9.849 1.00 90.44 369 ASP A CA 1
ATOM 3000 C C . ASP A 1 369 ? 1.165 9.614 10.396 1.00 90.44 369 ASP A C 1
ATOM 3002 O O . ASP A 1 369 ? 1.010 9.910 11.585 1.00 90.44 369 ASP A O 1
ATOM 3006 N N . MET A 1 370 ? 0.118 9.547 9.566 1.00 91.00 370 MET A N 1
ATOM 3007 C CA . MET A 1 370 ? -1.263 9.719 10.035 1.00 91.00 370 MET A CA 1
ATOM 3008 C C . MET A 1 370 ? -1.679 8.590 10.987 1.00 91.00 370 MET A C 1
ATOM 3010 O O . MET A 1 370 ? -2.228 8.882 12.052 1.00 91.00 370 MET A O 1
ATOM 3014 N N . ILE A 1 371 ? -1.357 7.334 10.658 1.00 89.50 371 ILE A N 1
ATOM 3015 C CA . ILE A 1 371 ? -1.667 6.158 11.486 1.00 89.50 371 ILE A CA 1
ATOM 3016 C C . ILE A 1 371 ? -0.974 6.256 12.852 1.00 89.50 371 ILE A C 1
ATOM 3018 O O . ILE A 1 371 ? -1.665 6.210 13.872 1.00 89.50 371 ILE A O 1
ATOM 3022 N N . MET A 1 372 ? 0.338 6.522 12.900 1.00 89.25 372 MET A N 1
ATOM 3023 C CA . MET A 1 372 ? 1.071 6.732 14.161 1.00 89.25 372 MET A CA 1
ATOM 3024 C C . MET A 1 372 ? 0.469 7.869 15.003 1.00 89.25 372 MET A C 1
ATOM 3026 O O . MET A 1 372 ? 0.438 7.805 16.233 1.00 89.25 372 MET A O 1
ATOM 3030 N N . ASN A 1 373 ? -0.038 8.931 14.369 1.00 90.94 373 ASN A N 1
ATOM 3031 C CA . ASN A 1 373 ? -0.700 10.020 15.087 1.00 90.94 373 ASN A CA 1
ATOM 3032 C C . ASN A 1 373 ? -2.120 9.667 15.567 1.00 90.94 373 ASN A C 1
ATOM 3034 O O . ASN A 1 373 ? -2.566 10.248 16.559 1.00 90.94 373 ASN A O 1
ATOM 3038 N N . THR A 1 374 ? -2.824 8.720 14.937 1.00 90.50 374 THR A N 1
ATOM 3039 C CA . THR A 1 374 ? -4.069 8.149 15.489 1.00 90.50 374 THR A CA 1
ATOM 3040 C C . THR A 1 374 ? -3.805 7.154 16.618 1.00 90.50 374 THR A C 1
ATOM 3042 O O . THR A 1 374 ? -4.439 7.254 17.664 1.00 90.50 374 THR A O 1
ATOM 3045 N N . GLU A 1 375 ? -2.801 6.288 16.485 1.00 89.81 375 GLU A N 1
ATOM 3046 C CA . GLU A 1 375 ? -2.355 5.351 17.522 1.00 89.81 375 GLU A CA 1
ATOM 3047 C C . GLU A 1 375 ? -1.968 6.095 18.813 1.00 89.81 375 GLU A C 1
ATOM 3049 O O . GLU A 1 375 ? -2.473 5.796 19.893 1.00 89.81 375 GLU A O 1
ATOM 3054 N N . ARG A 1 376 ? -1.181 7.175 18.699 1.00 91.31 376 ARG A N 1
ATOM 3055 C CA . ARG A 1 376 ? -0.827 8.063 19.826 1.00 91.31 376 ARG A CA 1
ATOM 3056 C C . ARG A 1 376 ? -2.024 8.772 20.476 1.00 91.31 376 ARG A C 1
ATOM 3058 O O . ARG A 1 376 ? -1.890 9.236 21.611 1.00 91.31 376 ARG A O 1
ATOM 3065 N N . LYS A 1 377 ? -3.166 8.911 19.789 1.00 92.06 377 LYS A N 1
ATOM 3066 C CA . LYS A 1 377 ? -4.418 9.411 20.390 1.00 92.06 377 LYS A CA 1
ATOM 3067 C C . LYS A 1 377 ? -5.137 8.285 21.127 1.00 92.06 377 LYS A C 1
ATOM 3069 O O . LYS A 1 377 ? -5.434 8.455 22.305 1.00 92.06 377 LYS A O 1
ATOM 3074 N N . LEU A 1 378 ? -5.313 7.134 20.477 1.00 88.69 378 LEU A N 1
ATOM 3075 C CA . LEU A 1 378 ? -5.943 5.948 21.062 1.00 88.69 378 LEU A CA 1
ATOM 3076 C C . LEU A 1 378 ? -5.215 5.481 22.330 1.00 88.69 378 LEU A C 1
ATOM 3078 O O . LEU A 1 378 ? -5.863 5.235 23.340 1.00 88.69 378 LEU A O 1
ATOM 3082 N N . ALA A 1 379 ? -3.879 5.480 22.349 1.00 89.31 379 ALA A N 1
ATOM 3083 C CA . ALA A 1 379 ? -3.092 5.173 23.547 1.00 89.31 379 ALA A CA 1
ATOM 3084 C C . ALA A 1 379 ? -3.375 6.147 24.713 1.00 89.31 379 ALA A C 1
ATOM 3086 O O . ALA A 1 379 ? -3.508 5.729 25.864 1.00 89.31 379 ALA A O 1
ATOM 3087 N N . LYS A 1 380 ? -3.537 7.448 24.428 1.00 91.06 380 LYS A N 1
ATOM 3088 C CA . LYS A 1 380 ? -3.904 8.460 25.438 1.00 91.06 380 LYS A CA 1
ATOM 3089 C C . LYS A 1 380 ? -5.346 8.314 25.919 1.00 91.06 380 LYS A C 1
ATOM 3091 O O . LYS A 1 380 ? -5.634 8.631 27.068 1.00 91.06 380 LYS A O 1
ATOM 3096 N N . GLU A 1 381 ? -6.256 7.863 25.064 1.00 90.88 381 GLU A N 1
ATOM 3097 C CA . GLU A 1 381 ? -7.649 7.605 25.439 1.00 90.88 381 GLU A CA 1
ATOM 3098 C C . GLU A 1 381 ? -7.775 6.308 26.245 1.00 90.88 381 GLU A C 1
ATOM 3100 O O . GLU A 1 381 ? -8.410 6.320 27.296 1.00 90.88 381 GLU A O 1
ATOM 3105 N N . SER A 1 382 ? -7.054 5.251 25.863 1.00 87.94 382 SER A N 1
ATOM 3106 C CA . SER A 1 382 ? -6.910 4.018 26.643 1.00 87.94 382 SER A CA 1
ATOM 3107 C C . SER A 1 382 ? -6.327 4.284 28.035 1.00 87.94 382 SER A C 1
ATOM 3109 O O . SER A 1 382 ? -6.829 3.740 29.015 1.00 87.94 382 SER A O 1
ATOM 3111 N N . SER A 1 383 ? -5.327 5.168 28.156 1.00 88.38 383 SER A N 1
ATOM 3112 C CA . SER A 1 383 ? -4.787 5.590 29.459 1.00 88.38 383 SER A CA 1
ATOM 3113 C C . SER A 1 383 ? -5.861 6.248 30.333 1.00 88.38 383 SER A C 1
ATOM 3115 O O . SER A 1 383 ? -6.035 5.854 31.481 1.00 88.38 383 SER A O 1
ATOM 3117 N N . LYS A 1 384 ? -6.650 7.182 29.780 1.00 90.50 384 LYS A N 1
ATOM 3118 C CA . LYS A 1 384 ? -7.764 7.839 30.497 1.00 90.50 384 LYS A CA 1
ATOM 3119 C C . LYS A 1 384 ? -8.894 6.880 30.872 1.00 90.50 384 LYS A C 1
ATOM 3121 O O . LYS A 1 384 ? -9.606 7.119 31.844 1.00 90.50 384 LYS A O 1
ATOM 3126 N N . VAL A 1 385 ? -9.122 5.836 30.076 1.00 87.25 385 VAL A N 1
ATOM 3127 C CA . VAL A 1 385 ? -10.081 4.773 30.405 1.00 87.25 385 VAL A CA 1
ATOM 3128 C C . VAL A 1 385 ? -9.535 3.916 31.548 1.00 87.25 385 VAL A C 1
ATOM 3130 O O . VAL A 1 385 ? -10.276 3.644 32.485 1.00 87.25 385 VAL A O 1
ATOM 3133 N N . SER A 1 386 ? -8.241 3.581 31.537 1.00 88.50 386 SER A N 1
ATOM 3134 C CA . SER A 1 386 ? -7.583 2.860 32.634 1.00 88.50 386 SER A CA 1
ATOM 3135 C C . SER A 1 386 ? -7.616 3.643 33.952 1.00 88.50 386 SER A C 1
ATOM 3137 O O . SER A 1 386 ? -7.951 3.063 34.980 1.00 88.50 386 SER A O 1
ATOM 3139 N N . GLU A 1 387 ? -7.342 4.954 33.927 1.00 88.19 387 GLU A N 1
ATOM 3140 C CA . GLU A 1 387 ? -7.480 5.844 35.095 1.00 88.19 387 GLU A CA 1
ATOM 3141 C C . GLU A 1 387 ? -8.916 5.808 35.646 1.00 88.19 387 GLU A C 1
ATOM 3143 O O . GLU A 1 387 ? -9.122 5.548 36.827 1.00 88.19 387 GLU A O 1
ATOM 3148 N N . LYS A 1 388 ? -9.928 5.958 34.780 1.00 89.00 388 LYS A N 1
ATOM 3149 C CA . LYS A 1 388 ? -11.347 5.901 35.178 1.00 89.00 388 LYS A CA 1
ATOM 3150 C C . LYS A 1 388 ? -11.788 4.546 35.733 1.00 89.00 388 LYS A C 1
ATOM 3152 O O . LYS A 1 388 ? -12.669 4.515 36.588 1.00 89.00 388 LYS A O 1
ATOM 3157 N N . ILE A 1 389 ? -11.235 3.440 35.235 1.00 83.88 389 ILE A N 1
ATOM 3158 C CA . ILE A 1 389 ? -11.503 2.099 35.775 1.00 83.88 389 ILE A CA 1
ATOM 3159 C C . ILE A 1 389 ? -10.892 1.983 37.175 1.00 83.88 389 ILE A C 1
ATOM 3161 O O . ILE A 1 389 ? -11.571 1.543 38.097 1.00 83.88 389 ILE A O 1
ATOM 3165 N N . GLN A 1 390 ? -9.658 2.459 37.358 1.00 86.44 390 GLN A N 1
ATOM 3166 C CA . GLN A 1 390 ? -8.991 2.463 38.657 1.00 86.44 390 GLN A CA 1
ATOM 3167 C C . GLN A 1 390 ? -9.730 3.342 39.686 1.00 86.44 390 GLN A C 1
ATOM 3169 O O . GLN A 1 390 ? -9.956 2.900 40.813 1.00 86.44 390 GLN A O 1
ATOM 3174 N N . ASP A 1 391 ? -10.184 4.538 39.294 1.00 85.75 391 ASP A N 1
ATOM 3175 C CA . ASP A 1 391 ? -11.061 5.391 40.111 1.00 85.75 391 ASP A CA 1
ATOM 3176 C C . ASP A 1 391 ? -12.374 4.672 40.471 1.00 85.75 391 ASP A C 1
ATOM 3178 O O . ASP A 1 391 ? -12.820 4.706 41.622 1.00 85.75 391 ASP A O 1
ATOM 3182 N N . ALA A 1 392 ? -12.998 3.984 39.507 1.00 83.06 392 ALA A N 1
ATOM 3183 C CA . ALA A 1 392 ? -14.229 3.233 39.741 1.00 83.06 392 ALA A CA 1
ATOM 3184 C C . ALA A 1 392 ? -14.021 2.088 40.749 1.00 83.06 392 ALA A C 1
ATOM 3186 O O . ALA A 1 392 ? -14.821 1.954 41.678 1.00 83.06 392 ALA A O 1
ATOM 3187 N N . ASP A 1 393 ? -12.935 1.318 40.638 1.00 84.75 393 ASP A N 1
ATOM 3188 C CA . ASP A 1 393 ? -12.601 0.258 41.596 1.00 84.75 393 ASP A CA 1
ATOM 3189 C C . ASP A 1 393 ? -12.281 0.809 42.998 1.00 84.75 393 ASP A C 1
ATOM 3191 O O . ASP A 1 393 ? -12.714 0.218 43.993 1.00 84.75 393 ASP A O 1
ATOM 3195 N N . PHE A 1 394 ? -11.636 1.978 43.113 1.00 84.88 394 PHE A N 1
ATOM 3196 C CA . PHE A 1 394 ? -11.501 2.666 44.403 1.00 84.88 394 PHE A CA 1
ATOM 3197 C C . PHE A 1 394 ? -12.869 3.050 44.994 1.00 84.88 394 PHE A C 1
ATOM 3199 O O . PHE A 1 394 ? -13.149 2.715 46.146 1.00 84.88 394 PHE A O 1
ATOM 3206 N N . THR A 1 395 ? -13.769 3.667 44.215 1.00 84.19 395 THR A N 1
ATOM 3207 C CA . THR A 1 395 ? -15.115 4.011 44.724 1.00 84.19 395 THR A CA 1
ATOM 3208 C C . THR A 1 395 ? -15.946 2.777 45.091 1.00 84.19 395 THR A C 1
ATOM 3210 O O . THR A 1 395 ? -16.726 2.817 46.044 1.00 84.19 395 THR A O 1
ATOM 3213 N N . LYS A 1 396 ? -15.755 1.651 44.395 1.00 86.62 396 LYS A N 1
ATOM 3214 C CA . LYS A 1 396 ? -16.371 0.359 44.723 1.00 86.62 396 LYS A CA 1
ATOM 3215 C C . LYS A 1 396 ? -15.857 -0.184 46.061 1.00 86.62 396 LYS A C 1
ATOM 3217 O O . LYS A 1 396 ? -16.671 -0.604 46.884 1.00 86.62 396 LYS A O 1
ATOM 3222 N N . ALA A 1 397 ? -14.548 -0.122 46.312 1.00 83.88 397 ALA A N 1
ATOM 3223 C CA . ALA A 1 397 ? -13.957 -0.512 47.593 1.00 83.88 397 ALA A CA 1
ATOM 3224 C C . ALA A 1 397 ? -14.467 0.363 48.757 1.00 83.88 397 ALA A C 1
ATOM 3226 O O . ALA A 1 397 ? -14.826 -0.164 49.814 1.00 83.88 397 ALA A O 1
ATOM 3227 N N . ASP A 1 398 ? -14.601 1.678 48.548 1.00 83.06 398 ASP A N 1
ATOM 3228 C CA . ASP A 1 398 ? -15.222 2.591 49.517 1.00 83.06 398 ASP A CA 1
ATOM 3229 C C . ASP A 1 398 ? -16.697 2.242 49.780 1.00 83.06 398 ASP A C 1
ATOM 3231 O O . ASP A 1 398 ? -17.138 2.209 50.933 1.00 83.06 398 ASP A O 1
ATOM 3235 N N . ILE A 1 399 ? -17.471 1.915 48.738 1.00 82.50 399 ILE A N 1
ATOM 3236 C CA . ILE A 1 399 ? -18.866 1.467 48.872 1.00 82.50 399 ILE A CA 1
ATOM 3237 C C . ILE A 1 399 ? -18.952 0.158 49.674 1.00 82.50 399 ILE A C 1
ATOM 3239 O O . ILE A 1 399 ? -19.845 0.017 50.515 1.00 82.50 399 ILE A O 1
ATOM 3243 N N . GLU A 1 400 ? -18.026 -0.785 49.486 1.00 85.81 400 GLU A N 1
ATOM 3244 C CA . GLU A 1 400 ? -17.967 -2.028 50.265 1.00 85.81 400 GLU A CA 1
ATOM 3245 C C . GLU A 1 400 ? -17.559 -1.792 51.731 1.00 85.81 400 GLU A C 1
ATOM 3247 O O . GLU A 1 400 ? -18.177 -2.362 52.638 1.00 85.81 400 GLU A O 1
ATOM 3252 N N . LEU A 1 401 ? -16.618 -0.879 51.998 1.00 85.00 401 LEU A N 1
ATOM 3253 C CA . LEU A 1 401 ? -16.288 -0.406 53.349 1.00 85.00 401 LEU A CA 1
ATOM 3254 C C . LEU A 1 401 ? -17.501 0.236 54.040 1.00 85.00 401 LEU A C 1
ATOM 3256 O O . LEU A 1 401 ? -17.831 -0.101 55.183 1.00 85.00 401 LEU A O 1
ATOM 3260 N N . VAL A 1 402 ? -18.215 1.117 53.336 1.00 84.50 402 VAL A N 1
ATOM 3261 C CA . VAL A 1 402 ? -19.439 1.765 53.824 1.00 84.50 402 VAL A CA 1
ATOM 3262 C C . VAL A 1 402 ? -20.524 0.723 54.110 1.00 84.50 402 VAL A C 1
ATOM 3264 O O . VAL A 1 402 ? -21.092 0.736 55.208 1.00 84.50 402 VAL A O 1
ATOM 3267 N N . LYS A 1 403 ? -20.759 -0.226 53.194 1.00 85.38 403 LYS A N 1
ATOM 3268 C CA . LYS A 1 403 ? -21.698 -1.355 53.339 1.00 85.38 403 LYS A CA 1
ATOM 3269 C C . LYS A 1 403 ? -21.361 -2.225 54.554 1.00 85.38 403 LYS A C 1
ATOM 3271 O O . LYS A 1 403 ? -22.250 -2.520 55.351 1.00 85.38 403 LYS A O 1
ATOM 3276 N N . SER A 1 404 ? -20.084 -2.552 54.762 1.00 85.56 404 SER A N 1
ATOM 3277 C CA . SER A 1 404 ? -19.587 -3.266 55.949 1.00 85.56 404 SER A CA 1
ATOM 3278 C C . SER A 1 404 ? -19.837 -2.476 57.244 1.00 85.56 404 SER A C 1
ATOM 3280 O O . SER A 1 404 ? -20.296 -3.032 58.246 1.00 85.56 404 SER A O 1
ATOM 3282 N N . SER A 1 405 ? -19.639 -1.151 57.222 1.00 85.94 405 SER A N 1
ATOM 3283 C CA . SER A 1 405 ? -19.947 -0.281 58.366 1.00 85.94 405 SER A CA 1
ATOM 3284 C C . SER A 1 405 ? -21.447 -0.242 58.697 1.00 85.94 405 SER A C 1
ATOM 3286 O O . SER A 1 405 ? -21.816 -0.210 59.873 1.00 85.94 405 SER A O 1
ATOM 3288 N N . TYR A 1 406 ? -22.321 -0.269 57.684 1.00 83.75 406 TYR A N 1
ATOM 3289 C CA . TYR A 1 406 ? -23.772 -0.305 57.871 1.00 83.75 406 TYR A CA 1
ATOM 3290 C C . TYR A 1 406 ? -24.264 -1.672 58.347 1.00 83.75 406 TYR A C 1
ATOM 3292 O O . TYR A 1 406 ? -25.114 -1.709 59.232 1.00 83.75 406 TYR A O 1
ATOM 3300 N N . ALA A 1 407 ? -23.689 -2.774 57.855 1.00 84.88 407 ALA A N 1
ATOM 3301 C CA . ALA A 1 407 ? -23.982 -4.117 58.354 1.00 84.88 407 ALA A CA 1
ATOM 3302 C C . ALA A 1 407 ? -23.697 -4.225 59.864 1.00 84.88 407 ALA A C 1
ATOM 3304 O O . ALA A 1 407 ? -24.581 -4.604 60.628 1.00 84.88 407 ALA A O 1
ATOM 3305 N N . LYS A 1 408 ? -22.522 -3.762 60.318 1.00 89.19 408 LYS A N 1
ATOM 3306 C CA . LYS A 1 408 ? -22.154 -3.732 61.748 1.00 89.19 408 LYS A CA 1
ATOM 3307 C C . LYS A 1 408 ? -23.078 -2.840 62.592 1.00 89.19 408 LYS A C 1
ATOM 3309 O O . LYS A 1 408 ? -23.417 -3.194 63.718 1.00 89.19 408 LYS A O 1
ATOM 3314 N N . LYS A 1 409 ? -23.524 -1.693 62.060 1.00 86.88 409 LYS A N 1
ATOM 3315 C CA . LYS A 1 409 ? -24.514 -0.820 62.731 1.00 86.88 409 LYS A CA 1
ATOM 3316 C C . LYS A 1 409 ? -25.890 -1.488 62.842 1.00 86.88 409 LYS A C 1
ATOM 3318 O O . LYS A 1 409 ? -26.531 -1.376 63.884 1.00 86.88 409 LYS A O 1
ATOM 3323 N N . LEU A 1 410 ? -26.332 -2.182 61.792 1.00 85.94 410 LEU A N 1
ATOM 3324 C CA . LEU A 1 410 ? -27.595 -2.921 61.768 1.00 85.94 410 LEU A CA 1
ATOM 3325 C C . LEU A 1 410 ? -27.566 -4.101 62.749 1.00 85.94 410 LEU A C 1
ATOM 3327 O O . LEU A 1 410 ? -28.505 -4.282 63.515 1.00 85.94 410 LEU A O 1
ATOM 3331 N N . GLU A 1 411 ? -26.468 -4.854 62.784 1.00 88.00 411 GLU A N 1
ATOM 3332 C CA . GLU A 1 411 ? -26.241 -5.951 63.728 1.00 88.00 411 GLU A CA 1
ATOM 3333 C C . GLU A 1 411 ? -26.249 -5.466 65.187 1.00 88.00 411 GLU A C 1
ATOM 3335 O O . GLU A 1 411 ? -26.971 -6.017 66.020 1.00 88.00 411 GLU A O 1
ATOM 3340 N N . ALA A 1 412 ? -25.544 -4.369 65.489 1.00 86.44 412 ALA A N 1
ATOM 3341 C CA . ALA A 1 412 ? -25.576 -3.741 66.810 1.00 86.44 412 ALA A CA 1
ATOM 3342 C C . ALA A 1 412 ? -26.987 -3.255 67.200 1.00 86.44 412 ALA A C 1
ATOM 3344 O O . ALA A 1 412 ? -27.413 -3.454 68.339 1.00 86.44 412 ALA A O 1
ATOM 3345 N N . SER A 1 413 ? -27.738 -2.675 66.258 1.00 84.69 413 SER A N 1
ATOM 3346 C CA . SER A 1 413 ? -29.120 -2.233 66.488 1.00 84.69 413 SER A CA 1
ATOM 3347 C C . SER A 1 413 ? -30.084 -3.410 66.689 1.00 84.69 413 SER A C 1
ATOM 3349 O O . SER A 1 413 ? -30.938 -3.354 67.572 1.00 84.69 413 SER A O 1
ATOM 3351 N N . ASN A 1 414 ? -29.903 -4.518 65.964 1.00 86.81 414 ASN A N 1
ATOM 3352 C CA . ASN A 1 414 ? -30.648 -5.762 66.174 1.00 86.81 414 ASN A CA 1
ATOM 3353 C C . ASN A 1 414 ? -30.337 -6.386 67.546 1.00 86.81 414 ASN A C 1
ATOM 3355 O O . ASN A 1 414 ? -31.238 -6.900 68.213 1.00 86.81 414 ASN A O 1
ATOM 3359 N N . LEU A 1 415 ? -29.084 -6.316 68.007 1.00 90.00 415 LEU A N 1
ATOM 3360 C CA . LEU A 1 415 ? -28.696 -6.759 69.348 1.00 90.00 415 LEU A CA 1
ATOM 3361 C C . LEU A 1 415 ? -29.336 -5.886 70.443 1.00 90.00 415 LEU A C 1
ATOM 3363 O O . LEU A 1 415 ? -29.820 -6.416 71.442 1.00 90.00 415 LEU A O 1
ATOM 3367 N N . GLU A 1 416 ? -29.380 -4.565 70.257 1.00 86.75 416 GLU A N 1
ATOM 3368 C CA . GLU A 1 416 ? -30.058 -3.631 71.168 1.00 86.75 416 GLU A CA 1
ATOM 3369 C C . GLU A 1 416 ? -31.583 -3.838 71.176 1.00 86.75 416 GLU A C 1
ATOM 3371 O O . GLU A 1 416 ? -32.185 -3.927 72.247 1.00 86.75 416 GLU A O 1
ATOM 3376 N N . TYR A 1 417 ? -32.203 -4.028 70.008 1.00 87.81 417 TYR A N 1
ATOM 3377 C CA . TYR A 1 417 ? -33.617 -4.389 69.881 1.00 87.81 417 TYR A CA 1
ATOM 3378 C C . TYR A 1 417 ? -33.941 -5.693 70.621 1.00 87.81 417 TYR A C 1
ATOM 3380 O O . TYR A 1 417 ? -34.915 -5.749 71.370 1.00 87.81 417 TYR A O 1
ATOM 3388 N N . ASN A 1 418 ? -33.111 -6.731 70.475 1.00 85.62 418 ASN A N 1
ATOM 3389 C CA . ASN A 1 418 ? -33.314 -8.003 71.171 1.00 85.62 418 ASN A CA 1
ATOM 3390 C C . ASN A 1 418 ? -33.126 -7.881 72.694 1.00 85.62 418 ASN A C 1
ATOM 3392 O O . ASN A 1 418 ? -33.882 -8.500 73.443 1.00 85.62 418 ASN A O 1
ATOM 3396 N N . LYS A 1 419 ? -32.199 -7.038 73.176 1.00 88.62 419 LYS A N 1
ATOM 3397 C CA . LYS A 1 419 ? -32.092 -6.701 74.610 1.00 88.62 419 LYS A CA 1
ATOM 3398 C C . LYS A 1 419 ? -33.366 -6.021 75.116 1.00 88.62 419 LYS A C 1
ATOM 3400 O O . LYS A 1 419 ? -33.984 -6.528 76.047 1.00 88.62 419 LYS A O 1
ATOM 3405 N N . LEU A 1 420 ? -33.817 -4.959 74.446 1.00 86.38 420 LEU A N 1
ATOM 3406 C CA . LEU A 1 420 ? -35.047 -4.235 74.792 1.00 86.38 420 LEU A CA 1
ATOM 3407 C C . LEU A 1 420 ? -36.295 -5.132 74.734 1.00 86.38 420 LEU A C 1
ATOM 3409 O O . LEU A 1 420 ? -37.174 -5.020 75.584 1.00 86.38 420 LEU A O 1
ATOM 3413 N N . ARG A 1 421 ? -36.370 -6.059 73.771 1.00 88.31 421 ARG A N 1
ATOM 3414 C CA . ARG A 1 421 ? -37.440 -7.062 73.665 1.00 88.31 421 ARG A CA 1
ATOM 3415 C C . ARG A 1 421 ? -37.441 -8.025 74.857 1.00 88.31 421 ARG A C 1
ATOM 3417 O O . ARG A 1 421 ? -38.512 -8.347 75.367 1.00 88.31 421 ARG A O 1
ATOM 3424 N N . ASN A 1 422 ? -36.267 -8.451 75.319 1.00 89.12 422 ASN A N 1
ATOM 3425 C CA . ASN A 1 422 ? -36.133 -9.322 76.487 1.00 89.12 422 ASN A CA 1
ATOM 3426 C C . ASN A 1 422 ? -36.449 -8.571 77.794 1.00 89.12 422 ASN A C 1
ATOM 3428 O O . ASN A 1 422 ? -37.181 -9.096 78.628 1.00 89.12 422 ASN A O 1
ATOM 3432 N N . GLU A 1 423 ? -35.996 -7.323 77.946 1.00 87.44 423 GLU A N 1
ATOM 3433 C CA . GLU A 1 423 ? -36.375 -6.438 79.063 1.00 87.44 423 GLU A CA 1
ATOM 3434 C C . GLU A 1 423 ? -37.893 -6.183 79.104 1.00 87.44 423 GLU A C 1
ATOM 3436 O O . GLU A 1 423 ? -38.512 -6.224 80.173 1.00 87.44 423 GLU A O 1
ATOM 3441 N N . LEU A 1 424 ? -38.526 -5.991 77.940 1.00 85.56 424 LEU A N 1
ATOM 3442 C CA . LEU A 1 424 ? -39.980 -5.882 77.822 1.00 85.56 424 LEU A CA 1
ATOM 3443 C C . LEU A 1 424 ? -40.677 -7.187 78.240 1.00 85.56 424 LEU A C 1
ATOM 3445 O O . LEU A 1 424 ? -41.691 -7.149 78.930 1.00 85.56 424 LEU A O 1
ATOM 3449 N N . PHE A 1 425 ? -40.135 -8.350 77.868 1.00 87.62 425 PHE A N 1
ATOM 3450 C CA . PHE A 1 425 ? -40.700 -9.647 78.250 1.00 87.62 425 PHE A CA 1
ATOM 3451 C C . PHE A 1 425 ? -40.595 -9.912 79.761 1.00 87.62 425 PHE A C 1
ATOM 3453 O O . PHE A 1 425 ? -41.565 -10.369 80.370 1.00 87.62 425 PHE A O 1
ATOM 3460 N N . VAL A 1 426 ? -39.459 -9.572 80.383 1.00 87.88 426 VAL A N 1
ATOM 3461 C CA . VAL A 1 426 ? -39.278 -9.625 81.845 1.00 87.88 426 VAL A CA 1
ATOM 3462 C C . VAL A 1 426 ? -40.279 -8.700 82.535 1.00 87.88 426 VAL A C 1
ATOM 3464 O O . VAL A 1 426 ? -41.083 -9.170 83.336 1.00 87.88 426 VAL A O 1
ATOM 3467 N N . THR A 1 427 ? -40.335 -7.422 82.150 1.00 84.12 427 THR A N 1
ATOM 3468 C CA . THR A 1 427 ? -41.253 -6.453 82.777 1.00 84.12 427 THR A CA 1
ATOM 3469 C C . THR A 1 427 ? -42.734 -6.779 82.550 1.00 84.12 427 THR A C 1
ATOM 3471 O O . THR A 1 427 ? -43.546 -6.544 83.443 1.00 84.12 427 THR A O 1
ATOM 3474 N N . ILE A 1 428 ? -43.115 -7.395 81.424 1.00 83.81 428 ILE A N 1
ATOM 3475 C CA . ILE A 1 428 ? -44.470 -7.942 81.218 1.00 83.81 428 ILE A CA 1
ATOM 3476 C C . ILE A 1 428 ? -44.776 -9.070 82.215 1.00 83.81 428 ILE A C 1
ATOM 3478 O O . ILE A 1 428 ? -45.895 -9.144 82.729 1.00 83.81 428 ILE A O 1
ATOM 3482 N N . ASN A 1 429 ? -43.812 -9.943 82.510 1.00 86.31 429 ASN A N 1
ATOM 3483 C CA . ASN A 1 429 ? -43.995 -11.010 83.493 1.00 86.31 429 ASN A CA 1
ATOM 3484 C C . ASN A 1 429 ? -44.007 -10.472 84.933 1.00 86.31 429 ASN A C 1
ATOM 3486 O O . ASN A 1 429 ? -44.852 -10.902 85.714 1.00 86.31 429 ASN A O 1
ATOM 3490 N N . ASP A 1 430 ? -43.199 -9.463 85.261 1.00 85.81 430 ASP A N 1
ATOM 3491 C CA . ASP A 1 430 ? -43.278 -8.762 86.549 1.00 85.81 430 ASP A CA 1
ATOM 3492 C C . ASP A 1 430 ? -44.645 -8.088 86.741 1.00 85.81 430 ASP A C 1
ATOM 3494 O O . ASP A 1 430 ? -45.279 -8.260 87.780 1.00 85.81 430 ASP A O 1
ATOM 3498 N N . ILE A 1 431 ? -45.165 -7.407 85.712 1.00 82.38 431 ILE A N 1
ATOM 3499 C CA . ILE A 1 431 ? -46.510 -6.809 85.727 1.00 82.38 431 ILE A CA 1
ATOM 3500 C C . ILE A 1 431 ? -47.596 -7.884 85.890 1.00 82.38 431 ILE A C 1
ATOM 3502 O O . ILE A 1 431 ? -48.564 -7.666 86.618 1.00 82.38 431 ILE A O 1
ATOM 3506 N N . ARG A 1 432 ? -47.454 -9.062 85.264 1.00 84.88 432 ARG A N 1
ATOM 3507 C CA . ARG A 1 432 ? -48.368 -10.202 85.479 1.00 84.88 432 ARG A CA 1
ATOM 3508 C C . ARG A 1 432 ? -48.303 -10.716 86.919 1.00 84.88 432 ARG A C 1
ATOM 3510 O O . ARG A 1 432 ? -49.354 -10.970 87.504 1.00 84.88 432 ARG A O 1
ATOM 3517 N N . ASN A 1 433 ? -47.107 -10.827 87.492 1.00 86.12 433 ASN A N 1
ATOM 3518 C CA . ASN A 1 433 ? -46.894 -11.278 88.866 1.00 86.12 433 ASN A CA 1
ATOM 3519 C C . ASN A 1 433 ? -47.484 -10.283 89.879 1.00 86.12 433 ASN A C 1
ATOM 3521 O O . ASN A 1 433 ? -48.237 -10.690 90.761 1.00 86.12 433 ASN A O 1
ATOM 3525 N N . GLU A 1 434 ? -47.234 -8.982 89.713 1.00 81.75 434 GLU A N 1
ATOM 3526 C CA . GLU A 1 434 ? -47.856 -7.916 90.513 1.00 81.75 434 GLU A CA 1
ATOM 3527 C C . GLU A 1 434 ? -49.386 -7.912 90.368 1.00 81.75 434 GLU A C 1
ATOM 3529 O O . GLU A 1 434 ? -50.099 -7.838 91.368 1.00 81.75 434 GLU A O 1
ATOM 3534 N N . ARG A 1 435 ? -49.919 -8.073 89.145 1.00 83.38 435 ARG A N 1
ATOM 3535 C CA . ARG A 1 435 ? -51.371 -8.172 88.914 1.00 83.38 435 ARG A CA 1
ATOM 3536 C C . ARG A 1 435 ? -51.985 -9.382 89.619 1.00 83.38 435 ARG A C 1
ATOM 3538 O O . ARG A 1 435 ? -53.106 -9.283 90.112 1.00 83.38 435 ARG A O 1
ATOM 3545 N N . ASN A 1 436 ? -51.278 -10.510 89.663 1.00 84.56 436 ASN A N 1
ATOM 3546 C CA . ASN A 1 436 ? -51.739 -11.701 90.370 1.00 84.56 436 ASN A CA 1
ATOM 3547 C C . ASN A 1 436 ? -51.728 -11.463 91.889 1.00 84.56 436 ASN A C 1
ATOM 3549 O O . ASN A 1 436 ? -52.792 -11.558 92.490 1.00 84.56 436 ASN A O 1
ATOM 3553 N N . LYS A 1 437 ? -50.625 -10.974 92.482 1.00 84.19 437 LYS A N 1
ATOM 3554 C CA . LYS A 1 437 ? -50.587 -10.568 93.906 1.00 84.19 437 LYS A CA 1
ATOM 3555 C C . LYS A 1 437 ? -51.719 -9.600 94.272 1.00 84.19 437 LYS A C 1
ATOM 3557 O O . LYS A 1 437 ? -52.361 -9.760 95.305 1.00 84.19 437 LYS A O 1
ATOM 3562 N N . ALA A 1 438 ? -51.981 -8.600 93.426 1.00 75.69 438 ALA A N 1
ATOM 3563 C CA . ALA A 1 438 ? -53.051 -7.626 93.636 1.00 75.69 438 ALA A CA 1
ATOM 3564 C C . ALA A 1 438 ? -54.453 -8.259 93.545 1.00 75.69 438 ALA A C 1
ATOM 3566 O O . ALA A 1 438 ? -55.345 -7.890 94.309 1.00 75.69 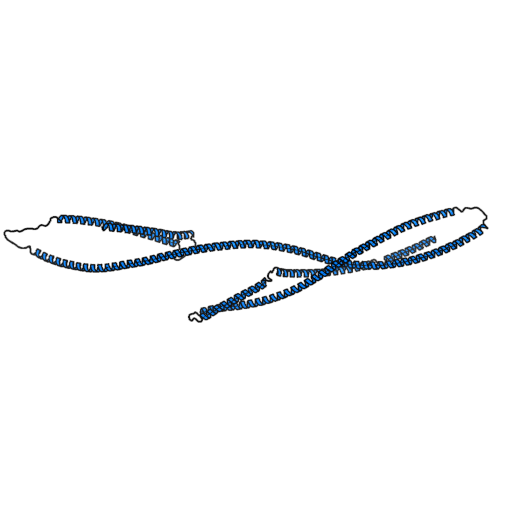438 ALA A O 1
ATOM 3567 N N . ARG A 1 439 ? -54.650 -9.241 92.653 1.00 82.56 439 ARG A N 1
ATOM 3568 C CA . ARG A 1 439 ? -55.883 -10.040 92.564 1.00 82.56 439 ARG A CA 1
ATOM 3569 C C . ARG A 1 439 ? -56.070 -10.925 93.797 1.00 82.56 439 ARG A C 1
ATOM 3571 O O . ARG A 1 439 ? -57.187 -11.018 94.304 1.00 82.56 439 ARG A O 1
ATOM 3578 N N . ASP A 1 440 ? -55.002 -11.541 94.284 1.00 82.31 440 ASP A N 1
ATOM 3579 C CA . ASP A 1 440 ? -55.034 -12.417 95.453 1.00 82.31 440 ASP A CA 1
ATOM 3580 C C . ASP A 1 440 ? -55.340 -11.596 96.714 1.00 82.31 440 ASP A C 1
ATOM 3582 O O . ASP A 1 440 ? -56.274 -11.919 97.446 1.00 82.31 440 ASP A O 1
ATOM 3586 N N . ALA A 1 441 ? -54.678 -10.446 96.892 1.00 77.25 441 ALA A N 1
ATOM 3587 C CA . ALA A 1 441 ? -54.982 -9.479 97.948 1.00 77.25 441 ALA A CA 1
ATOM 3588 C C . ALA A 1 441 ? -56.428 -8.951 97.872 1.00 77.25 441 ALA A C 1
ATOM 3590 O O . ALA A 1 441 ? -57.124 -8.914 98.884 1.00 77.25 441 ALA A O 1
ATOM 3591 N N . TYR A 1 442 ? -56.931 -8.618 96.677 1.00 79.88 442 TYR A N 1
ATOM 3592 C CA . TYR A 1 442 ? -58.341 -8.249 96.485 1.00 79.88 442 TYR A CA 1
ATOM 3593 C C . TYR A 1 442 ? -59.302 -9.388 96.871 1.00 79.88 442 TYR A C 1
ATOM 3595 O O . TYR A 1 442 ? -60.373 -9.139 97.422 1.00 79.88 442 TYR A O 1
ATOM 3603 N N . THR A 1 443 ? -58.917 -10.642 96.620 1.00 79.44 443 THR A N 1
ATOM 3604 C CA . THR A 1 443 ? -59.706 -11.832 96.979 1.00 79.44 443 THR A CA 1
ATOM 3605 C C . THR A 1 443 ? -59.706 -12.065 98.496 1.00 79.44 443 THR A C 1
ATOM 3607 O O . THR A 1 443 ? -60.754 -12.373 99.067 1.00 79.44 443 THR A O 1
ATOM 3610 N N . VAL A 1 444 ? -58.576 -11.822 99.172 1.00 78.62 444 VAL A N 1
ATOM 3611 C CA . VAL A 1 444 ? -58.496 -11.784 100.641 1.00 78.62 444 VAL A CA 1
ATOM 3612 C C . VAL A 1 444 ? -59.416 -10.692 101.189 1.00 78.62 444 VAL A C 1
ATOM 3614 O O . VAL A 1 444 ? -60.322 -11.014 101.957 1.00 78.62 444 VAL A O 1
ATOM 3617 N N . SER A 1 445 ? -59.310 -9.444 100.724 1.00 73.81 445 SER A N 1
ATOM 3618 C CA . SER A 1 445 ? -60.161 -8.351 101.218 1.00 73.81 445 SER A CA 1
ATOM 3619 C C . SER A 1 445 ? -61.648 -8.507 100.875 1.00 73.81 445 SER A C 1
ATOM 3621 O O . SER A 1 445 ? -62.497 -8.076 101.651 1.00 73.81 445 SER A O 1
ATOM 3623 N N . GLN A 1 446 ? -62.007 -9.196 99.786 1.00 74.56 446 GLN A N 1
ATOM 3624 C CA . GLN A 1 446 ? -63.380 -9.668 99.539 1.00 74.56 446 GLN A CA 1
ATOM 3625 C C . GLN A 1 446 ? -63.866 -10.614 100.657 1.00 74.56 446 GLN A C 1
ATOM 3627 O O . GLN A 1 446 ? -64.987 -10.471 101.151 1.00 74.56 446 GLN A O 1
ATOM 3632 N N . SER A 1 447 ? -63.026 -11.561 101.092 1.00 76.75 447 SER A N 1
ATOM 3633 C CA . SER A 1 447 ? -63.351 -12.504 102.174 1.00 76.75 447 SER A CA 1
ATOM 3634 C C . SER A 1 447 ? -63.430 -11.828 103.556 1.00 76.75 447 SER A C 1
ATOM 3636 O O . SER A 1 447 ? -64.351 -12.104 104.335 1.00 76.75 447 SER A O 1
ATOM 3638 N N . GLU A 1 448 ? -62.545 -10.865 103.827 1.00 76.94 448 GLU A N 1
ATOM 3639 C CA . GLU A 1 448 ? -62.556 -10.030 105.036 1.00 76.94 448 GLU A CA 1
ATOM 3640 C C . GLU A 1 448 ? -63.802 -9.140 105.080 1.00 76.94 448 GLU A C 1
ATOM 3642 O O . GLU A 1 448 ? -64.492 -9.079 106.093 1.00 76.94 448 GLU A O 1
ATOM 3647 N N . LEU A 1 449 ? -64.170 -8.508 103.961 1.00 74.69 449 LEU A N 1
ATOM 3648 C CA . LEU A 1 449 ? -65.377 -7.684 103.858 1.00 74.69 449 LEU A CA 1
ATOM 3649 C C . LEU A 1 449 ? -66.654 -8.529 104.018 1.00 74.69 449 LEU A C 1
ATOM 3651 O O . LEU A 1 449 ? -67.644 -8.056 104.582 1.00 74.69 449 LEU A O 1
ATOM 3655 N N . LYS A 1 450 ? -66.633 -9.804 103.604 1.00 76.69 450 LYS A N 1
ATOM 3656 C CA . LYS A 1 450 ? -67.727 -10.763 103.834 1.00 76.69 450 LYS A CA 1
ATOM 3657 C C . LYS A 1 450 ? -67.859 -11.148 105.315 1.00 76.69 450 LYS A C 1
ATOM 3659 O O . LYS A 1 450 ? -68.978 -11.167 105.829 1.00 76.69 450 LYS A O 1
ATOM 3664 N N . THR A 1 451 ? -66.753 -11.388 106.023 1.00 73.25 451 THR A N 1
ATOM 3665 C CA . THR A 1 451 ? -66.780 -11.636 107.481 1.00 73.25 451 THR A CA 1
ATOM 3666 C C . THR A 1 451 ? -67.093 -10.374 108.292 1.00 73.25 451 THR A C 1
ATOM 3668 O O . THR A 1 451 ? -67.820 -10.461 109.281 1.00 73.25 451 THR A O 1
ATOM 3671 N N . LEU A 1 452 ? -66.661 -9.189 107.851 1.00 73.44 452 LEU A N 1
ATOM 3672 C CA . LEU A 1 452 ? -67.060 -7.897 108.426 1.00 73.44 452 LEU A CA 1
ATOM 3673 C C . LEU A 1 452 ? -68.555 -7.615 108.245 1.00 73.44 452 LEU A C 1
ATOM 3675 O O . LEU A 1 452 ? -69.194 -7.198 109.206 1.00 73.44 452 LEU A O 1
ATOM 3679 N N . LYS A 1 453 ? -69.147 -7.904 107.077 1.00 72.50 453 LYS A N 1
ATOM 3680 C CA . LYS A 1 453 ? -70.609 -7.825 106.882 1.00 72.50 453 LYS A CA 1
ATOM 3681 C C . LYS A 1 453 ? -71.370 -8.772 107.814 1.00 72.50 453 LYS A C 1
ATOM 3683 O O . LYS A 1 453 ? -72.371 -8.361 108.394 1.00 72.50 453 LYS A O 1
ATOM 3688 N N . LEU A 1 454 ? -70.875 -9.997 108.010 1.00 72.81 454 LEU A N 1
ATOM 3689 C CA . LEU A 1 454 ? -71.429 -10.939 108.989 1.00 72.81 454 LEU A CA 1
ATOM 3690 C C . LEU A 1 454 ? -71.366 -10.376 110.418 1.00 72.81 454 LEU A C 1
ATOM 3692 O O . LEU A 1 454 ? -72.403 -10.284 111.074 1.00 72.81 454 LEU A O 1
ATOM 3696 N N . LYS A 1 455 ? -70.196 -9.905 110.875 1.00 74.19 455 LYS A N 1
ATOM 3697 C CA . LYS A 1 455 ? -70.047 -9.264 112.196 1.00 74.19 455 LYS A CA 1
ATOM 3698 C C . LYS A 1 455 ? -70.955 -8.040 112.356 1.00 74.19 455 LYS A C 1
ATOM 3700 O O . LYS A 1 455 ? -71.625 -7.915 113.373 1.00 74.19 455 LYS A O 1
ATOM 3705 N N . TYR A 1 456 ? -71.039 -7.182 111.339 1.00 71.81 456 TYR A N 1
ATOM 3706 C CA . TYR A 1 456 ? -71.913 -6.007 111.339 1.00 71.81 456 TYR A CA 1
ATOM 3707 C C . TYR A 1 456 ? -73.398 -6.386 111.443 1.00 71.81 456 TYR A C 1
ATOM 3709 O O . TYR A 1 456 ? -74.130 -5.748 112.193 1.00 71.81 456 TYR A O 1
ATOM 3717 N N . SER A 1 457 ? -73.840 -7.459 110.773 1.00 68.81 457 SER A N 1
ATOM 3718 C CA . SER A 1 457 ? -75.210 -7.974 110.928 1.00 68.81 457 SER A CA 1
ATOM 3719 C C . SER A 1 457 ? -75.488 -8.524 112.337 1.00 68.81 457 SER A C 1
ATOM 3721 O O . SER A 1 457 ? -76.580 -8.326 112.864 1.00 68.81 457 SER A O 1
ATOM 3723 N N . GLY A 1 458 ? -74.484 -9.123 112.992 1.00 69.44 458 GLY A N 1
ATOM 3724 C CA . GLY A 1 458 ? -74.557 -9.513 114.405 1.00 69.44 458 GLY A CA 1
ATOM 3725 C C . GLY A 1 458 ? -74.748 -8.303 115.322 1.00 69.44 458 GLY A C 1
ATOM 3726 O O . GLY A 1 458 ? -75.718 -8.249 116.071 1.00 69.44 458 GLY A O 1
ATOM 3727 N N . VAL A 1 459 ? -73.902 -7.279 115.172 1.00 71.88 459 VAL A N 1
ATOM 3728 C CA . VAL A 1 459 ? -74.000 -6.025 115.941 1.00 71.88 459 VAL A CA 1
ATOM 3729 C C . VAL A 1 459 ? -75.317 -5.284 115.667 1.00 71.88 459 VAL A C 1
ATOM 3731 O O . VAL A 1 459 ? -75.902 -4.709 116.582 1.00 71.88 459 VAL A O 1
ATOM 3734 N N . GLN A 1 460 ? -75.854 -5.319 114.440 1.00 66.44 460 GLN A N 1
ATOM 3735 C CA . GLN A 1 460 ? -77.188 -4.772 114.156 1.00 66.44 460 GLN A CA 1
ATOM 3736 C C . GLN A 1 460 ? -78.300 -5.509 114.920 1.00 66.44 460 GLN A C 1
ATOM 3738 O O . GLN A 1 460 ? -79.229 -4.855 115.399 1.00 66.44 460 GLN A O 1
ATOM 3743 N N . ASN A 1 461 ? -78.197 -6.832 115.081 1.00 71.69 461 ASN A N 1
ATOM 3744 C CA . ASN A 1 461 ? -79.140 -7.611 115.884 1.00 71.69 461 ASN A CA 1
ATOM 3745 C C . ASN A 1 461 ? -79.000 -7.297 117.383 1.00 71.69 461 ASN A C 1
ATOM 3747 O O . ASN A 1 461 ? -80.010 -7.050 118.038 1.00 71.69 461 ASN A O 1
ATOM 3751 N N . GLU A 1 462 ? -77.777 -7.196 117.913 1.00 70.06 462 GLU A N 1
ATOM 3752 C CA . GLU A 1 462 ? -77.522 -6.770 119.301 1.00 70.06 462 GLU A CA 1
ATOM 3753 C C . GLU A 1 462 ? -78.088 -5.365 119.576 1.00 70.06 462 GLU A C 1
ATOM 3755 O O . GLU A 1 462 ? -78.792 -5.150 120.561 1.00 70.06 462 GLU A O 1
ATOM 3760 N N . VAL A 1 463 ? -77.878 -4.408 118.665 1.00 69.38 463 VAL A N 1
ATOM 3761 C CA . VAL A 1 463 ? -78.457 -3.055 118.752 1.00 69.38 463 VAL A CA 1
ATOM 3762 C C . VAL A 1 463 ? -79.990 -3.079 118.652 1.00 69.38 463 VAL A C 1
ATOM 3764 O O . VAL A 1 463 ? -80.659 -2.257 119.285 1.00 69.38 463 VAL A O 1
ATOM 3767 N N . ALA A 1 464 ? -80.578 -4.017 117.904 1.00 69.94 464 ALA A N 1
ATOM 3768 C CA . ALA A 1 464 ? -82.027 -4.209 117.857 1.00 69.94 464 ALA A CA 1
ATOM 3769 C C . ALA A 1 464 ? -82.583 -4.816 119.162 1.00 69.94 464 ALA A C 1
ATOM 3771 O O . ALA A 1 464 ? -83.653 -4.399 119.615 1.00 69.94 464 ALA A O 1
ATOM 3772 N N . GLU A 1 465 ? -81.860 -5.735 119.808 1.00 69.75 465 GLU A N 1
ATOM 3773 C CA . GLU A 1 465 ? -82.213 -6.250 121.136 1.00 69.75 465 GLU A CA 1
ATOM 3774 C C . GLU A 1 465 ? -82.064 -5.192 122.230 1.00 69.75 465 GLU A C 1
ATOM 3776 O O . GLU A 1 465 ? -82.976 -5.019 123.038 1.00 69.75 465 GLU A O 1
ATOM 3781 N N . LEU A 1 466 ? -80.977 -4.417 122.226 1.00 70.81 466 LEU A N 1
ATOM 3782 C CA . LEU A 1 466 ? -80.787 -3.298 123.150 1.00 70.81 466 LEU A CA 1
ATOM 3783 C C . LEU A 1 466 ? -81.901 -2.252 122.985 1.00 70.81 466 LEU A C 1
ATOM 3785 O O . LEU A 1 466 ? -82.464 -1.796 123.978 1.00 70.81 466 LEU A O 1
ATOM 3789 N N . LYS A 1 467 ? -82.328 -1.950 121.748 1.00 67.75 467 LYS A N 1
ATOM 3790 C CA . LYS A 1 467 ? -83.512 -1.106 121.491 1.00 67.75 467 LYS A CA 1
ATOM 3791 C C . LYS A 1 467 ? -84.830 -1.723 121.979 1.00 67.75 467 LYS A C 1
ATOM 3793 O O . LYS A 1 467 ? -85.736 -0.965 122.328 1.00 67.75 467 LYS A O 1
ATOM 3798 N N . LYS A 1 468 ? -84.967 -3.055 122.028 1.00 71.19 468 LYS A N 1
ATOM 3799 C CA . LYS A 1 468 ? -86.121 -3.726 122.661 1.00 71.19 468 LYS A CA 1
ATOM 3800 C C . LYS A 1 468 ? -86.068 -3.615 124.188 1.00 71.19 468 LYS A C 1
ATOM 3802 O O . LYS A 1 468 ? -87.071 -3.220 124.774 1.00 71.19 468 LYS A O 1
ATOM 3807 N N . ARG A 1 469 ? -84.917 -3.892 124.817 1.00 69.56 469 ARG A N 1
ATOM 3808 C CA . ARG A 1 469 ? -84.725 -3.774 126.278 1.00 69.56 469 ARG A CA 1
ATOM 3809 C C . ARG A 1 469 ? -84.982 -2.345 126.763 1.00 69.56 469 ARG A C 1
ATOM 3811 O O . ARG A 1 469 ? -85.821 -2.149 127.634 1.00 69.56 469 ARG A O 1
ATOM 3818 N N . LEU A 1 470 ? -84.386 -1.352 126.099 1.00 68.31 470 LEU A N 1
ATOM 3819 C CA . LEU A 1 470 ? -84.571 0.067 126.421 1.00 68.31 470 LEU A CA 1
ATOM 3820 C C . LEU A 1 470 ? -86.045 0.505 126.313 1.00 68.31 470 LEU A C 1
ATOM 3822 O O . LEU A 1 470 ? -86.539 1.245 127.159 1.00 68.31 470 LEU A O 1
ATOM 3826 N N . LYS A 1 471 ? -86.787 0.017 125.305 1.00 67.06 471 LYS A N 1
ATOM 3827 C CA . LYS A 1 471 ? -88.238 0.263 125.199 1.00 67.06 471 LYS A CA 1
ATOM 3828 C C . LYS A 1 471 ? -89.042 -0.375 126.337 1.00 67.06 471 LYS A C 1
ATOM 3830 O O . LYS A 1 471 ? -90.085 0.169 126.693 1.00 67.06 471 LYS A O 1
ATOM 3835 N N . PHE A 1 472 ? -88.584 -1.498 126.888 1.00 70.19 472 PHE A N 1
ATOM 3836 C CA . PHE A 1 472 ? -89.239 -2.177 128.005 1.00 70.19 472 PHE A CA 1
ATOM 3837 C C . PHE A 1 472 ? -89.015 -1.420 129.323 1.00 70.19 472 PHE A C 1
ATOM 3839 O O . PHE A 1 472 ? -89.987 -1.067 129.987 1.00 70.19 472 PHE A O 1
ATOM 3846 N N . GLU A 1 473 ? -87.766 -1.055 129.638 1.00 64.88 473 GLU A N 1
ATOM 3847 C CA . GLU A 1 473 ? -87.438 -0.240 130.821 1.00 64.88 473 GLU A CA 1
ATOM 3848 C C . GLU A 1 473 ? -88.159 1.116 130.809 1.00 64.88 473 GLU A C 1
ATOM 3850 O O . GLU A 1 473 ? -88.697 1.542 131.829 1.00 64.88 473 GLU A O 1
ATOM 3855 N N . ILE A 1 474 ? -88.234 1.791 129.655 1.00 62.84 474 ILE A N 1
ATOM 3856 C CA . ILE A 1 474 ? -88.968 3.061 129.535 1.00 62.84 474 ILE A CA 1
ATOM 3857 C C . ILE A 1 474 ? -90.465 2.862 129.835 1.00 62.84 474 ILE A C 1
ATOM 3859 O O . ILE A 1 474 ? -91.049 3.669 130.558 1.00 62.84 474 ILE A O 1
ATOM 3863 N N . ALA A 1 475 ? -91.087 1.784 129.347 1.00 61.69 475 ALA A N 1
ATOM 3864 C CA . ALA A 1 475 ? -92.495 1.487 129.630 1.00 61.69 475 ALA A CA 1
ATOM 3865 C C . ALA A 1 475 ? -92.755 1.171 131.118 1.00 61.69 475 ALA A C 1
ATOM 3867 O O . ALA A 1 475 ? -93.812 1.515 131.650 1.00 61.69 475 ALA A O 1
ATOM 3868 N N . GLU A 1 476 ? -91.790 0.555 131.802 1.00 64.12 476 GLU A N 1
ATOM 3869 C CA . GLU A 1 476 ? -91.850 0.252 133.234 1.00 64.12 476 GLU A CA 1
ATOM 3870 C C . GLU A 1 476 ? -91.666 1.512 134.100 1.00 64.12 476 GLU A C 1
ATOM 3872 O O . GLU A 1 476 ? -92.486 1.795 134.979 1.00 64.12 476 GLU A O 1
ATOM 3877 N N . LYS A 1 477 ? -90.665 2.349 133.788 1.00 61.81 477 LYS A N 1
ATOM 3878 C CA . LYS A 1 477 ? -90.434 3.643 134.459 1.00 61.81 477 LYS A CA 1
ATOM 3879 C C . LYS A 1 477 ? -91.625 4.597 134.304 1.00 61.81 477 LYS A C 1
ATOM 3881 O O . LYS A 1 477 ? -91.993 5.267 135.268 1.00 61.81 477 LYS A O 1
ATOM 3886 N N . VAL A 1 478 ? -92.262 4.638 133.129 1.00 62.09 478 VAL A N 1
ATOM 3887 C CA . VAL A 1 478 ? -93.442 5.489 132.876 1.00 62.09 478 VAL A CA 1
ATOM 3888 C C . VAL A 1 478 ? -94.655 5.065 133.716 1.00 62.09 478 VAL A C 1
ATOM 3890 O O . VAL A 1 478 ? -95.401 5.934 134.167 1.00 62.09 478 VAL A O 1
ATOM 3893 N N . LYS A 1 479 ? -94.832 3.768 134.016 1.00 58.09 479 LYS A N 1
ATOM 3894 C CA . LYS A 1 479 ? -95.886 3.312 134.944 1.00 58.09 479 LYS A CA 1
ATOM 3895 C C . LYS A 1 479 ? -95.642 3.777 136.383 1.00 58.09 479 LYS A C 1
ATOM 3897 O O . LYS A 1 479 ? -96.576 4.260 137.017 1.00 58.09 479 LYS A O 1
ATOM 3902 N N . LEU A 1 480 ? -94.403 3.694 136.874 1.00 57.62 480 LEU A N 1
ATOM 3903 C CA . LEU A 1 480 ? -94.045 4.122 138.235 1.00 57.62 480 LEU A CA 1
ATOM 3904 C C . LEU A 1 480 ? -94.283 5.623 138.474 1.00 57.62 480 LEU A C 1
ATOM 3906 O O . LEU A 1 480 ? -94.791 6.006 139.526 1.00 57.62 480 LEU A O 1
ATOM 3910 N N . VAL A 1 481 ? -93.975 6.475 137.491 1.00 53.12 481 VAL A N 1
ATOM 3911 C CA . VAL A 1 481 ? -94.185 7.933 137.601 1.00 53.12 481 VAL A CA 1
ATOM 3912 C C . VAL A 1 481 ? -95.675 8.310 137.608 1.00 53.12 481 VAL A C 1
ATOM 3914 O O . VAL A 1 481 ? -96.049 9.313 138.214 1.00 53.12 481 VAL A O 1
ATOM 3917 N N . ALA A 1 482 ? -96.543 7.507 136.986 1.00 49.09 482 ALA A N 1
ATOM 3918 C CA . ALA A 1 482 ? -97.977 7.787 136.900 1.00 49.09 482 ALA A CA 1
ATOM 3919 C C . ALA A 1 482 ? -98.768 7.489 138.192 1.00 49.09 482 ALA A C 1
ATOM 3921 O O . ALA A 1 482 ? -99.869 8.011 138.351 1.00 49.09 482 ALA A O 1
ATOM 3922 N N . GLN A 1 483 ? -98.242 6.667 139.110 1.00 47.53 483 GLN A N 1
ATOM 3923 C CA . GLN A 1 483 ? -98.972 6.242 140.318 1.00 47.53 483 GLN A CA 1
ATOM 3924 C C . GLN A 1 483 ? -98.713 7.118 141.559 1.00 47.53 483 GLN A C 1
ATOM 3926 O O . GLN A 1 483 ? -99.531 7.139 142.474 1.00 47.53 483 GLN A O 1
ATOM 3931 N N . LEU A 1 484 ? -97.611 7.873 141.604 1.00 46.25 484 LEU A N 1
ATOM 3932 C CA . LEU A 1 484 ? -97.169 8.609 142.800 1.00 46.25 484 LEU A CA 1
ATOM 3933 C C . LEU A 1 484 ? -97.607 10.086 142.808 1.00 46.25 484 LEU A C 1
ATOM 3935 O O . LEU A 1 484 ? -96.782 10.987 142.969 1.00 46.25 484 LEU A O 1
ATOM 3939 N N . LYS A 1 485 ? -98.909 10.359 142.619 1.00 38.06 485 LYS A N 1
ATOM 3940 C CA . LYS A 1 485 ? -99.425 11.746 142.649 1.00 38.06 485 LYS A CA 1
ATOM 3941 C C . LYS A 1 485 ? -100.839 11.968 143.212 1.00 38.06 485 LYS A C 1
ATOM 3943 O O . LYS A 1 485 ? -101.465 12.975 142.884 1.00 38.06 485 LYS A O 1
ATOM 3948 N N . SER A 1 486 ? -101.330 11.095 144.096 1.00 35.03 486 SER A N 1
ATOM 3949 C CA . SER A 1 486 ? -102.621 11.293 144.784 1.00 35.03 486 SER A CA 1
ATOM 3950 C C . SER A 1 486 ? -102.689 10.649 146.179 1.00 35.03 486 SER A C 1
ATOM 3952 O O . SER A 1 486 ? -102.506 9.441 146.290 1.00 35.03 486 SER A O 1
ATOM 3954 N N . SER A 1 487 ? -103.080 11.451 147.186 1.00 36.47 487 SER A N 1
ATOM 3955 C CA . SER A 1 487 ? -103.510 11.100 148.569 1.00 36.47 487 SER A CA 1
ATOM 3956 C C . SER A 1 487 ? -102.517 10.400 149.532 1.00 36.47 487 SER A C 1
ATOM 3958 O O . SER A 1 487 ? -101.684 9.626 149.084 1.00 36.47 487 SER A O 1
ATOM 3960 N N . GLN A 1 488 ? -102.604 10.543 150.870 1.00 32.06 488 GLN A N 1
ATOM 3961 C CA . GLN A 1 488 ? -102.825 11.736 151.730 1.00 32.06 488 GLN A CA 1
ATOM 3962 C C . GLN A 1 488 ? -102.546 11.398 153.230 1.00 32.06 488 GLN A C 1
ATOM 3964 O O . GLN A 1 488 ? -102.728 10.251 153.616 1.00 32.06 488 GLN A O 1
ATOM 3969 N N . ILE A 1 489 ? -102.265 12.423 154.062 1.00 31.59 489 ILE A N 1
ATOM 3970 C CA . ILE A 1 489 ? -102.480 12.505 155.542 1.00 31.59 489 ILE A CA 1
ATOM 3971 C C . ILE A 1 489 ? -101.433 11.884 156.534 1.00 31.59 489 ILE A C 1
ATOM 3973 O O . ILE A 1 489 ? -100.953 10.774 156.362 1.00 31.59 489 ILE A O 1
ATOM 3977 N N . SER A 1 490 ? -101.160 12.680 157.594 1.00 30.09 490 SER A N 1
ATOM 3978 C CA . SER A 1 490 ? -100.657 12.431 158.982 1.00 30.09 490 SER A CA 1
ATOM 3979 C C . SER A 1 490 ? -99.257 11.860 159.345 1.00 30.09 490 SER A C 1
ATOM 3981 O O . SER A 1 490 ? -98.941 10.711 159.073 1.00 30.09 490 SER A O 1
ATOM 3983 N N . GLU A 1 491 ? -98.560 12.659 160.179 1.00 28.41 491 GLU A N 1
ATOM 3984 C CA . GLU A 1 491 ? -97.885 12.323 161.467 1.00 28.41 491 GLU A CA 1
ATOM 3985 C C . GLU A 1 491 ? -96.471 11.668 161.591 1.00 28.41 491 GLU A C 1
ATOM 3987 O O . GLU A 1 491 ? -96.269 10.475 161.421 1.00 28.41 491 GLU A O 1
ATOM 3992 N N . TRP A 1 492 ? -95.541 12.506 162.096 1.00 27.91 492 TRP A N 1
ATOM 3993 C CA . TRP A 1 492 ? -94.683 12.334 163.301 1.00 27.91 492 TRP A CA 1
ATOM 3994 C C . TRP A 1 492 ? -93.449 11.374 163.352 1.00 27.91 492 TRP A C 1
ATOM 3996 O O . TRP A 1 492 ? -93.555 10.190 163.646 1.00 27.91 492 TRP A O 1
ATOM 4006 N N . SER A 1 493 ? -92.257 12.008 163.339 1.00 29.42 493 SER A N 1
ATOM 4007 C CA . SER A 1 493 ? -91.028 11.706 164.133 1.00 29.42 493 SER A CA 1
ATOM 4008 C C . SER A 1 493 ? -89.908 10.724 163.636 1.00 29.42 493 SER A C 1
ATOM 4010 O O . SER A 1 493 ? -90.182 9.808 162.868 1.00 29.42 493 SER A O 1
ATOM 4012 N N . PRO A 1 494 ? -88.617 10.948 164.033 1.00 59.50 494 PRO A N 1
ATOM 4013 C CA . PRO A 1 494 ? -87.376 10.237 163.585 1.00 59.50 494 PRO A CA 1
ATOM 4014 C C . PRO A 1 494 ? -86.915 9.101 164.559 1.00 59.50 494 PRO A C 1
ATOM 4016 O O . PRO A 1 494 ? -87.599 8.957 165.576 1.00 59.50 494 PRO A O 1
ATOM 4019 N N . PRO A 1 495 ? -85.789 8.326 164.384 1.00 46.00 495 PRO A N 1
ATOM 4020 C CA . PRO A 1 495 ? -84.531 8.509 163.601 1.00 46.00 495 PRO A CA 1
ATOM 4021 C C . PRO A 1 495 ? -84.183 7.299 162.658 1.00 46.00 495 PRO A C 1
ATOM 4023 O O . PRO A 1 495 ? -85.116 6.848 162.008 1.00 46.00 495 PRO A O 1
ATOM 4026 N N . THR A 1 496 ? -82.975 6.746 162.364 1.00 37.06 496 THR A N 1
ATOM 4027 C CA . THR A 1 496 ? -81.572 6.699 162.911 1.00 37.06 496 THR A CA 1
ATOM 4028 C C . THR A 1 496 ? -80.560 6.254 161.792 1.00 37.06 496 THR A C 1
ATOM 4030 O O . THR A 1 496 ? -81.029 5.807 160.746 1.00 37.06 496 THR A O 1
ATOM 4033 N N . PRO A 1 497 ? -79.205 6.367 161.924 1.00 52.47 497 PRO A N 1
ATOM 4034 C CA . PRO A 1 497 ? -78.252 6.302 160.783 1.00 52.47 497 PRO A CA 1
ATOM 4035 C C . PRO A 1 497 ? -77.243 5.117 160.762 1.00 52.47 497 PRO A C 1
ATOM 4037 O O . PRO A 1 497 ? -77.136 4.402 161.752 1.00 52.47 497 PRO A O 1
ATOM 4040 N N . ILE A 1 498 ? -76.459 4.992 159.663 1.00 29.75 498 ILE A N 1
ATOM 4041 C CA . ILE A 1 498 ? -75.073 4.432 159.503 1.00 29.75 498 ILE A CA 1
ATOM 4042 C C . ILE A 1 498 ? -74.661 4.633 158.008 1.00 29.75 498 ILE A C 1
ATOM 4044 O O . ILE A 1 498 ? -75.378 4.164 157.135 1.00 29.75 498 ILE A O 1
ATOM 4048 N N . SER A 1 499 ? -73.732 5.532 157.621 1.00 34.62 499 SER A N 1
ATOM 4049 C CA . SER A 1 499 ? -72.244 5.412 157.517 1.00 34.62 499 SER A CA 1
ATOM 4050 C C . SER A 1 499 ? -71.736 5.076 156.070 1.00 34.62 499 SER A C 1
ATOM 4052 O O . SER A 1 499 ? -72.564 4.721 155.237 1.00 34.62 499 SER A O 1
ATOM 4054 N N . PRO A 1 500 ? -70.453 5.330 155.680 1.00 46.56 500 PRO A N 1
ATOM 4055 C CA . PRO A 1 500 ? -70.178 6.031 154.398 1.00 46.56 500 PRO A CA 1
ATOM 4056 C C . PRO A 1 500 ? -69.186 5.378 153.393 1.00 46.56 500 PRO A C 1
ATOM 4058 O O . PRO A 1 500 ? -68.437 4.470 153.747 1.00 46.56 500 PRO A O 1
ATOM 4061 N N . SER A 1 501 ? -69.075 5.917 152.157 1.00 31.30 501 SER A N 1
ATOM 4062 C CA . SER A 1 501 ? -67.920 5.693 151.244 1.00 31.30 501 SER A CA 1
ATOM 4063 C C . SER A 1 501 ? -67.680 6.795 150.181 1.00 31.30 501 SER A C 1
ATOM 4065 O O . SER A 1 501 ? -68.529 7.087 149.347 1.00 31.30 501 SER A O 1
ATOM 4067 N N . ILE A 1 502 ? -66.460 7.331 150.219 1.00 43.56 502 ILE A N 1
ATOM 4068 C CA . ILE A 1 502 ? -65.672 8.170 149.285 1.00 43.56 502 ILE A CA 1
ATOM 4069 C C . ILE A 1 502 ? -65.874 7.930 147.763 1.00 43.56 502 ILE A C 1
ATOM 4071 O O . ILE A 1 502 ? -65.747 6.789 147.329 1.00 43.56 502 ILE A O 1
ATOM 4075 N N . ILE A 1 503 ? -65.993 9.005 146.951 1.00 35.94 503 ILE A N 1
ATOM 4076 C CA . ILE A 1 503 ? -65.539 9.108 145.530 1.00 35.94 503 ILE A CA 1
ATOM 4077 C C . ILE A 1 503 ? -65.032 10.550 145.241 1.00 35.94 503 ILE A C 1
ATOM 4079 O O . ILE A 1 503 ? -65.574 11.513 145.779 1.00 35.94 503 ILE A O 1
ATOM 4083 N N . ASP A 1 504 ? -63.992 10.699 144.406 1.00 38.50 504 ASP A N 1
ATOM 4084 C CA . ASP A 1 504 ? -63.218 11.937 144.172 1.00 38.50 504 ASP A CA 1
ATOM 4085 C C . ASP A 1 504 ? -63.850 13.060 143.323 1.00 38.50 504 ASP A C 1
ATOM 4087 O O . ASP A 1 504 ? -64.447 12.829 142.271 1.00 38.50 504 ASP A O 1
ATOM 4091 N N . ASN A 1 505 ? -63.495 14.304 143.676 1.00 43.91 505 ASN A N 1
ATOM 4092 C CA . ASN A 1 505 ? -63.731 15.531 142.893 1.00 43.91 505 ASN A CA 1
ATOM 4093 C C . ASN A 1 505 ? -62.797 15.719 141.670 1.00 43.91 505 ASN A C 1
ATOM 4095 O O . ASN A 1 505 ? -62.908 16.723 140.968 1.00 43.91 505 ASN A O 1
ATOM 4099 N N . ASN A 1 506 ? -61.874 14.792 141.386 1.00 52.47 506 ASN A N 1
ATOM 4100 C CA . ASN A 1 506 ? -60.897 14.960 140.295 1.00 52.47 506 ASN A CA 1
ATOM 4101 C C . ASN A 1 506 ? -61.518 14.843 138.888 1.00 52.47 506 ASN A C 1
ATOM 4103 O O . ASN A 1 506 ? -61.106 15.557 137.976 1.00 52.47 506 ASN A O 1
ATOM 4107 N N . LYS A 1 507 ? -62.561 14.015 138.719 1.00 51.19 507 LYS A N 1
ATOM 4108 C CA . LYS A 1 507 ? -63.120 13.663 137.397 1.00 51.19 507 LYS A CA 1
ATOM 4109 C C . LYS A 1 507 ? -63.671 14.838 136.582 1.00 51.19 507 LYS A C 1
ATOM 4111 O O . LYS A 1 507 ? -63.742 14.727 135.365 1.00 51.19 507 LYS A O 1
ATOM 4116 N N . ILE A 1 508 ? -64.059 15.946 137.215 1.00 52.06 508 ILE A N 1
ATOM 4117 C CA . ILE A 1 508 ? -64.612 17.108 136.496 1.00 52.06 508 ILE A CA 1
ATOM 4118 C C . ILE A 1 508 ? -63.515 17.807 135.675 1.00 52.06 508 ILE A C 1
ATOM 4120 O O . ILE A 1 508 ? -63.723 18.085 134.497 1.00 52.06 508 ILE A O 1
ATOM 4124 N N . LYS A 1 509 ? -62.316 17.989 136.246 1.00 55.75 509 LYS A N 1
ATOM 4125 C CA . LYS A 1 509 ? -61.189 18.652 135.563 1.00 55.75 509 LYS A CA 1
ATOM 4126 C C . LYS A 1 509 ? -60.575 17.820 134.440 1.00 55.75 509 LYS A C 1
ATOM 4128 O O . LYS A 1 509 ? -60.018 18.382 133.499 1.00 55.75 509 LYS A O 1
ATOM 4133 N N . ASP A 1 510 ? -60.665 16.497 134.531 1.00 56.56 510 ASP A N 1
ATOM 4134 C CA . ASP A 1 510 ? -60.197 15.619 133.458 1.00 56.56 510 ASP A CA 1
ATOM 4135 C C . ASP A 1 510 ? -61.156 15.652 132.256 1.00 56.56 510 ASP A C 1
ATOM 4137 O O . ASP A 1 510 ? -60.690 15.696 131.121 1.00 56.56 510 ASP A O 1
ATOM 4141 N N . ILE A 1 511 ? -62.474 15.762 132.486 1.00 60.00 511 ILE A N 1
ATOM 4142 C CA . ILE A 1 511 ? -63.472 15.960 131.418 1.00 60.00 511 ILE A CA 1
ATOM 4143 C C . ILE A 1 511 ? -63.293 17.326 130.735 1.00 60.00 511 ILE A C 1
ATOM 4145 O O . ILE A 1 511 ? -63.338 17.401 129.509 1.00 60.00 511 ILE A O 1
ATOM 4149 N N . GLU A 1 512 ? -63.045 18.402 131.491 1.00 59.69 512 GLU A N 1
ATOM 4150 C CA . GLU A 1 512 ? -62.776 19.736 130.921 1.00 59.69 512 GLU A CA 1
ATOM 4151 C C . GLU A 1 512 ? -61.548 19.719 129.988 1.00 59.69 512 GLU A C 1
ATOM 4153 O O . GLU A 1 512 ? -61.611 20.217 128.863 1.00 59.69 512 GLU A O 1
ATOM 4158 N N . ARG A 1 513 ? -60.462 19.052 130.404 1.00 64.50 513 ARG A N 1
ATOM 4159 C CA . ARG A 1 513 ? -59.260 18.848 129.575 1.00 64.50 513 ARG A CA 1
ATOM 4160 C C . ARG A 1 513 ? -59.508 17.962 128.359 1.00 64.50 513 ARG A C 1
ATOM 4162 O O . ARG A 1 513 ? -58.968 18.234 127.290 1.00 64.50 513 ARG A O 1
ATOM 4169 N N . GLU A 1 514 ? -60.295 16.899 128.502 1.00 66.12 514 GLU A N 1
ATOM 4170 C CA . GLU A 1 514 ? -60.636 16.009 127.389 1.00 66.12 514 GLU A CA 1
ATOM 4171 C C . GLU A 1 514 ? -61.444 16.760 126.314 1.00 66.12 514 GLU A C 1
ATOM 4173 O O . GLU A 1 514 ? -61.190 16.585 125.120 1.00 66.12 514 GLU A O 1
ATOM 4178 N N . VAL A 1 515 ? -62.322 17.688 126.718 1.00 70.12 515 VAL A N 1
ATOM 4179 C CA . VAL A 1 515 ? -63.038 18.593 125.804 1.00 70.12 515 VAL A CA 1
ATOM 4180 C C . VAL A 1 515 ? -62.094 19.584 125.108 1.00 70.12 515 VAL A C 1
ATOM 4182 O O . VAL A 1 515 ? -62.159 19.686 123.882 1.00 70.12 515 VAL A O 1
ATOM 4185 N N . GLU A 1 516 ? -61.177 20.258 125.819 1.00 71.81 516 GLU A N 1
ATOM 4186 C CA . GLU A 1 516 ? -60.169 21.137 125.183 1.00 71.81 516 GLU A CA 1
ATOM 4187 C C . GLU A 1 516 ? -59.305 20.377 124.161 1.00 71.81 516 GLU A C 1
ATOM 4189 O O . GLU A 1 516 ? -59.070 20.852 123.045 1.00 71.81 516 GLU A O 1
ATOM 4194 N N . ILE A 1 517 ? -58.868 19.161 124.506 1.00 72.88 517 ILE A N 1
ATOM 4195 C CA . ILE A 1 517 ? -58.077 18.298 123.621 1.00 72.88 517 ILE A CA 1
ATOM 4196 C C . ILE A 1 517 ? -58.880 17.917 122.369 1.00 72.88 517 ILE A C 1
ATOM 4198 O O . ILE A 1 517 ? -58.350 17.999 121.258 1.00 72.88 517 ILE A O 1
ATOM 4202 N N . LEU A 1 518 ? -60.155 17.544 122.512 1.00 74.44 518 LEU A N 1
ATOM 4203 C CA . LEU A 1 518 ? -61.034 17.225 121.381 1.00 74.44 518 LEU A CA 1
ATOM 4204 C C . LEU A 1 518 ? -61.324 18.451 120.498 1.00 74.44 518 LEU A C 1
ATOM 4206 O O . LEU A 1 518 ? -61.371 18.326 119.271 1.00 74.44 518 LEU A O 1
ATOM 4210 N N . GLU A 1 519 ? -61.468 19.644 121.077 1.00 71.44 519 GLU A N 1
ATOM 4211 C CA . GLU A 1 519 ? -61.704 20.876 120.319 1.00 71.44 519 GLU A CA 1
ATOM 4212 C C . GLU A 1 519 ? -60.446 21.326 119.549 1.00 71.44 519 GLU A C 1
ATOM 4214 O O . GLU A 1 519 ? -60.536 21.676 118.366 1.00 71.44 519 GLU A O 1
ATOM 4219 N N . HIS A 1 520 ? -59.253 21.192 120.137 1.00 75.25 520 HIS A N 1
ATOM 4220 C CA . HIS A 1 520 ? -57.992 21.369 119.411 1.00 75.25 520 HIS A CA 1
ATOM 4221 C C . HIS A 1 520 ? -57.778 20.304 118.323 1.00 75.25 520 HIS A C 1
ATOM 4223 O O . HIS A 1 520 ? -57.341 20.641 117.221 1.00 75.25 520 HIS A O 1
ATOM 4229 N N . GLN A 1 521 ? -58.134 19.035 118.559 1.00 73.56 521 GLN A N 1
ATOM 4230 C CA . GLN A 1 521 ? -58.086 17.992 117.522 1.00 73.56 521 GLN A CA 1
ATOM 4231 C C . GLN A 1 521 ? -59.038 18.299 116.353 1.00 73.56 521 GLN A C 1
ATOM 4233 O O . GLN A 1 521 ? -58.655 18.141 115.192 1.00 73.56 521 GLN A O 1
ATOM 4238 N N . LYS A 1 522 ? -60.243 18.804 116.635 1.00 76.06 522 LYS A N 1
ATOM 4239 C CA . LYS A 1 522 ? -61.227 19.278 115.645 1.00 76.06 522 LYS A CA 1
ATOM 4240 C C . LYS A 1 522 ? -60.689 20.452 114.817 1.00 76.06 522 LYS A C 1
ATOM 4242 O O . LYS A 1 522 ? -60.792 20.417 113.591 1.00 76.06 522 LYS A O 1
ATOM 4247 N N . GLN A 1 523 ? -60.051 21.446 115.441 1.00 72.25 523 GLN A N 1
ATOM 4248 C CA . GLN A 1 523 ? -59.388 22.548 114.724 1.00 72.25 523 GLN A CA 1
ATOM 4249 C C . GLN A 1 523 ? -58.214 22.053 113.858 1.00 72.25 523 GLN A C 1
ATOM 4251 O O . GLN A 1 523 ? -58.098 22.433 112.692 1.00 72.25 523 GLN A O 1
ATOM 4256 N N . LEU A 1 524 ? -57.383 21.143 114.381 1.00 73.62 524 LEU A N 1
ATOM 4257 C CA . LEU A 1 524 ? -56.269 20.540 113.642 1.00 73.62 524 LEU A CA 1
ATOM 4258 C C . LEU A 1 524 ? -56.751 19.709 112.438 1.00 73.62 524 LEU A C 1
ATOM 4260 O O . LEU A 1 524 ? -56.096 19.692 111.396 1.00 73.62 524 LEU A O 1
ATOM 4264 N N . LEU A 1 525 ? -57.893 19.025 112.561 1.00 71.81 525 LEU A N 1
ATOM 4265 C CA . LEU A 1 525 ? -58.528 18.295 111.462 1.00 71.81 525 LEU A CA 1
ATOM 4266 C C . LEU A 1 525 ? -59.090 19.240 110.394 1.00 71.81 525 LEU A C 1
ATOM 4268 O O . LEU A 1 525 ? -58.900 18.967 109.212 1.00 71.81 525 LEU A O 1
ATOM 4272 N N . LEU A 1 526 ? -59.698 20.367 110.776 1.00 69.88 526 LEU A N 1
ATOM 4273 C CA . LEU A 1 526 ? -60.170 21.384 109.828 1.00 69.88 526 LEU A CA 1
ATOM 4274 C C . LEU A 1 526 ? -59.011 22.028 109.044 1.00 69.88 526 LEU A C 1
ATOM 4276 O O . LEU A 1 526 ? -59.100 22.141 107.824 1.00 69.88 526 LEU A O 1
ATOM 4280 N N . LEU A 1 527 ? -57.889 22.346 109.701 1.00 70.44 527 LEU A N 1
ATOM 4281 C CA . LEU A 1 527 ? -56.669 22.849 109.043 1.00 70.44 527 LEU A CA 1
ATOM 4282 C C . LEU A 1 527 ? -55.994 21.798 108.138 1.00 70.44 527 LEU A C 1
ATOM 4284 O O . LEU A 1 527 ? -55.415 22.122 107.096 1.00 70.44 527 LEU A O 1
ATOM 4288 N N . LYS A 1 528 ? -56.082 20.511 108.495 1.00 70.69 528 LYS A N 1
ATOM 4289 C CA . LYS A 1 528 ? -55.666 19.411 107.609 1.00 70.69 528 LYS A CA 1
ATOM 4290 C C . LYS A 1 528 ? -56.618 19.240 106.423 1.00 70.69 528 LYS A C 1
ATOM 4292 O O . LYS A 1 528 ? -56.162 18.875 105.346 1.00 70.69 528 LYS A O 1
ATOM 4297 N N . LEU A 1 529 ? -57.909 19.530 106.587 1.00 66.69 529 LEU A N 1
ATOM 4298 C CA . LEU A 1 529 ? -58.892 19.463 105.507 1.00 66.69 529 LEU A CA 1
ATOM 4299 C C . LEU A 1 529 ? -58.711 20.614 104.503 1.00 66.69 529 LEU A C 1
ATOM 4301 O O . LEU A 1 529 ? -58.701 20.359 103.301 1.00 66.69 529 LEU A O 1
ATOM 4305 N N . SER A 1 530 ? -58.485 21.851 104.966 1.00 64.31 530 SER A N 1
ATOM 4306 C CA . SER A 1 530 ? -58.225 22.997 104.077 1.00 64.31 530 SER A CA 1
ATOM 4307 C C . SER A 1 530 ? -56.930 22.823 103.278 1.00 64.31 530 SER A C 1
ATOM 4309 O O . SER A 1 530 ? -56.952 22.931 102.056 1.00 64.31 530 SER A O 1
ATOM 4311 N N . SER A 1 531 ? -55.832 22.420 103.927 1.00 65.00 531 SER A N 1
ATOM 4312 C CA . SER A 1 531 ? -54.550 22.164 103.244 1.00 65.00 531 SER A CA 1
ATOM 4313 C C . SER A 1 531 ? -54.557 20.936 102.315 1.00 65.00 531 SER A C 1
ATOM 4315 O O . SER A 1 531 ? -53.667 20.789 101.474 1.00 65.00 531 SER A O 1
ATOM 4317 N N . VAL A 1 532 ? -55.558 20.051 102.417 1.00 64.56 532 VAL A N 1
ATOM 4318 C CA . VAL A 1 532 ? -55.847 19.026 101.397 1.00 64.56 532 VAL A CA 1
ATOM 4319 C C . VAL A 1 532 ? -56.697 19.606 100.262 1.00 64.56 532 VAL A C 1
ATOM 4321 O O . VAL A 1 532 ? -56.395 19.335 99.103 1.00 64.56 532 VAL A O 1
ATOM 4324 N N . SER A 1 533 ? -57.690 20.449 100.565 1.00 63.72 533 SER A N 1
ATOM 4325 C CA . SER A 1 533 ? -58.514 21.148 99.566 1.00 63.72 533 SER A CA 1
ATOM 4326 C C . SER A 1 533 ? -57.677 22.025 98.627 1.00 63.72 533 SER A C 1
ATOM 4328 O O . SER A 1 533 ? -57.834 21.946 97.411 1.00 63.72 533 SER A O 1
ATOM 4330 N N . GLU A 1 534 ? -56.745 22.811 99.169 1.00 60.72 534 GLU A N 1
ATOM 4331 C CA . GLU A 1 534 ? -55.816 23.648 98.393 1.00 60.72 534 GLU A CA 1
ATOM 4332 C C . GLU A 1 534 ? -54.942 22.793 97.463 1.00 60.72 534 GLU A C 1
ATOM 4334 O O . GLU A 1 534 ? -54.843 23.062 96.268 1.00 60.72 534 GLU A O 1
ATOM 4339 N N . ARG A 1 535 ? -54.399 21.678 97.970 1.00 62.91 535 ARG A N 1
ATOM 4340 C CA . ARG A 1 535 ? -53.604 20.732 97.167 1.00 62.91 535 ARG A CA 1
ATOM 4341 C C . ARG A 1 535 ? -54.415 20.014 96.088 1.00 62.91 535 ARG A C 1
ATOM 4343 O O . ARG A 1 535 ? -53.851 19.658 95.057 1.00 62.91 535 ARG A O 1
ATOM 4350 N N . CYS A 1 536 ? -55.712 19.792 96.297 1.00 54.62 536 CYS A N 1
ATOM 4351 C CA . CYS A 1 536 ? -56.602 19.307 95.244 1.00 54.62 536 CYS A CA 1
ATOM 4352 C C . CYS A 1 536 ? -56.820 20.373 94.160 1.00 54.62 536 CYS A C 1
ATOM 4354 O O . CYS A 1 536 ? -56.754 20.034 92.981 1.00 54.62 536 CYS A O 1
ATOM 4356 N N . SER A 1 537 ? -56.981 21.647 94.537 1.00 59.53 537 SER A N 1
ATOM 4357 C CA . SER A 1 537 ? -57.080 22.765 93.588 1.00 59.53 537 SER A CA 1
ATOM 4358 C C . SER A 1 537 ? -55.808 22.924 92.742 1.00 59.53 537 SER A C 1
ATOM 4360 O O . SER A 1 537 ? -55.900 23.054 91.523 1.00 59.53 537 SER A O 1
ATOM 4362 N N . ASP A 1 538 ? -54.619 22.844 93.353 1.00 59.94 538 ASP A N 1
ATOM 4363 C CA . ASP A 1 538 ? -53.334 22.883 92.633 1.00 59.94 538 ASP A CA 1
ATOM 4364 C C . ASP A 1 538 ? -53.198 21.735 91.618 1.00 59.94 538 ASP A C 1
ATOM 4366 O O . ASP A 1 538 ? -52.702 21.929 90.506 1.00 59.94 538 ASP A O 1
ATOM 4370 N N . LEU A 1 539 ? -53.641 20.528 91.986 1.00 63.69 539 LEU A N 1
ATOM 4371 C CA . LEU A 1 539 ? -53.603 19.357 91.106 1.00 63.69 539 LEU A CA 1
ATOM 4372 C C . LEU A 1 539 ? -54.625 19.451 89.965 1.00 63.69 539 LEU A C 1
ATOM 4374 O O . LEU A 1 539 ? -54.308 19.054 88.845 1.00 63.69 539 LEU A O 1
ATOM 4378 N N . GLU A 1 540 ? -55.810 20.016 90.205 1.00 61.81 540 GLU A N 1
ATOM 4379 C CA . GLU A 1 540 ? -56.789 20.287 89.145 1.00 61.81 540 GLU A CA 1
ATOM 4380 C C . GLU A 1 540 ? -56.256 21.334 88.151 1.00 61.81 540 GLU A C 1
ATOM 4382 O O . GLU A 1 540 ? -56.370 21.158 86.935 1.00 61.81 540 GLU A O 1
ATOM 4387 N N . TYR A 1 541 ? -55.589 22.380 88.653 1.00 69.62 541 TYR A N 1
ATOM 4388 C CA . TYR A 1 541 ? -54.941 23.397 87.822 1.00 69.62 541 TYR A CA 1
ATOM 4389 C C . TYR A 1 541 ? -53.793 22.806 86.985 1.00 69.62 541 TYR A C 1
ATOM 4391 O O . TYR A 1 541 ? -53.644 23.140 85.809 1.00 69.62 541 TYR A O 1
ATOM 4399 N N . GLN A 1 542 ? -53.015 21.873 87.550 1.00 62.91 542 GLN A N 1
ATOM 4400 C CA . GLN A 1 542 ? -51.992 21.131 86.805 1.00 62.91 542 GLN A CA 1
ATOM 4401 C C . GLN A 1 542 ? -52.594 20.177 85.760 1.00 62.91 542 GLN A C 1
ATOM 4403 O O . GLN A 1 542 ? -52.040 20.085 84.667 1.00 62.91 542 GLN A O 1
ATOM 4408 N N . SER A 1 543 ? -53.728 19.516 86.037 1.00 61.22 543 SER A N 1
ATOM 4409 C CA . SER A 1 543 ? -54.422 18.677 85.040 1.00 61.22 543 SER A CA 1
ATOM 4410 C C . SER A 1 543 ? -54.859 19.512 83.837 1.00 61.22 543 SER A C 1
ATOM 4412 O O . SER A 1 543 ? -54.459 19.221 82.712 1.00 61.22 543 SER A O 1
ATOM 4414 N N . LYS A 1 544 ? -55.564 20.625 84.086 1.00 68.12 544 LYS A N 1
ATOM 4415 C CA . LYS A 1 544 ? -56.023 21.556 83.041 1.00 68.12 544 LYS A CA 1
ATOM 4416 C C . LYS A 1 544 ? -54.869 22.180 82.255 1.00 68.12 544 LYS A C 1
ATOM 4418 O O . LYS A 1 544 ? -54.978 22.369 81.045 1.00 68.12 544 LYS A O 1
ATOM 4423 N N . PHE A 1 545 ? -53.737 22.458 82.909 1.00 72.06 545 PHE A N 1
ATOM 4424 C CA . PHE A 1 545 ? -52.521 22.891 82.217 1.00 72.06 545 PHE A CA 1
ATOM 4425 C C . PHE A 1 545 ? -51.984 21.809 81.267 1.00 72.06 545 PHE A C 1
ATOM 4427 O O . PHE A 1 545 ? -51.650 22.125 80.128 1.00 72.06 545 PHE A O 1
ATOM 4434 N N . TYR A 1 546 ? -51.914 20.543 81.694 1.00 65.38 546 TYR A N 1
ATOM 4435 C CA . TYR A 1 546 ? -51.425 19.458 80.837 1.00 65.38 546 TYR A CA 1
ATOM 4436 C C . TYR A 1 546 ? -52.402 19.074 79.721 1.00 65.38 546 TYR A C 1
ATOM 4438 O O . TYR A 1 546 ? -51.938 18.737 78.637 1.00 65.38 546 TYR A O 1
ATOM 4446 N N . GLU A 1 547 ? -53.714 19.174 79.938 1.00 69.06 547 GLU A N 1
ATOM 4447 C CA . GLU A 1 547 ? -54.736 19.038 78.888 1.00 69.06 547 GLU A CA 1
ATOM 4448 C C . GLU A 1 547 ? -54.517 20.097 77.793 1.00 69.06 547 GLU A C 1
ATOM 4450 O O . GLU A 1 547 ? -54.276 19.753 76.636 1.00 69.06 547 GLU A O 1
ATOM 4455 N N . LEU A 1 548 ? -54.414 21.379 78.169 1.00 72.25 548 LEU A N 1
ATOM 4456 C CA . LEU A 1 548 ? -54.077 22.462 77.237 1.00 72.25 548 LEU A CA 1
ATOM 4457 C C . LEU A 1 548 ? -52.697 22.281 76.570 1.00 72.25 548 LEU A C 1
ATOM 4459 O O . LEU A 1 548 ? -52.530 22.621 75.396 1.00 72.25 548 LEU A O 1
ATOM 4463 N N . GLU A 1 549 ? -51.696 21.737 77.272 1.00 69.25 549 GLU A N 1
ATOM 4464 C CA . GLU A 1 549 ? -50.370 21.445 76.702 1.00 69.25 549 GLU A CA 1
ATOM 4465 C C . GLU A 1 549 ? -50.354 20.188 75.805 1.00 69.25 549 GLU A C 1
ATOM 4467 O O . GLU A 1 549 ? -49.366 19.964 75.096 1.00 69.25 549 GLU A O 1
ATOM 4472 N N . ILE A 1 550 ? -51.401 19.357 75.839 1.00 70.31 550 ILE A N 1
ATOM 4473 C CA . ILE A 1 550 ? -51.636 18.231 74.925 1.00 70.31 550 ILE A CA 1
ATOM 4474 C C . ILE A 1 550 ? -52.380 18.733 73.687 1.00 70.31 550 ILE A C 1
ATOM 4476 O O . ILE A 1 550 ? -51.901 18.508 72.578 1.00 70.31 550 ILE A O 1
ATOM 4480 N N . ASP A 1 551 ? -53.464 19.490 73.852 1.00 71.06 551 ASP A N 1
ATOM 4481 C CA . ASP A 1 551 ? -54.282 19.976 72.734 1.00 71.06 551 ASP A CA 1
ATOM 4482 C C . ASP A 1 551 ? -53.500 20.912 71.805 1.00 71.06 551 ASP A C 1
ATOM 4484 O O . ASP A 1 551 ? -53.477 20.697 70.592 1.00 71.06 551 ASP A O 1
ATOM 4488 N N . ASN A 1 552 ? -52.726 21.857 72.355 1.00 71.25 552 ASN A N 1
ATOM 4489 C CA . ASN A 1 552 ? -51.811 22.689 71.558 1.00 71.25 552 ASN A CA 1
ATOM 4490 C C . ASN A 1 552 ? -50.768 21.856 70.782 1.00 71.25 552 ASN A C 1
ATOM 4492 O O . ASN A 1 552 ? -50.313 22.261 69.713 1.00 71.25 552 ASN A O 1
ATOM 4496 N N . LYS A 1 553 ? -50.359 20.686 71.294 1.00 71.69 553 LYS A N 1
ATOM 4497 C CA . LYS A 1 553 ? -49.413 19.798 70.594 1.00 71.69 553 LYS A CA 1
ATOM 4498 C C . LYS A 1 553 ? -50.097 18.918 69.558 1.00 71.69 553 LYS A C 1
ATOM 4500 O O . LYS A 1 553 ? -49.483 18.660 68.528 1.00 71.69 553 LYS A O 1
ATOM 4505 N N . ASN A 1 554 ? -51.336 18.499 69.795 1.00 70.31 554 ASN A N 1
ATOM 4506 C CA . ASN A 1 554 ? -52.154 17.804 68.805 1.00 70.31 554 ASN A CA 1
ATOM 4507 C C . ASN A 1 554 ? -52.427 18.728 67.609 1.00 70.31 554 ASN A C 1
ATOM 4509 O O . ASN A 1 554 ? -52.190 18.329 66.473 1.00 70.31 554 ASN A O 1
ATOM 4513 N N . GLU A 1 555 ? -52.771 19.994 67.857 1.00 72.31 555 GLU A N 1
ATOM 4514 C CA . GLU A 1 555 ? -52.951 21.006 66.811 1.00 72.31 555 GLU A CA 1
ATOM 4515 C C . GLU A 1 555 ? -51.642 21.275 66.030 1.00 72.31 555 GLU A C 1
ATOM 4517 O O . GLU A 1 555 ? -51.647 21.394 64.803 1.00 72.31 555 GLU A O 1
ATOM 4522 N N . LEU A 1 556 ? -50.483 21.300 66.704 1.00 67.94 556 LEU A N 1
ATOM 4523 C CA . LEU A 1 556 ? -49.171 21.388 66.042 1.00 67.94 556 LEU A CA 1
ATOM 4524 C C . LEU A 1 556 ? -48.802 20.118 65.252 1.00 67.94 556 LEU A C 1
ATOM 4526 O O . LEU A 1 556 ? -48.152 20.217 64.206 1.00 67.94 556 LEU A O 1
ATOM 4530 N N . LEU A 1 557 ? -49.202 18.931 65.716 1.00 66.69 557 LEU A N 1
ATOM 4531 C CA . LEU A 1 557 ? -49.032 17.670 64.987 1.00 66.69 557 LEU A CA 1
ATOM 4532 C C . LEU A 1 557 ? -49.923 17.627 63.742 1.00 66.69 557 LEU A C 1
ATOM 4534 O O . LEU A 1 557 ? -49.445 17.248 62.679 1.00 66.69 557 LEU A O 1
ATOM 4538 N N . GLU A 1 558 ? -51.164 18.097 63.826 1.00 68.94 558 GLU A N 1
ATOM 4539 C CA . GLU A 1 558 ? -52.078 18.199 62.686 1.00 68.94 558 GLU A CA 1
ATOM 4540 C C . GLU A 1 558 ? -51.586 19.234 61.660 1.00 68.94 558 GLU A C 1
ATOM 4542 O O . GLU A 1 558 ? -51.452 18.926 60.472 1.00 68.94 558 GLU A O 1
ATOM 4547 N N . LYS A 1 559 ? -51.182 20.430 62.112 1.00 70.44 559 LYS A N 1
ATOM 4548 C CA . LYS A 1 559 ? -50.550 21.453 61.258 1.00 70.44 559 LYS A CA 1
ATOM 4549 C C . LYS A 1 559 ? -49.282 20.929 60.574 1.00 70.44 559 LYS A C 1
ATOM 4551 O O . LYS A 1 559 ? -49.084 21.188 59.388 1.00 70.44 559 LYS A O 1
ATOM 4556 N N . SER A 1 560 ? -48.437 20.166 61.272 1.00 58.38 560 SER A N 1
ATOM 4557 C CA . SER A 1 560 ? -47.224 19.587 60.672 1.00 58.38 560 SER A CA 1
ATOM 4558 C C . SER A 1 560 ? -47.491 18.365 59.781 1.00 58.38 560 SER A C 1
ATOM 4560 O O . SER A 1 560 ? -46.802 18.212 58.774 1.00 58.38 560 SER A O 1
ATOM 4562 N N . ALA A 1 561 ? -48.523 17.559 60.050 1.00 57.84 561 ALA A N 1
ATOM 4563 C CA . ALA A 1 561 ? -48.983 16.492 59.158 1.00 57.84 561 ALA A CA 1
ATOM 4564 C C . ALA A 1 561 ? -49.549 17.052 57.840 1.00 57.84 561 ALA A C 1
ATOM 4566 O O . ALA A 1 561 ? -49.222 16.535 56.770 1.00 57.84 561 ALA A O 1
ATOM 4567 N N . ASN A 1 562 ? -50.304 18.155 57.908 1.00 60.56 562 ASN A N 1
ATOM 4568 C CA . ASN A 1 562 ? -50.774 18.902 56.739 1.00 60.56 562 ASN A CA 1
ATOM 4569 C C . ASN A 1 562 ? -49.598 19.477 55.925 1.00 60.56 562 ASN A C 1
ATOM 4571 O O . ASN A 1 562 ? -49.562 19.324 54.707 1.00 60.56 562 ASN A O 1
ATOM 4575 N N . ILE A 1 563 ? -48.583 20.057 56.583 1.00 59.91 563 ILE A N 1
ATOM 4576 C CA . ILE A 1 563 ? -47.346 20.538 55.927 1.00 59.91 563 ILE A CA 1
ATOM 4577 C C . ILE A 1 563 ? -46.545 19.392 55.276 1.00 59.91 563 ILE A C 1
ATOM 4579 O O . ILE A 1 563 ? -45.858 19.614 54.280 1.00 59.91 563 ILE A O 1
ATOM 4583 N N . LEU A 1 564 ? -46.623 18.172 55.813 1.00 56.69 564 LEU A N 1
ATOM 4584 C CA . LEU A 1 564 ? -45.966 16.982 55.260 1.00 56.69 564 LEU A CA 1
ATOM 4585 C C . LEU A 1 564 ? -46.800 16.237 54.201 1.00 56.69 564 LEU A C 1
ATOM 4587 O O . LEU A 1 564 ? -46.277 15.307 53.588 1.00 56.69 564 LEU A O 1
ATOM 4591 N N . GLY A 1 565 ? -48.061 16.622 53.971 1.00 58.03 565 GLY A N 1
ATOM 4592 C CA . GLY A 1 565 ? -48.964 15.935 53.039 1.00 58.03 565 GLY A CA 1
ATOM 4593 C C . GLY A 1 565 ? -49.373 14.525 53.486 1.00 58.03 565 GLY A C 1
ATOM 4594 O O . GLY A 1 565 ? -49.646 13.673 52.644 1.00 58.03 565 GLY A O 1
ATOM 4595 N N . LEU A 1 566 ? -49.372 14.258 54.798 1.00 56.72 566 LEU A N 1
ATOM 4596 C CA . LEU A 1 566 ? -49.674 12.937 55.374 1.00 56.72 566 LEU A CA 1
ATOM 4597 C C . LEU A 1 566 ? -51.160 12.740 55.722 1.00 56.72 566 LEU A C 1
ATOM 4599 O O . LEU A 1 566 ? -51.575 11.628 56.042 1.00 56.72 566 LEU A O 1
ATOM 4603 N N . SER A 1 567 ? -51.969 13.796 55.649 1.00 46.84 567 SER A N 1
ATOM 4604 C CA . SER A 1 567 ? -53.415 13.761 55.865 1.00 46.84 567 SER A CA 1
ATOM 4605 C C . SER A 1 567 ? -54.177 13.430 54.570 1.00 46.84 567 SER A C 1
ATOM 4607 O O . SER A 1 567 ? -54.044 14.095 53.546 1.00 46.84 567 SER A O 1
ATOM 4609 N N . ASN A 1 568 ? -55.026 12.400 54.631 1.00 48.12 568 ASN A N 1
ATOM 4610 C CA . ASN A 1 568 ? -56.096 12.101 53.667 1.00 48.12 568 ASN A CA 1
ATOM 4611 C C . ASN A 1 568 ? -55.709 11.967 52.175 1.00 48.12 568 ASN A C 1
ATOM 4613 O O . ASN A 1 568 ? -56.407 12.460 51.288 1.00 48.12 568 ASN A O 1
ATOM 4617 N N . GLY A 1 569 ? -54.666 11.183 51.884 1.00 49.94 569 GLY A N 1
ATOM 4618 C CA . GLY A 1 569 ? -54.647 10.312 50.694 1.00 49.94 569 GLY A CA 1
ATOM 4619 C C . GLY A 1 569 ? -54.600 10.970 49.306 1.00 49.94 569 GLY A C 1
ATOM 4620 O O . GLY A 1 569 ? -54.797 10.276 48.311 1.00 49.94 569 GLY A O 1
ATOM 4621 N N . ARG A 1 570 ? -54.324 12.274 49.200 1.00 45.12 570 ARG A N 1
ATOM 4622 C CA . ARG A 1 570 ? -54.078 12.962 47.922 1.00 45.12 570 ARG A CA 1
ATOM 4623 C C . ARG A 1 570 ? -52.711 13.635 47.948 1.00 45.12 570 ARG A C 1
ATOM 4625 O O . ARG A 1 570 ? -52.515 14.604 48.674 1.00 45.12 570 ARG A O 1
ATOM 4632 N N . MET A 1 571 ? -51.776 13.151 47.127 1.00 44.00 571 MET A N 1
ATOM 4633 C CA . MET A 1 571 ? -50.493 13.831 46.930 1.00 44.00 571 MET A CA 1
ATOM 4634 C C . MET A 1 571 ? -50.714 15.175 46.229 1.00 44.00 571 MET A C 1
ATOM 4636 O O . MET A 1 571 ? -50.908 15.228 45.015 1.00 44.00 571 MET A O 1
ATOM 4640 N N . LEU A 1 572 ? -50.658 16.266 46.991 1.00 41.97 572 LEU A N 1
ATOM 4641 C CA . LEU A 1 572 ? -50.616 17.608 46.426 1.00 41.97 572 LEU A CA 1
ATOM 4642 C C . LEU A 1 572 ? -49.222 17.896 45.854 1.00 41.97 572 LEU A C 1
ATOM 4644 O O . LEU A 1 572 ? -48.231 17.893 46.577 1.00 41.97 572 LEU A O 1
ATOM 4648 N N . SER A 1 573 ? -49.210 18.112 44.535 1.00 46.22 573 SER A N 1
ATOM 4649 C CA . SER A 1 573 ? -48.270 18.896 43.717 1.00 46.22 573 SER A CA 1
ATOM 4650 C C . SER A 1 573 ? -46.787 18.983 44.118 1.00 46.22 573 SER A C 1
ATOM 4652 O O . SER A 1 573 ? -46.402 19.460 45.183 1.00 46.22 573 SER A O 1
ATOM 4654 N N . LYS A 1 574 ? -45.935 18.682 43.131 1.00 53.22 574 LYS A N 1
ATOM 4655 C CA . LYS A 1 574 ? -44.510 19.034 43.088 1.00 53.22 574 LYS A CA 1
ATOM 4656 C C . LYS A 1 574 ? -44.293 20.539 43.352 1.00 53.22 574 LYS A C 1
ATOM 4658 O O . LYS A 1 574 ? -44.400 21.308 42.413 1.00 53.22 574 LYS A O 1
ATOM 4663 N N . GLU A 1 575 ? -43.962 20.933 44.583 1.00 54.25 575 GLU A N 1
ATOM 4664 C CA . GLU A 1 575 ? -43.089 22.080 44.920 1.00 54.25 575 GLU A CA 1
ATOM 4665 C C . GLU A 1 575 ? -42.904 22.189 46.445 1.00 54.25 575 GLU A C 1
ATOM 4667 O O . GLU A 1 575 ? -43.626 22.874 47.164 1.00 54.25 575 GLU A O 1
ATOM 4672 N N . MET A 1 576 ? -41.911 21.465 46.964 1.00 50.72 576 MET A N 1
ATOM 4673 C CA . MET A 1 576 ? -41.474 21.556 48.359 1.00 50.72 576 MET A CA 1
ATOM 4674 C C . MET A 1 576 ? -39.953 21.471 48.393 1.00 50.72 576 MET A C 1
ATOM 4676 O O . MET A 1 576 ? -39.387 20.403 48.152 1.00 50.72 576 MET A O 1
ATOM 4680 N N . ASP A 1 577 ? -39.325 22.609 48.692 1.00 58.75 577 ASP A N 1
ATOM 4681 C CA . ASP A 1 577 ? -37.880 22.786 48.851 1.00 58.75 577 ASP A CA 1
ATOM 4682 C C . ASP A 1 577 ? -37.247 21.617 49.647 1.00 58.75 577 ASP A C 1
ATOM 4684 O O . ASP A 1 577 ? -37.648 21.373 50.797 1.00 58.75 577 ASP A O 1
ATOM 4688 N N . PRO A 1 578 ? -36.259 20.890 49.079 1.00 62.41 578 PRO A N 1
ATOM 4689 C CA . PRO A 1 578 ? -35.570 19.795 49.759 1.00 62.41 578 PRO A CA 1
ATOM 4690 C C . PRO A 1 578 ? -35.031 20.169 51.145 1.00 62.41 578 PRO A C 1
ATOM 4692 O O . PRO A 1 578 ? -35.077 19.340 52.057 1.00 62.41 578 PRO A O 1
ATOM 4695 N N . LEU A 1 579 ? -34.597 21.421 51.348 1.00 57.50 579 LEU A N 1
ATOM 4696 C CA . LEU A 1 579 ? -34.101 21.909 52.638 1.00 57.50 579 LEU A CA 1
ATOM 4697 C C . LEU A 1 579 ? -35.200 21.950 53.709 1.00 57.50 579 LEU A C 1
ATOM 4699 O O . LEU A 1 579 ? -34.911 21.713 54.885 1.00 57.50 579 LEU A O 1
ATOM 4703 N N . ARG A 1 580 ? -36.466 22.190 53.337 1.00 56.12 580 ARG A N 1
ATOM 4704 C CA . ARG A 1 580 ? -37.601 22.106 54.274 1.00 56.12 580 ARG A CA 1
ATOM 4705 C C . ARG A 1 580 ? -37.885 20.662 54.679 1.00 56.12 580 ARG A C 1
ATOM 4707 O O . ARG A 1 580 ? -38.017 20.401 55.874 1.00 56.12 580 ARG A O 1
ATOM 4714 N N . LYS A 1 581 ? -37.899 19.720 53.726 1.00 56.75 581 LYS A N 1
ATOM 4715 C CA . LYS A 1 581 ? -38.067 18.283 54.025 1.00 56.75 581 LYS A CA 1
ATOM 4716 C C . LYS A 1 581 ? -36.959 17.776 54.955 1.00 56.75 581 LYS A C 1
ATOM 4718 O O . LYS A 1 581 ? -37.261 17.190 55.993 1.00 56.75 581 LYS A O 1
ATOM 4723 N N . LEU A 1 582 ? -35.698 18.092 54.648 1.00 57.91 582 LEU A N 1
ATOM 4724 C CA . LEU A 1 582 ? -34.540 17.786 55.498 1.00 57.91 582 LEU A CA 1
ATOM 4725 C C . LEU A 1 582 ? -34.683 18.360 56.915 1.00 57.91 582 LEU A C 1
ATOM 4727 O O . LEU A 1 582 ? -34.511 17.627 57.889 1.00 57.91 582 LEU A O 1
ATOM 4731 N N . ARG A 1 583 ? -35.055 19.640 57.059 1.00 62.88 583 ARG A N 1
ATOM 4732 C CA . ARG A 1 583 ? -35.250 20.260 58.382 1.00 62.88 583 ARG A CA 1
ATOM 4733 C C . ARG A 1 583 ? -36.317 19.546 59.212 1.00 62.88 583 ARG A C 1
ATOM 4735 O O . ARG A 1 583 ? -36.069 19.302 60.388 1.00 62.88 583 ARG A O 1
ATOM 4742 N N . VAL A 1 584 ? -37.464 19.175 58.639 1.00 59.53 584 VAL A N 1
ATOM 4743 C CA . VAL A 1 584 ? -38.513 18.467 59.400 1.00 59.53 584 VAL A CA 1
ATOM 4744 C C . VAL A 1 584 ? -38.059 17.055 59.795 1.00 59.53 584 VAL A C 1
ATOM 4746 O O . VAL A 1 584 ? -38.202 16.682 60.960 1.00 59.53 584 VAL A O 1
ATOM 4749 N N . ILE A 1 585 ? -37.425 16.315 58.876 1.00 65.25 585 ILE A N 1
ATOM 4750 C CA . ILE A 1 585 ? -36.890 14.963 59.128 1.00 65.25 585 ILE A CA 1
ATOM 4751 C C . ILE A 1 585 ? -35.863 14.954 60.271 1.00 65.25 585 ILE A C 1
ATOM 4753 O O . ILE A 1 585 ? -35.877 14.033 61.083 1.00 65.25 585 ILE A O 1
ATOM 4757 N N . PHE A 1 586 ? -35.005 15.974 60.386 1.00 60.62 586 PHE A N 1
ATOM 4758 C CA . PHE A 1 586 ? -34.016 16.055 61.469 1.00 60.62 586 PHE A CA 1
ATOM 4759 C C . PHE A 1 586 ? -34.564 16.651 62.777 1.00 60.62 586 PHE A C 1
ATOM 4761 O O . PHE A 1 586 ? -34.166 16.217 63.860 1.00 60.62 586 PHE A O 1
ATOM 4768 N N . LEU A 1 587 ? -35.478 17.628 62.720 1.00 64.25 587 LEU A N 1
ATOM 4769 C CA . LEU A 1 587 ? -35.971 18.317 63.921 1.00 64.25 587 LEU A CA 1
ATOM 4770 C C . LEU A 1 587 ? -37.011 17.508 64.709 1.00 64.25 587 LEU A C 1
ATOM 4772 O O . LEU A 1 587 ? -37.025 17.600 65.938 1.00 64.25 587 LEU A O 1
ATOM 4776 N N . VAL A 1 588 ? -37.843 16.688 64.056 1.00 63.03 588 VAL A N 1
ATOM 4777 C CA . VAL A 1 588 ? -38.870 15.882 64.746 1.00 63.03 588 VAL A CA 1
ATOM 4778 C C . VAL A 1 588 ? -38.255 14.816 65.678 1.00 63.03 588 VAL A C 1
ATOM 4780 O O . VAL A 1 588 ? -38.613 14.803 66.860 1.00 63.03 588 VAL A O 1
ATOM 4783 N N . PRO A 1 589 ? -37.268 13.991 65.262 1.00 66.25 589 PRO A N 1
ATOM 4784 C CA . PRO A 1 589 ? -36.561 13.081 66.170 1.00 66.25 589 PRO A CA 1
ATOM 4785 C C . PRO A 1 589 ? -35.849 13.808 67.319 1.00 66.25 589 PRO A C 1
ATOM 4787 O O . PRO A 1 589 ? -35.865 13.336 68.456 1.00 66.25 589 PRO A O 1
ATOM 4790 N N . LEU A 1 590 ? -35.277 14.989 67.052 1.00 65.75 590 LEU A N 1
ATOM 4791 C CA . LEU A 1 590 ? -34.641 15.842 68.062 1.00 65.75 590 LEU A CA 1
ATOM 4792 C C . LEU A 1 590 ? -35.646 16.348 69.110 1.00 65.75 590 LEU A C 1
ATOM 4794 O O . LEU A 1 590 ? -35.350 16.323 70.308 1.00 65.75 590 LEU A O 1
ATOM 4798 N N . ALA A 1 591 ? -36.848 16.750 68.688 1.00 63.19 591 ALA A N 1
ATOM 4799 C CA . ALA A 1 591 ? -37.937 17.126 69.584 1.00 63.19 591 ALA A CA 1
ATOM 4800 C C . ALA A 1 591 ? -38.401 15.934 70.442 1.00 63.19 591 ALA A C 1
ATOM 4802 O O . ALA A 1 591 ? -38.492 16.064 71.665 1.00 63.19 591 ALA A O 1
ATOM 4803 N N . ILE A 1 592 ? -38.591 14.755 69.837 1.00 63.44 592 ILE A N 1
ATOM 4804 C CA . ILE A 1 592 ? -38.962 13.512 70.536 1.00 63.44 592 ILE A CA 1
ATOM 4805 C C . ILE A 1 592 ? -37.889 13.114 71.564 1.00 63.44 592 ILE A C 1
ATOM 4807 O O . ILE A 1 592 ? -38.216 12.779 72.705 1.00 63.44 592 ILE A O 1
ATOM 4811 N N . ALA A 1 593 ? -36.602 13.202 71.217 1.00 65.38 593 ALA A N 1
ATOM 4812 C CA . ALA A 1 593 ? -35.499 12.931 72.141 1.00 65.38 593 ALA A CA 1
ATOM 4813 C C . ALA A 1 593 ? -35.473 13.927 73.317 1.00 65.38 593 ALA A C 1
ATOM 4815 O O . ALA A 1 593 ? -35.325 13.529 74.478 1.00 65.38 593 ALA A O 1
ATOM 4816 N N . ARG A 1 594 ? -35.686 15.223 73.045 1.00 67.00 594 ARG A N 1
ATOM 4817 C CA . ARG A 1 594 ? -35.764 16.277 74.073 1.00 67.00 594 ARG A CA 1
ATOM 4818 C C . ARG A 1 594 ? -36.979 16.086 74.990 1.00 67.00 594 ARG A C 1
ATOM 4820 O O . ARG A 1 594 ? -36.859 16.295 76.198 1.00 67.00 594 ARG A O 1
ATOM 4827 N N . MET A 1 595 ? -38.107 15.619 74.448 1.00 59.31 595 MET A N 1
ATOM 4828 C CA . MET A 1 595 ? -39.314 15.259 75.198 1.00 59.31 595 MET A CA 1
ATOM 4829 C C . MET A 1 595 ? -39.089 14.027 76.084 1.00 59.31 595 MET A C 1
ATOM 4831 O O . MET A 1 595 ? -39.336 14.111 77.285 1.00 59.31 595 MET A O 1
ATOM 4835 N N . LYS A 1 596 ? -38.526 12.927 75.556 1.00 67.69 596 LYS A N 1
ATOM 4836 C CA . LYS A 1 596 ? -38.143 11.745 76.358 1.00 67.69 596 LYS A CA 1
ATOM 4837 C C . LYS A 1 596 ? -37.208 12.124 77.516 1.00 67.69 596 LYS A C 1
ATOM 4839 O O . LYS A 1 596 ? -37.405 11.659 78.637 1.00 67.69 596 LYS A O 1
ATOM 4844 N N . ARG A 1 597 ? -36.237 13.019 77.281 1.00 68.06 597 ARG A N 1
ATOM 4845 C CA . ARG A 1 597 ? -35.314 13.508 78.323 1.00 68.06 597 ARG A CA 1
ATOM 4846 C C . ARG A 1 597 ? -36.030 14.339 79.398 1.00 68.06 597 ARG A C 1
ATOM 4848 O O . ARG A 1 597 ? -35.794 14.104 80.579 1.00 68.06 597 ARG A O 1
ATOM 4855 N N . ARG A 1 598 ? -36.941 15.249 79.020 1.00 65.75 598 ARG A N 1
ATOM 4856 C CA . ARG A 1 598 ? -37.785 16.004 79.973 1.00 65.75 598 ARG A CA 1
ATOM 4857 C C . ARG A 1 598 ? -38.700 15.084 80.791 1.00 65.75 598 ARG A C 1
ATOM 4859 O O . ARG A 1 598 ? -38.773 15.235 82.005 1.00 65.75 598 ARG A O 1
ATOM 4866 N N . LEU A 1 599 ? -39.335 14.102 80.151 1.00 64.44 599 LEU A N 1
ATOM 4867 C CA . LEU A 1 599 ? -40.254 13.159 80.797 1.00 64.44 599 LEU A CA 1
ATOM 4868 C C . LEU A 1 599 ? -39.525 12.214 81.772 1.00 64.44 599 LEU A C 1
ATOM 4870 O O . LEU A 1 599 ? -40.064 11.891 82.829 1.00 64.44 599 LEU A O 1
ATOM 4874 N N . LYS A 1 600 ? -38.265 11.846 81.487 1.00 71.44 600 LYS A N 1
ATOM 4875 C CA . LYS A 1 600 ? -37.397 11.152 82.455 1.00 71.44 600 LYS A CA 1
ATOM 4876 C C . LYS A 1 600 ? -37.109 12.018 83.691 1.00 71.44 600 LYS A C 1
ATOM 4878 O O . LYS A 1 600 ? -37.306 11.544 84.803 1.00 71.44 600 LYS A O 1
ATOM 4883 N N . VAL A 1 601 ? -36.738 13.291 83.511 1.00 69.38 601 VAL A N 1
ATOM 4884 C CA . VAL A 1 601 ? -36.502 14.229 84.632 1.00 69.38 601 VAL A CA 1
ATOM 4885 C C . VAL A 1 601 ? -37.774 14.469 85.459 1.00 69.38 601 VAL A C 1
ATOM 4887 O O . VAL A 1 601 ? -37.696 14.562 86.683 1.00 69.38 601 VAL A O 1
ATOM 4890 N N . ALA A 1 602 ? -38.952 14.515 84.827 1.00 63.16 602 ALA A N 1
ATOM 4891 C CA . ALA A 1 602 ? -40.232 14.595 85.534 1.00 63.16 602 ALA A CA 1
ATOM 4892 C C . ALA A 1 602 ? -40.461 13.365 86.434 1.00 63.16 602 ALA A C 1
ATOM 4894 O O . ALA A 1 602 ? -40.680 13.526 87.632 1.00 63.16 602 ALA A O 1
ATOM 4895 N N . LYS A 1 603 ? -40.292 12.147 85.899 1.00 70.06 603 LYS A N 1
ATOM 4896 C CA . LYS A 1 603 ? -40.402 10.895 86.675 1.00 70.06 603 LYS A CA 1
ATOM 4897 C C . LYS A 1 603 ? -39.331 10.755 87.764 1.00 70.06 603 LYS A C 1
ATOM 4899 O O . LYS A 1 603 ? -39.567 10.122 88.789 1.00 70.06 603 LYS A O 1
ATOM 4904 N N . GLU A 1 604 ? -38.153 11.350 87.586 1.00 70.75 604 GLU A N 1
ATOM 4905 C CA . GLU A 1 604 ? -37.119 11.412 88.627 1.00 70.75 604 GLU A CA 1
ATOM 4906 C C . GLU A 1 604 ? -37.484 12.393 89.754 1.00 70.75 604 GLU A C 1
ATOM 4908 O O . GLU A 1 604 ? -37.272 12.066 90.922 1.00 70.75 604 GLU A O 1
ATOM 4913 N N . LYS A 1 605 ? -38.104 13.544 89.447 1.00 68.38 605 LYS A N 1
ATOM 4914 C CA . LYS A 1 605 ? -38.687 14.438 90.466 1.00 68.38 605 LYS A CA 1
ATOM 4915 C C . LYS A 1 605 ? -39.852 13.777 91.207 1.00 68.38 605 LYS A C 1
ATOM 4917 O O . LYS A 1 605 ? -39.881 13.810 92.431 1.00 68.38 605 LYS A O 1
ATOM 4922 N N . GLU A 1 606 ? -40.762 13.131 90.485 1.00 66.06 606 GLU A N 1
ATOM 4923 C CA . GLU A 1 606 ? -41.893 12.382 91.045 1.00 66.06 606 GLU A CA 1
ATOM 4924 C C . GLU A 1 606 ? -41.421 11.281 92.013 1.00 66.06 606 GLU A C 1
ATOM 4926 O O . GLU A 1 606 ? -41.939 11.157 93.122 1.00 66.06 606 GLU A O 1
ATOM 4931 N N . ARG A 1 607 ? -40.361 10.540 91.654 1.00 70.06 607 ARG A N 1
ATOM 4932 C CA . ARG A 1 607 ? -39.714 9.560 92.544 1.00 70.06 607 ARG A CA 1
ATOM 4933 C C . ARG A 1 607 ? -39.056 10.193 93.772 1.00 70.06 607 ARG A C 1
ATOM 4935 O O . ARG A 1 607 ? -39.125 9.594 94.842 1.00 70.06 607 ARG A O 1
ATOM 4942 N N . LYS A 1 608 ? -38.443 11.379 93.656 1.00 68.69 608 LYS A N 1
ATOM 4943 C CA . LYS A 1 608 ? -37.905 12.111 94.820 1.00 68.69 608 LYS A CA 1
ATOM 4944 C C . LYS A 1 608 ? -39.021 12.523 95.778 1.00 68.69 608 LYS A C 1
ATOM 4946 O O . LYS A 1 608 ? -38.971 12.120 96.933 1.00 68.69 608 LYS A O 1
ATOM 4951 N N . ILE A 1 609 ? -40.078 13.157 95.272 1.00 65.62 609 ILE A N 1
ATOM 4952 C CA . ILE A 1 609 ? -41.269 13.532 96.054 1.00 65.62 609 ILE A CA 1
ATOM 4953 C C . ILE A 1 609 ? -41.923 12.290 96.686 1.00 65.62 609 ILE A C 1
ATOM 4955 O O . ILE A 1 609 ? -42.324 12.315 97.846 1.00 65.62 609 ILE A O 1
ATOM 4959 N N . GLY A 1 610 ? -41.991 11.166 95.965 1.00 70.00 610 GLY A N 1
ATOM 4960 C CA . GLY A 1 610 ? -42.483 9.890 96.494 1.00 70.00 610 GLY A CA 1
ATOM 4961 C C . GLY A 1 610 ? -41.613 9.306 97.616 1.00 70.00 610 GLY A C 1
ATOM 4962 O O . GLY A 1 610 ? -42.146 8.750 98.576 1.00 70.00 610 GLY A O 1
ATOM 4963 N N . ASN A 1 611 ? -40.290 9.461 97.534 1.00 63.38 611 ASN A N 1
ATOM 4964 C CA . ASN A 1 611 ? -39.358 9.034 98.578 1.00 63.38 611 ASN A CA 1
ATOM 4965 C C . ASN A 1 611 ? -39.365 9.985 99.784 1.00 63.38 611 ASN A C 1
ATOM 4967 O O . ASN A 1 611 ? -39.364 9.510 100.912 1.00 63.38 611 ASN A O 1
ATOM 4971 N N . GLU A 1 612 ? -39.460 11.298 99.573 1.00 59.16 612 GLU A N 1
ATOM 4972 C CA . GLU A 1 612 ? -39.658 12.308 100.624 1.00 59.16 612 GLU A CA 1
ATOM 4973 C C . GLU A 1 612 ? -40.985 12.065 101.364 1.00 59.16 612 GLU A C 1
ATOM 4975 O O . GLU A 1 612 ? -41.023 12.046 102.592 1.00 59.16 612 GLU A O 1
ATOM 4980 N N . LYS A 1 613 ? -42.062 11.749 100.632 1.00 61.50 613 LYS A N 1
ATOM 4981 C CA . LYS A 1 613 ? -43.366 11.366 101.195 1.00 61.50 613 LYS A CA 1
ATOM 4982 C C . LYS A 1 613 ? -43.291 10.077 102.022 1.00 61.50 613 LYS A C 1
ATOM 4984 O O . LYS A 1 613 ? -43.946 9.999 103.059 1.00 61.50 613 LYS A O 1
ATOM 4989 N N . LYS A 1 614 ? -42.467 9.098 101.622 1.00 63.69 614 LYS A N 1
ATOM 4990 C CA . LYS A 1 614 ? -42.152 7.918 102.451 1.00 63.69 614 LYS A CA 1
ATOM 4991 C C . LYS A 1 614 ? -41.335 8.289 103.689 1.00 63.69 614 LYS A C 1
ATOM 4993 O O . LYS A 1 614 ? -41.674 7.821 104.768 1.00 63.69 614 LYS A O 1
ATOM 4998 N N . LEU A 1 615 ? -40.325 9.152 103.553 1.00 56.94 615 LEU A N 1
ATOM 4999 C CA . LEU A 1 615 ? -39.477 9.615 104.657 1.00 56.94 615 LEU A CA 1
ATOM 5000 C C . LEU A 1 615 ? -40.316 10.307 105.744 1.00 56.94 615 LEU A C 1
ATOM 5002 O O . LEU A 1 615 ? -40.205 9.976 106.923 1.00 56.94 615 LEU A O 1
ATOM 5006 N N . ILE A 1 616 ? -41.225 11.192 105.327 1.00 53.62 616 ILE A N 1
ATOM 5007 C CA . ILE A 1 616 ? -42.196 11.876 106.190 1.00 53.62 616 ILE A CA 1
ATOM 5008 C C . ILE A 1 616 ? -43.190 10.877 106.804 1.00 53.62 616 ILE A C 1
ATOM 5010 O O . ILE A 1 616 ? -43.521 10.997 107.977 1.00 53.62 616 ILE A O 1
ATOM 5014 N N . GLN A 1 617 ? -43.636 9.851 106.069 1.00 53.28 617 GLN A N 1
ATOM 5015 C CA . GLN A 1 617 ? -44.495 8.798 106.631 1.00 53.28 617 GLN A CA 1
ATOM 5016 C C . GLN A 1 617 ? -43.779 7.882 107.639 1.00 53.28 617 GLN A C 1
ATOM 5018 O O . GLN A 1 617 ? -44.445 7.376 108.540 1.00 53.28 617 GLN A O 1
ATOM 5023 N N . SER A 1 618 ? -42.459 7.686 107.544 1.00 52.41 618 SER A N 1
ATOM 5024 C CA . SER A 1 618 ? -41.672 7.060 108.620 1.00 52.41 618 SER A CA 1
ATOM 5025 C C . SER A 1 618 ? -41.473 7.996 109.818 1.00 52.41 618 SER A C 1
ATOM 5027 O O . SER A 1 618 ? -41.595 7.544 110.950 1.00 52.41 618 SER A O 1
ATOM 5029 N N . PHE A 1 619 ? -41.281 9.300 109.587 1.00 46.97 619 PHE A N 1
ATOM 5030 C CA . PHE A 1 619 ? -41.175 10.333 110.635 1.00 46.97 619 PHE A CA 1
ATOM 5031 C C . PHE A 1 619 ? -42.507 10.657 111.348 1.00 46.97 619 PHE A C 1
ATOM 5033 O O . PHE A 1 619 ? -42.547 11.520 112.218 1.00 46.97 619 PHE A O 1
ATOM 5040 N N . LEU A 1 620 ? -43.603 10.001 110.951 1.00 43.00 620 LEU A N 1
ATOM 5041 C CA . LEU A 1 620 ? -44.944 10.108 111.543 1.00 43.00 620 LEU A CA 1
ATOM 5042 C C . LEU A 1 620 ? -45.466 8.739 112.032 1.00 43.00 620 LEU A C 1
ATOM 5044 O O . LEU A 1 620 ? -46.676 8.548 112.176 1.00 43.00 620 LEU A O 1
ATOM 5048 N N . ARG A 1 621 ? -44.568 7.759 112.201 1.00 44.72 621 ARG A N 1
ATOM 5049 C CA . ARG A 1 621 ? -44.861 6.394 112.685 1.00 44.72 621 ARG A CA 1
ATOM 5050 C C . ARG A 1 621 ? -43.867 5.868 113.730 1.00 44.72 621 ARG A C 1
ATOM 5052 O O . ARG A 1 621 ? -44.103 4.785 114.262 1.00 44.72 621 ARG A O 1
ATOM 5059 N N . GLY A 1 622 ? -42.795 6.611 113.997 1.00 39.97 622 GLY A N 1
ATOM 5060 C CA . GLY A 1 622 ? -42.116 6.649 115.295 1.00 39.97 622 GLY A CA 1
ATOM 5061 C C . GLY A 1 622 ? -42.510 7.933 116.015 1.00 39.97 622 GLY A C 1
ATOM 5062 O O . GLY A 1 622 ? -42.424 7.925 117.256 1.00 39.97 622 GLY A O 1
#